Protein AF-A0AA36GG61-F1 (afdb_monomer_lite)

InterPro domains:
  IPR035979 RNA-binding domain superfamily [SSF54928] (19-83)

pLDDT: mean 70.21, std 18.42, range [22.27, 96.19]

Sequence (549 aa):
MLSGGSSTTKSLENLHKGVFIKSLNDRPFQVGSLQDAMHQFGLVDRVVSKSDPTFYALVEFSKEEYAQHAVLQRRMFIDDSEVAIGERNLSSAKSLGELPNLNAFGIIEDLNLFPGFAQQSARLHSVLAATQNSLQNIRDEIDTLRGHLEKYLSHVELEILWPQECISILGLDTNNATIFLHQDTLAMKNGRRYLDFGRDSDTLFSAPISDFLKKPIHPEELKRLSVPERIRLHYRLLLEIHREVPWLGNLRLNVEHGSITAFLGATCLCEIYLEQNPAQLFLQGLQNITPSKPICELCTVLRVWATLNGLIEASGSQVPLQSTIIVLMFALFFLLQEANLLMVPPKFYERLKKLARHASSIMEQYPDSFLELLRPVSSRIGTSYTSFRLDTVCEAFAPSWVEPIDLLAAFEILLEEVALLTPSFEETDEETLDGFMTLGVFIMTDRLWLGRRNIRRKMHSELTESLSSMTSSVILRAAGYMKIEFGHAILGFRALEGSRDELNRLTGFVQYLLDSCLTSLLGENRAPESQPTTITNIPEEDEPANGTE

Foldseek 3Di:
DDDDPPDDVVCVVQLLQKKKKAFPPPDFAAQVLVLVVLCVLHAWPDKDDPDGRGRIIMTGHPDNSSLVSQQVVQWDDRPNTIMGIHRRALDPDDFFDPQPRPPLVVLLVVLVVAWFPVRSLVVLLVVLADDPVLVVLVVVLVVVVQVLLCLAAPAWDKDKCALLLPLFDQDSRSQEIEIATERDPVVVPDDDDPPPQDDALCCLVPPDSVVSSVPHHYPSNLVNDDLLSSQVSVLVSVVVVCVVVVQFDDWDGDSVVSWIWTGRHRRYIYTYHHDDDVLSVVSSVVCVVPVDCVLSSVLSLQLLLCVLLVQRRPDDDDPRCGSSNSSCCVCCCVPPVDDDPPPDDPVSVVVVVVLVVVLVVQCVVVVTDSSSSSDPPVVPPPDDDPQDDFLDKAKDFAAPPDDPVLVLVLVLCCCCVVVVWDFDPDDDPDDARDQKDWSGKTWDQDLVVPCPVVVVVVCVVDPDDDDDDDDRDTAWIKTWIWHDDPRMIMITIDTPDHDSVSVVSSNVVCNVCVHVSCCVSVDDPDDDPDDDPDPDDDDDDDDDDDDDD

Radius of gyration: 30.86 Å; chains: 1; bounding box: 70×64×97 Å

Organism: NCBI:txid96644

Structure (mmCIF, N/CA/C/O backbone):
data_AF-A0AA36GG61-F1
#
_entry.id   AF-A0AA36GG61-F1
#
loop_
_atom_site.group_PDB
_atom_site.id
_atom_site.type_symbol
_atom_site.label_atom_id
_atom_site.label_alt_id
_atom_site.label_comp_id
_atom_site.label_asym_id
_atom_site.label_entity_id
_atom_site.label_seq_id
_atom_site.pdbx_PDB_ins_code
_atom_site.Cartn_x
_atom_site.Cartn_y
_atom_site.Cartn_z
_atom_site.occupancy
_atom_site.B_iso_or_equiv
_atom_site.auth_seq_id
_atom_site.auth_comp_id
_atom_site.auth_asym_id
_atom_site.auth_atom_id
_atom_site.pdbx_PDB_model_num
ATOM 1 N N . MET A 1 1 ? 17.518 -25.490 6.001 1.00 30.27 1 MET A N 1
ATOM 2 C CA . MET A 1 1 ? 17.887 -25.455 4.570 1.00 30.27 1 MET A CA 1
ATOM 3 C C . MET A 1 1 ? 16.635 -25.211 3.743 1.00 30.27 1 MET A C 1
ATOM 5 O O . MET A 1 1 ? 15.943 -26.170 3.463 1.00 30.27 1 MET A O 1
ATOM 9 N N . LEU A 1 2 ? 16.347 -23.963 3.378 1.00 22.27 2 LEU A N 1
ATOM 10 C CA . LEU A 1 2 ? 15.526 -23.596 2.218 1.00 22.27 2 LEU A CA 1
ATOM 11 C C . LEU A 1 2 ? 16.016 -22.211 1.779 1.00 22.27 2 LEU A C 1
ATOM 13 O O . LEU A 1 2 ? 15.843 -21.226 2.488 1.00 22.27 2 LEU A O 1
ATOM 17 N N . SER A 1 3 ? 16.731 -22.172 0.657 1.00 22.58 3 SER A N 1
ATOM 18 C CA . SER A 1 3 ? 17.133 -20.954 -0.039 1.00 22.58 3 SER A CA 1
ATOM 19 C C . SER A 1 3 ? 15.972 -20.504 -0.922 1.00 22.58 3 SER A C 1
ATOM 21 O O . SER A 1 3 ? 15.678 -21.156 -1.921 1.00 22.58 3 SER A O 1
ATOM 23 N N . GLY A 1 4 ? 15.315 -19.411 -0.547 1.00 28.59 4 GLY A N 1
ATOM 24 C CA . GLY A 1 4 ? 14.249 -18.774 -1.318 1.00 28.59 4 GLY A CA 1
ATOM 25 C C . GLY A 1 4 ? 14.536 -17.287 -1.481 1.00 28.59 4 GLY A C 1
ATOM 26 O O . GLY A 1 4 ? 13.846 -16.461 -0.902 1.00 28.59 4 GLY A O 1
ATOM 27 N N . GLY A 1 5 ? 15.590 -16.951 -2.221 1.00 28.58 5 GLY A N 1
ATOM 28 C CA . GLY A 1 5 ? 15.875 -15.590 -2.673 1.00 28.58 5 GLY A CA 1
ATOM 29 C C . GLY A 1 5 ? 15.997 -15.604 -4.193 1.00 28.58 5 GLY A C 1
ATOM 30 O O . GLY A 1 5 ? 16.634 -16.511 -4.720 1.00 28.58 5 GLY A O 1
ATOM 31 N N . SER A 1 6 ? 15.396 -14.620 -4.872 1.00 29.50 6 SER A N 1
ATOM 32 C CA . SER A 1 6 ? 15.298 -14.461 -6.343 1.00 29.50 6 SER A CA 1
ATOM 33 C C . SER A 1 6 ? 14.024 -15.009 -7.017 1.00 29.50 6 SER A C 1
ATOM 35 O O . SER A 1 6 ? 14.091 -15.837 -7.922 1.00 29.50 6 SER A O 1
ATOM 37 N N . SER A 1 7 ? 12.830 -14.532 -6.627 1.00 34.47 7 SER A N 1
ATOM 38 C CA . SER A 1 7 ? 11.612 -14.765 -7.441 1.00 34.47 7 SER A CA 1
ATOM 39 C C . SER A 1 7 ? 10.764 -13.527 -7.761 1.00 34.47 7 SER A C 1
ATOM 41 O O . SER A 1 7 ? 9.909 -13.602 -8.640 1.00 34.47 7 SER A O 1
ATOM 43 N N . THR A 1 8 ? 11.001 -12.375 -7.130 1.00 37.25 8 THR A N 1
ATOM 44 C CA . THR A 1 8 ? 10.102 -11.215 -7.252 1.00 37.25 8 THR A CA 1
ATOM 45 C C . THR A 1 8 ? 10.289 -10.414 -8.543 1.00 37.25 8 THR A C 1
ATOM 47 O O . THR A 1 8 ? 9.296 -10.007 -9.137 1.00 37.25 8 THR A O 1
ATOM 50 N N . THR A 1 9 ? 11.508 -10.268 -9.073 1.00 32.16 9 THR A N 1
ATOM 51 C CA . THR A 1 9 ? 11.738 -9.531 -10.337 1.00 32.16 9 THR A CA 1
ATOM 52 C C . THR A 1 9 ? 11.216 -10.271 -11.574 1.00 32.16 9 THR A C 1
ATOM 54 O O . THR A 1 9 ? 10.629 -9.647 -12.451 1.00 32.16 9 THR A O 1
ATOM 57 N N . LYS A 1 10 ? 11.297 -11.611 -11.608 1.00 37.56 10 LYS A N 1
ATOM 58 C CA . LYS A 1 10 ? 10.680 -12.443 -12.666 1.00 37.56 10 LYS A CA 1
ATOM 59 C C . LYS A 1 10 ? 9.146 -12.479 -12.614 1.00 37.56 10 LYS A C 1
ATOM 61 O O . LYS A 1 10 ? 8.514 -12.946 -13.561 1.00 37.56 10 LYS A O 1
ATOM 66 N N . SER A 1 11 ? 8.542 -12.036 -11.509 1.00 46.41 11 SER A N 1
ATOM 67 C CA . SER A 1 11 ? 7.097 -12.134 -11.288 1.00 46.41 11 SER A CA 1
ATOM 68 C C . SER A 1 11 ? 6.291 -11.030 -11.979 1.00 46.41 11 SER A C 1
ATOM 70 O O . SER A 1 11 ? 5.092 -11.221 -12.168 1.00 46.41 11 SER A O 1
ATOM 72 N N . LEU A 1 12 ? 6.909 -9.900 -12.340 1.00 42.41 12 LEU A N 1
ATOM 73 C CA . LEU A 1 12 ? 6.224 -8.789 -13.014 1.00 42.41 12 LEU A CA 1
ATOM 74 C C . LEU A 1 12 ? 6.194 -8.979 -14.538 1.00 42.41 12 LEU A C 1
ATOM 76 O O . LEU A 1 12 ? 5.155 -8.776 -15.155 1.00 42.41 12 LEU A O 1
ATOM 80 N N . GLU A 1 13 ? 7.285 -9.462 -15.140 1.00 46.88 13 GLU A N 1
ATOM 81 C CA . GLU A 1 13 ? 7.364 -9.708 -16.594 1.00 46.88 13 GLU A CA 1
ATOM 82 C C . GLU A 1 13 ? 6.421 -10.824 -17.079 1.00 46.88 13 GLU A C 1
ATOM 84 O O . GLU A 1 13 ? 6.049 -10.861 -18.248 1.00 46.88 13 GLU A O 1
ATOM 89 N N . ASN A 1 14 ? 5.998 -11.721 -16.182 1.00 55.47 14 ASN A N 1
ATOM 90 C CA . ASN A 1 14 ? 5.118 -12.849 -16.502 1.00 55.47 14 ASN A CA 1
ATOM 91 C C . ASN A 1 14 ? 3.680 -12.673 -15.981 1.00 55.47 14 ASN A C 1
ATOM 93 O O . ASN A 1 14 ? 2.927 -13.648 -15.937 1.00 55.47 14 ASN A O 1
ATOM 97 N N . LEU A 1 15 ? 3.275 -11.455 -15.592 1.00 61.38 15 LEU A N 1
ATOM 98 C CA . LEU A 1 15 ? 1.897 -11.164 -15.165 1.00 61.38 15 LEU A CA 1
ATOM 99 C C . LEU A 1 15 ? 0.874 -11.608 -16.219 1.00 61.38 15 LEU A C 1
ATOM 101 O O . LEU A 1 15 ? -0.053 -12.346 -15.899 1.00 61.38 15 LEU A O 1
ATOM 105 N N . HIS A 1 16 ? 1.122 -11.253 -17.480 1.00 72.75 16 HIS A N 1
ATOM 106 C CA . HIS A 1 16 ? 0.254 -11.554 -18.623 1.00 72.75 16 HIS A CA 1
ATOM 107 C C . HIS A 1 16 ? 0.181 -13.045 -18.984 1.00 72.75 16 HIS A C 1
ATOM 109 O O . HIS A 1 16 ? -0.701 -13.471 -19.718 1.00 72.75 16 HIS A O 1
ATOM 115 N N . LYS A 1 17 ? 1.097 -13.865 -18.460 1.00 84.56 17 LYS A N 1
ATOM 116 C CA . LYS A 1 17 ? 1.126 -15.312 -18.704 1.00 84.56 17 LYS A CA 1
ATOM 117 C C . LYS A 1 17 ? 0.477 -16.119 -17.582 1.00 84.56 17 LYS A C 1
ATOM 119 O O . LYS A 1 17 ? 0.468 -17.346 -17.641 1.00 84.56 17 LYS A O 1
ATOM 124 N N . GLY A 1 18 ? -0.008 -15.458 -16.532 1.00 82.50 18 GLY A N 1
ATOM 125 C CA . GLY A 1 18 ? -0.579 -16.110 -15.361 1.00 82.50 18 GLY A CA 1
ATOM 126 C C . GLY A 1 18 ? -2.098 -16.004 -15.297 1.00 82.50 18 GLY A C 1
ATOM 127 O O . GLY A 1 18 ? -2.672 -14.982 -15.658 1.00 82.50 18 GLY A O 1
ATOM 128 N N . VAL A 1 19 ? -2.742 -17.031 -14.747 1.00 86.31 19 VAL A N 1
ATOM 129 C CA . VAL A 1 19 ? -4.175 -17.042 -14.425 1.00 86.31 19 VAL A CA 1
ATOM 130 C C . VAL A 1 19 ? -4.401 -17.476 -12.981 1.00 86.31 19 VAL A C 1
ATOM 132 O O . VAL A 1 19 ? -3.632 -18.264 -12.423 1.00 86.31 19 VAL A O 1
ATOM 135 N N . PHE A 1 20 ? -5.452 -16.947 -12.361 1.00 88.31 20 PHE A N 1
ATOM 136 C CA . PHE A 1 20 ? -5.863 -17.281 -11.003 1.00 88.31 20 PHE A CA 1
ATOM 137 C C . PHE A 1 20 ? -7.021 -18.278 -11.018 1.00 88.31 20 PHE A C 1
ATOM 139 O O . PHE A 1 20 ? -8.010 -18.085 -11.721 1.00 88.31 20 PHE A O 1
ATOM 146 N N . ILE A 1 21 ? -6.908 -19.326 -10.209 1.00 87.75 21 ILE A N 1
ATOM 147 C CA . ILE A 1 21 ? -7.883 -20.409 -10.106 1.00 87.75 21 ILE A CA 1
ATOM 148 C C . ILE A 1 21 ? -8.473 -20.417 -8.704 1.00 87.75 21 ILE A C 1
ATOM 150 O O . ILE A 1 21 ? -7.730 -20.420 -7.720 1.00 87.75 21 ILE A O 1
ATOM 154 N N . LYS A 1 22 ? -9.804 -20.448 -8.611 1.00 86.94 22 LYS A N 1
ATOM 155 C CA . LYS A 1 22 ? -10.545 -20.487 -7.345 1.00 86.94 22 LYS A CA 1
ATOM 156 C C . LYS A 1 22 ? -11.646 -21.540 -7.388 1.00 86.94 22 LYS A C 1
ATOM 158 O O . LYS A 1 22 ? -12.467 -21.518 -8.295 1.00 86.94 22 LYS A O 1
ATOM 163 N N . SER A 1 23 ? -11.722 -22.387 -6.366 1.00 86.88 23 SER A N 1
ATOM 164 C CA . SER A 1 23 ? -12.865 -23.287 -6.170 1.00 86.88 23 SER A CA 1
ATOM 165 C C . SER A 1 23 ? -14.142 -22.500 -5.850 1.00 86.88 23 SER A C 1
ATOM 167 O O . SER A 1 23 ? -14.122 -21.581 -5.026 1.00 86.88 23 SER A O 1
ATOM 169 N N . LEU A 1 24 ? -15.247 -22.839 -6.517 1.00 77.88 24 LEU A N 1
ATOM 170 C CA . LEU A 1 24 ? -16.552 -22.191 -6.345 1.00 77.88 24 LEU A CA 1
ATOM 171 C C . LEU A 1 24 ? -17.473 -22.920 -5.367 1.00 77.88 24 LEU A C 1
ATOM 173 O O . LEU A 1 24 ? -18.420 -22.321 -4.867 1.00 77.88 24 LEU A O 1
ATOM 177 N N . ASN A 1 25 ? -17.218 -24.198 -5.103 1.00 83.62 25 ASN A N 1
ATOM 178 C CA . ASN A 1 25 ? -18.093 -25.064 -4.315 1.00 83.62 25 ASN A CA 1
ATOM 179 C C . ASN A 1 25 ? -17.476 -25.476 -2.968 1.00 83.62 25 ASN A C 1
ATOM 181 O O . ASN A 1 25 ? -17.887 -26.487 -2.399 1.00 83.62 25 ASN A O 1
ATOM 185 N N . ASP A 1 26 ? -16.479 -24.723 -2.488 1.00 80.56 26 ASP A N 1
ATOM 186 C CA . ASP A 1 26 ? -15.726 -24.990 -1.254 1.00 80.56 26 ASP A CA 1
ATOM 187 C C . ASP A 1 26 ? -15.201 -26.434 -1.162 1.00 80.56 26 ASP A C 1
ATOM 189 O O . ASP A 1 26 ? -15.047 -27.001 -0.078 1.00 80.56 26 ASP A O 1
ATOM 193 N N . ARG A 1 27 ? -14.877 -27.036 -2.313 1.00 83.00 27 ARG A N 1
ATOM 194 C CA . ARG A 1 27 ? -14.140 -28.299 -2.394 1.00 83.00 27 ARG A CA 1
ATOM 195 C C . ARG A 1 27 ? -12.717 -28.028 -2.873 1.00 83.00 27 ARG A C 1
ATOM 197 O O . ARG A 1 27 ? -12.540 -27.313 -3.863 1.00 83.00 27 ARG A O 1
ATOM 204 N N . PRO A 1 28 ? -11.690 -28.526 -2.171 1.00 87.88 28 PRO A N 1
ATOM 205 C CA . PRO A 1 28 ? -10.321 -28.332 -2.607 1.00 87.88 28 PRO A CA 1
ATOM 206 C C . PRO A 1 28 ? -10.009 -29.276 -3.781 1.00 87.88 28 PRO A C 1
ATOM 208 O O . PRO A 1 28 ? -10.580 -30.360 -3.885 1.00 87.88 28 PRO A O 1
ATOM 211 N N . PHE A 1 29 ? -9.099 -28.865 -4.657 1.00 90.44 29 PHE A N 1
ATOM 212 C CA . PHE A 1 29 ? -8.615 -29.644 -5.801 1.00 90.44 29 PHE A CA 1
ATOM 213 C C . PHE A 1 29 ? -7.117 -29.935 -5.653 1.00 90.44 29 PHE A C 1
ATOM 215 O O . PHE A 1 29 ? -6.403 -29.212 -4.945 1.00 90.44 29 PHE A O 1
ATOM 222 N N . GLN A 1 30 ? -6.646 -31.006 -6.296 1.00 93.88 30 GLN A N 1
ATOM 223 C CA . GLN A 1 30 ? -5.231 -31.385 -6.281 1.00 93.88 30 GLN A CA 1
ATOM 224 C C . GLN A 1 30 ? -4.434 -30.535 -7.277 1.00 93.88 30 GLN A C 1
ATOM 226 O O . GLN A 1 30 ? -4.893 -30.264 -8.390 1.00 93.88 30 GLN A O 1
ATOM 231 N N . VAL A 1 31 ? -3.218 -30.131 -6.903 1.00 90.06 31 VAL A N 1
ATOM 232 C CA . VAL A 1 31 ? -2.349 -29.316 -7.774 1.00 90.06 31 VAL A CA 1
ATOM 233 C C . VAL A 1 31 ? -1.954 -30.076 -9.041 1.00 90.06 31 VAL A C 1
ATOM 235 O O . VAL A 1 31 ? -1.928 -29.479 -10.116 1.00 90.06 31 VAL A O 1
ATOM 238 N N . GLY A 1 32 ? -1.703 -31.386 -8.934 1.00 90.94 32 GLY A N 1
ATOM 239 C CA . GLY A 1 32 ? -1.405 -32.244 -10.087 1.00 90.94 32 GLY A CA 1
ATOM 240 C C . GLY A 1 32 ? -2.554 -32.282 -11.098 1.00 90.94 32 GLY A C 1
ATOM 241 O O . GLY A 1 32 ? -2.353 -31.951 -12.263 1.00 90.94 32 GLY A O 1
ATOM 242 N N . SER A 1 33 ? -3.778 -32.562 -10.632 1.00 93.12 33 SER A N 1
ATOM 243 C CA . SER A 1 33 ? -4.981 -32.551 -11.474 1.00 93.12 33 SER A CA 1
ATOM 244 C C . SER A 1 33 ? -5.230 -31.187 -12.119 1.00 93.12 33 SER A C 1
ATOM 246 O O . SER A 1 33 ? -5.626 -31.110 -13.280 1.00 93.12 33 SER A O 1
ATOM 248 N N . LEU A 1 34 ? -4.979 -30.094 -11.386 1.00 94.44 34 LEU A N 1
ATOM 249 C CA . LEU A 1 34 ? -5.053 -28.742 -11.937 1.00 94.44 34 LEU A CA 1
ATOM 250 C C . LEU A 1 34 ? -4.034 -28.535 -13.060 1.00 94.44 34 LEU A C 1
ATOM 252 O O . LEU A 1 34 ? -4.391 -27.993 -14.102 1.00 94.44 34 LEU A O 1
ATOM 256 N N . GLN A 1 35 ? -2.779 -28.938 -12.867 1.00 94.88 35 GLN A N 1
ATOM 257 C CA . GLN A 1 35 ? -1.751 -28.795 -13.893 1.00 94.88 35 GLN A CA 1
ATOM 258 C C . GLN A 1 35 ? -2.136 -29.552 -15.172 1.00 94.88 35 GLN A C 1
ATOM 260 O O . GLN A 1 35 ? -2.108 -28.966 -16.257 1.00 94.88 35 GLN A O 1
ATOM 265 N N . ASP A 1 36 ? -2.565 -30.807 -15.034 1.00 94.75 36 ASP A N 1
ATOM 266 C CA . ASP A 1 36 ? -3.004 -31.650 -16.150 1.00 94.75 36 ASP A CA 1
ATOM 267 C C . ASP A 1 36 ? -4.200 -31.040 -16.886 1.00 94.75 36 ASP A C 1
ATOM 269 O O . ASP A 1 36 ? -4.219 -30.973 -18.116 1.00 94.75 36 ASP A O 1
ATOM 273 N N . ALA A 1 37 ? -5.180 -30.526 -16.143 1.00 95.25 37 ALA A N 1
ATOM 274 C CA . ALA A 1 37 ? -6.362 -29.914 -16.727 1.00 95.25 37 ALA A CA 1
ATOM 275 C C . ALA A 1 37 ? -6.034 -28.600 -17.458 1.00 95.25 37 ALA A C 1
ATOM 277 O O . ALA A 1 37 ? -6.619 -28.302 -18.498 1.00 95.25 37 ALA A O 1
ATOM 278 N N . MET A 1 38 ? -5.070 -27.821 -16.961 1.00 96.19 38 MET A N 1
ATOM 279 C CA . MET A 1 38 ? -4.674 -26.546 -17.569 1.00 96.19 38 MET A CA 1
ATOM 280 C C . MET A 1 38 ? -3.798 -26.721 -18.811 1.00 96.19 38 MET A C 1
ATOM 282 O O . MET A 1 38 ? -3.778 -25.830 -19.663 1.00 96.19 38 MET A O 1
ATOM 286 N N . HIS A 1 39 ? -3.155 -27.881 -18.980 1.00 95.62 39 HIS A N 1
ATOM 287 C CA . HIS A 1 39 ? -2.408 -28.204 -20.197 1.00 95.62 39 HIS A CA 1
ATOM 288 C C . HIS A 1 39 ? -3.267 -28.182 -21.474 1.00 95.62 39 HIS A C 1
ATOM 290 O O . HIS A 1 39 ? -2.720 -27.998 -22.562 1.00 95.62 39 HIS A O 1
ATOM 296 N N . GLN A 1 40 ? -4.600 -28.282 -21.366 1.00 96.06 40 GLN A N 1
ATOM 297 C CA . GLN A 1 40 ? -5.503 -28.155 -22.516 1.00 96.06 40 GLN A CA 1
ATOM 298 C C . GLN A 1 40 ? -5.466 -26.765 -23.179 1.00 96.06 40 GLN A C 1
ATOM 300 O O . GLN A 1 40 ? -5.782 -26.647 -24.361 1.00 96.06 40 GLN A O 1
ATOM 305 N N . PHE A 1 41 ? -5.083 -25.716 -22.439 1.00 95.81 41 PHE A N 1
ATOM 306 C CA . PHE A 1 41 ? -4.984 -24.348 -22.963 1.00 95.81 41 PHE A CA 1
ATOM 307 C C . PHE A 1 41 ? -3.590 -24.027 -23.518 1.00 95.81 41 PHE A C 1
ATOM 309 O O . PHE A 1 41 ? -3.444 -23.095 -24.308 1.00 95.81 41 PHE A O 1
ATOM 316 N N . GLY A 1 42 ? -2.571 -24.796 -23.124 1.00 95.31 42 GLY A N 1
ATOM 317 C CA . GLY A 1 42 ? -1.193 -24.634 -23.573 1.00 95.31 42 GLY A CA 1
ATOM 318 C C . GLY A 1 42 ? -0.166 -25.171 -22.577 1.00 95.31 42 GLY A C 1
ATOM 319 O O . GLY A 1 42 ? -0.496 -25.756 -21.548 1.00 95.31 42 GLY A O 1
ATOM 320 N N . LEU A 1 43 ? 1.120 -24.978 -22.880 1.00 95.75 43 LEU A N 1
ATOM 321 C CA . LEU A 1 43 ? 2.202 -25.442 -22.009 1.00 95.75 43 LEU A CA 1
ATOM 322 C C . LEU A 1 43 ? 2.257 -24.600 -20.723 1.00 95.75 43 LEU A C 1
ATOM 324 O O . LEU A 1 43 ? 2.524 -23.395 -20.788 1.00 95.75 43 LEU A O 1
ATOM 328 N N . VAL A 1 44 ? 2.021 -25.259 -19.586 1.00 95.06 44 VAL A N 1
ATOM 329 C CA . VAL A 1 44 ? 2.122 -24.717 -18.224 1.00 95.06 44 VAL A CA 1
ATOM 330 C C . VAL A 1 44 ? 3.578 -24.780 -17.759 1.00 95.06 44 VAL A C 1
ATOM 332 O O . VAL A 1 44 ? 4.155 -25.863 -17.690 1.00 95.06 44 VAL A O 1
ATOM 335 N N . ASP A 1 45 ? 4.160 -23.631 -17.422 1.00 87.69 45 ASP A N 1
ATOM 336 C CA . ASP A 1 45 ? 5.518 -23.536 -16.873 1.00 87.69 45 ASP A CA 1
ATOM 337 C C . ASP A 1 45 ? 5.531 -23.864 -15.379 1.00 87.69 45 ASP A C 1
ATOM 339 O O . ASP A 1 45 ? 6.469 -24.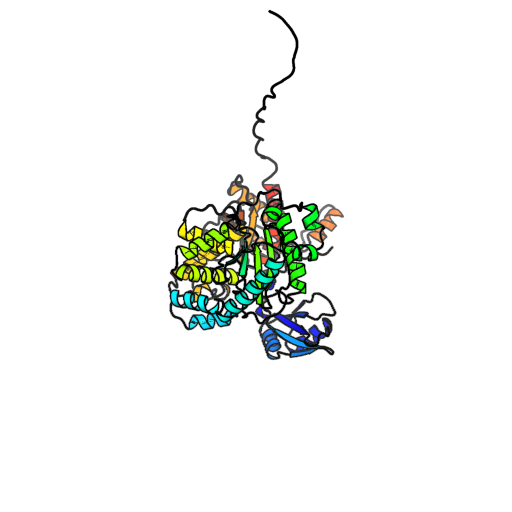482 -14.868 1.00 87.69 45 ASP A O 1
ATOM 343 N N . ARG A 1 46 ? 4.502 -23.407 -14.653 1.00 87.31 46 ARG A N 1
ATOM 344 C CA . ARG A 1 46 ? 4.441 -23.534 -13.197 1.00 87.31 46 ARG A CA 1
ATOM 345 C C . ARG A 1 46 ? 3.019 -23.420 -12.662 1.00 87.31 46 ARG A C 1
ATOM 347 O O . ARG A 1 46 ? 2.242 -22.588 -13.116 1.00 87.31 46 ARG A O 1
ATOM 354 N N . VAL A 1 47 ? 2.730 -24.172 -11.602 1.00 86.19 47 VAL A N 1
ATOM 355 C CA . VAL A 1 47 ? 1.565 -23.956 -10.735 1.00 86.19 47 VAL A CA 1
ATOM 356 C C . VAL A 1 47 ? 2.052 -23.565 -9.340 1.00 86.19 47 VAL A C 1
ATOM 358 O O . VAL A 1 47 ? 2.938 -24.207 -8.781 1.00 86.19 47 VAL A O 1
ATOM 361 N N . VAL A 1 48 ? 1.507 -22.484 -8.784 1.00 81.56 48 VAL A N 1
ATOM 362 C CA . VAL A 1 48 ? 1.831 -21.972 -7.448 1.00 81.56 48 VAL A CA 1
ATOM 363 C C . VAL A 1 48 ? 0.590 -22.063 -6.567 1.00 81.56 48 VAL A C 1
ATOM 365 O O . VAL A 1 48 ? -0.412 -21.391 -6.809 1.00 81.56 48 VAL A O 1
ATOM 368 N N . SER A 1 49 ? 0.669 -22.857 -5.505 1.00 79.88 49 SER A N 1
ATOM 369 C CA . SER A 1 49 ? -0.352 -22.953 -4.460 1.00 79.88 49 SER A CA 1
ATOM 370 C C . SER A 1 49 ? 0.287 -22.821 -3.071 1.00 79.88 49 SER A C 1
ATOM 372 O O . SER A 1 49 ? 1.504 -22.925 -2.915 1.00 79.88 49 SER A O 1
ATOM 374 N N . LYS A 1 50 ? -0.529 -22.547 -2.044 1.00 68.50 50 LYS A N 1
ATOM 375 C CA . LYS A 1 50 ? -0.068 -22.493 -0.639 1.00 68.50 50 LYS A CA 1
ATOM 376 C C . LYS A 1 50 ? -0.055 -23.860 0.046 1.00 68.50 50 LYS A C 1
ATOM 378 O O . LYS A 1 50 ? 0.692 -24.048 1.000 1.00 68.50 50 LYS A O 1
ATOM 383 N N . SER A 1 51 ? -0.905 -24.772 -0.406 1.00 79.75 51 SER A N 1
ATOM 384 C CA . SER A 1 51 ? -1.053 -26.133 0.103 1.00 79.75 51 SER A CA 1
ATOM 385 C C . SER A 1 51 ? -1.426 -27.059 -1.053 1.00 79.75 51 SER A C 1
ATOM 387 O O . SER A 1 51 ? -1.779 -26.583 -2.132 1.00 79.75 51 SER A O 1
ATOM 389 N N . ASP A 1 52 ? -1.349 -28.364 -0.834 1.00 85.31 52 ASP A N 1
ATOM 390 C CA . ASP A 1 52 ? -1.919 -29.373 -1.725 1.00 85.31 52 ASP A CA 1
ATOM 391 C C . ASP A 1 52 ? -2.599 -30.435 -0.844 1.00 85.31 52 ASP A C 1
ATOM 393 O O . ASP A 1 52 ? -1.918 -31.014 0.011 1.00 85.31 52 ASP A O 1
ATOM 397 N N . PRO A 1 53 ? -3.929 -30.628 -0.930 1.00 86.06 53 PRO A N 1
ATOM 398 C CA . PRO A 1 53 ? -4.881 -29.978 -1.841 1.00 86.06 53 PRO A CA 1
ATOM 399 C C . PRO A 1 53 ? -5.117 -28.482 -1.537 1.00 86.06 53 PRO A C 1
ATOM 401 O O . PRO A 1 53 ? -4.764 -27.974 -0.464 1.00 86.06 53 PRO A O 1
ATOM 404 N N . THR A 1 54 ? -5.700 -27.747 -2.493 1.00 85.31 54 THR A N 1
ATOM 405 C CA . THR A 1 54 ? -5.893 -26.286 -2.406 1.00 85.31 54 THR A CA 1
ATOM 406 C C . THR A 1 54 ? -7.258 -25.810 -2.897 1.00 85.31 54 THR A C 1
ATOM 408 O O . THR A 1 54 ? -7.898 -26.437 -3.729 1.00 85.31 54 THR A O 1
ATOM 411 N N . PHE A 1 55 ? -7.693 -24.652 -2.396 1.00 83.81 55 PHE A N 1
ATOM 412 C CA . PHE A 1 55 ? -8.869 -23.923 -2.892 1.00 83.81 55 PHE A CA 1
ATOM 413 C C . PHE A 1 55 ? -8.509 -22.838 -3.911 1.00 83.81 55 PHE A C 1
ATOM 415 O O . PHE A 1 55 ? -9.386 -22.317 -4.602 1.00 83.81 55 PHE A O 1
ATOM 422 N N . TYR A 1 56 ? -7.227 -22.471 -3.963 1.00 84.75 56 TYR A N 1
ATOM 423 C CA . TYR A 1 56 ? -6.711 -21.377 -4.771 1.00 84.75 56 TYR A CA 1
ATOM 424 C C . TYR A 1 56 ? -5.356 -21.754 -5.358 1.00 84.75 56 TYR A C 1
ATOM 426 O O . TYR A 1 56 ? -4.492 -22.286 -4.653 1.00 84.75 56 TYR A O 1
ATOM 434 N N . ALA A 1 57 ? -5.136 -21.429 -6.622 1.00 86.19 57 ALA A N 1
ATOM 435 C CA . ALA A 1 57 ? -3.848 -21.623 -7.267 1.00 86.19 57 ALA A CA 1
ATOM 436 C C . ALA A 1 57 ? -3.597 -20.544 -8.318 1.00 86.19 57 ALA A C 1
ATOM 438 O O . ALA A 1 57 ? -4.527 -19.959 -8.868 1.00 86.19 57 ALA A O 1
ATOM 439 N N . LEU A 1 58 ? -2.326 -20.292 -8.595 1.00 87.06 58 LEU A N 1
ATOM 440 C CA . LEU A 1 58 ? -1.882 -19.499 -9.728 1.00 87.06 58 LEU A CA 1
ATOM 441 C C . LEU A 1 58 ? -1.248 -20.441 -10.746 1.00 87.06 58 LEU A C 1
ATOM 443 O O . LEU A 1 58 ? -0.376 -21.227 -10.386 1.00 87.06 58 LEU A O 1
ATOM 447 N N . VAL A 1 59 ? -1.653 -20.342 -12.004 1.00 88.25 59 VAL A N 1
ATOM 448 C CA . VAL A 1 59 ? -1.094 -21.139 -13.098 1.00 88.25 59 VAL A CA 1
ATOM 449 C C . VAL A 1 59 ? -0.386 -20.193 -14.051 1.00 88.25 59 VAL A C 1
ATOM 451 O O . VAL A 1 59 ? -0.990 -19.241 -14.530 1.00 88.25 59 VAL A O 1
ATOM 454 N N . GLU A 1 60 ? 0.897 -20.425 -14.295 1.00 90.19 60 GLU A N 1
ATOM 455 C CA . GLU A 1 60 ? 1.719 -19.655 -15.225 1.00 90.19 60 GLU A CA 1
ATOM 456 C C . GLU A 1 60 ? 1.983 -20.486 -16.477 1.00 90.19 60 GLU A C 1
ATOM 458 O O . GLU A 1 60 ? 2.509 -21.599 -16.409 1.00 90.19 60 GLU A O 1
ATOM 463 N N . PHE A 1 61 ? 1.620 -19.929 -17.623 1.00 93.75 61 PHE A N 1
ATOM 464 C CA . PHE A 1 61 ? 1.865 -20.504 -18.932 1.00 93.75 61 PHE A CA 1
ATOM 465 C C . PHE A 1 61 ? 3.182 -20.001 -19.528 1.00 93.75 61 PHE A C 1
ATOM 467 O O . PHE A 1 61 ? 3.662 -18.911 -19.224 1.00 93.75 61 PHE A O 1
ATOM 474 N N . SER A 1 62 ? 3.722 -20.770 -20.466 1.00 90.69 62 SER A N 1
ATOM 475 C CA . SER A 1 62 ? 4.876 -20.370 -21.285 1.00 90.69 62 SER A CA 1
ATOM 476 C C . SER A 1 62 ? 4.611 -19.139 -22.167 1.00 90.69 62 SER A C 1
ATOM 478 O O . SER A 1 62 ? 5.532 -18.365 -22.460 1.00 90.69 62 SER A O 1
ATOM 480 N N . LYS A 1 63 ? 3.351 -18.924 -22.580 1.00 91.69 63 LYS A N 1
ATOM 481 C CA . LYS A 1 63 ? 2.903 -17.822 -23.447 1.00 91.69 63 LYS A CA 1
ATOM 482 C C . LYS A 1 63 ? 1.632 -17.154 -22.919 1.00 91.69 63 LYS A C 1
ATOM 484 O O . LYS A 1 63 ? 0.790 -17.808 -22.313 1.00 91.69 63 LYS A O 1
ATOM 489 N N . GLU A 1 64 ? 1.483 -15.867 -23.222 1.00 88.19 64 GLU A N 1
ATOM 490 C CA . GLU A 1 64 ? 0.315 -15.049 -22.857 1.00 88.19 64 GLU A CA 1
ATOM 491 C C . GLU A 1 64 ? -0.978 -15.522 -23.539 1.00 88.19 64 GLU A C 1
ATOM 493 O O . GLU A 1 64 ? -2.019 -15.599 -22.896 1.00 88.19 64 GLU A O 1
ATOM 498 N N . GLU A 1 65 ? -0.906 -15.933 -24.807 1.00 91.31 65 GLU A N 1
ATOM 499 C CA . GLU A 1 65 ? -2.059 -16.433 -25.578 1.00 91.31 65 GLU A CA 1
ATOM 500 C C . GLU A 1 65 ? -2.787 -17.588 -24.861 1.00 91.31 65 GLU A C 1
ATOM 502 O O . GLU A 1 65 ? -4.015 -17.665 -24.864 1.00 91.31 65 GLU A O 1
ATOM 507 N N . TYR A 1 66 ? -2.039 -18.461 -24.178 1.00 94.94 66 TYR A N 1
ATOM 508 C CA . TYR A 1 66 ? -2.597 -19.590 -23.427 1.00 94.94 66 TYR A CA 1
ATOM 509 C C . TYR A 1 66 ? -3.351 -19.133 -22.174 1.00 94.94 66 TYR A C 1
ATOM 511 O O . TYR A 1 66 ? -4.412 -19.671 -21.856 1.00 94.94 66 TYR A O 1
ATOM 519 N N . ALA A 1 67 ? -2.841 -18.102 -21.493 1.00 88.25 67 ALA A N 1
ATOM 520 C CA . ALA A 1 67 ? -3.516 -17.489 -20.356 1.00 88.25 67 ALA A CA 1
ATOM 521 C C . ALA A 1 67 ? -4.828 -16.818 -20.792 1.00 88.25 67 ALA A C 1
ATOM 523 O O . ALA A 1 67 ? -5.859 -17.020 -20.154 1.00 88.25 67 ALA A O 1
ATOM 524 N N . GLN A 1 68 ? -4.819 -16.103 -21.922 1.00 88.31 68 GLN A N 1
ATOM 525 C CA . GLN A 1 68 ? -6.019 -15.479 -22.487 1.00 88.31 68 GLN A CA 1
ATOM 526 C C . GLN A 1 68 ? -7.079 -16.527 -22.865 1.00 88.31 68 GLN A C 1
ATOM 528 O O . GLN A 1 68 ? -8.249 -16.380 -22.510 1.00 88.31 68 GLN A O 1
ATOM 533 N N . HIS A 1 69 ? -6.683 -17.630 -23.509 1.00 92.25 69 HIS A N 1
ATOM 534 C CA . HIS A 1 69 ? -7.596 -18.736 -23.820 1.00 92.25 69 HIS A CA 1
ATOM 535 C C . HIS A 1 69 ? -8.201 -19.375 -22.562 1.00 92.25 69 HIS A C 1
ATOM 537 O O . HIS A 1 69 ? -9.404 -19.639 -22.523 1.00 92.25 69 HIS A O 1
ATOM 543 N N . ALA A 1 70 ? -7.395 -19.583 -21.517 1.00 91.12 70 ALA A N 1
ATOM 544 C CA . ALA A 1 70 ? -7.876 -20.121 -20.247 1.00 91.12 70 ALA A CA 1
ATOM 545 C C . ALA A 1 70 ? -8.880 -19.173 -19.562 1.00 91.12 70 ALA A C 1
ATOM 547 O O . ALA A 1 70 ? -9.911 -19.615 -19.056 1.00 91.12 70 ALA A O 1
ATOM 548 N N . VAL A 1 71 ? -8.627 -17.862 -19.585 1.00 87.62 71 VAL A N 1
ATOM 549 C CA . VAL A 1 71 ? -9.524 -16.840 -19.013 1.00 87.62 71 VAL A CA 1
ATOM 550 C C . VAL A 1 71 ? -10.863 -16.791 -19.749 1.00 87.62 71 VAL A C 1
ATOM 552 O O . VAL A 1 71 ? -11.914 -16.700 -19.110 1.00 87.62 71 VAL A O 1
ATOM 555 N N . LEU A 1 72 ? -10.856 -16.905 -21.082 1.00 88.50 72 LEU A N 1
ATOM 556 C CA . LEU A 1 72 ? -12.080 -16.921 -21.891 1.00 88.50 72 LEU A CA 1
ATOM 557 C C . LEU A 1 72 ? -13.011 -18.085 -21.531 1.00 88.50 72 LEU A C 1
ATOM 559 O O . LEU A 1 72 ? -14.231 -17.935 -21.613 1.00 88.50 72 LEU A O 1
ATOM 563 N N . GLN A 1 73 ? -12.454 -19.209 -21.073 1.00 89.94 73 GLN A N 1
ATOM 564 C CA . GLN A 1 73 ? -13.234 -20.355 -20.615 1.00 89.94 73 GLN A CA 1
ATOM 565 C C . GLN A 1 73 ? -14.032 -20.048 -19.335 1.00 89.94 73 GLN A C 1
ATOM 567 O O . GLN A 1 73 ? -15.095 -20.634 -19.128 1.00 89.94 73 GLN A O 1
ATOM 572 N N . ARG A 1 74 ? -13.564 -19.104 -18.500 1.00 79.75 74 ARG A N 1
ATOM 573 C CA . ARG A 1 74 ? -14.139 -18.619 -17.223 1.00 79.75 74 ARG A CA 1
ATOM 574 C C . ARG A 1 74 ? -14.319 -19.659 -16.118 1.00 79.75 74 ARG A C 1
ATOM 576 O O . ARG A 1 74 ? -14.145 -19.320 -14.949 1.00 79.75 74 ARG A O 1
ATOM 583 N N . ARG A 1 75 ? -14.715 -20.891 -16.438 1.00 92.31 75 ARG A N 1
ATOM 584 C CA . ARG A 1 75 ? -14.970 -21.973 -15.485 1.00 92.31 75 ARG A CA 1
ATOM 585 C C . ARG A 1 75 ? -14.626 -23.332 -16.070 1.00 92.31 75 ARG A C 1
ATOM 587 O O . ARG A 1 75 ? -14.817 -23.573 -17.260 1.00 92.31 75 ARG A O 1
ATOM 594 N N . MET A 1 76 ? -14.185 -24.242 -15.214 1.00 94.38 76 MET A N 1
ATOM 595 C CA . MET A 1 76 ? -13.976 -25.639 -15.578 1.00 94.38 76 MET A CA 1
ATOM 596 C C . MET A 1 76 ? -14.137 -26.555 -14.367 1.00 94.38 76 MET A C 1
ATOM 598 O O . MET A 1 76 ? -14.203 -26.087 -13.233 1.00 94.38 76 MET A O 1
ATOM 602 N N . PHE A 1 77 ? -14.188 -27.860 -14.613 1.00 94.12 77 PHE A N 1
ATOM 603 C CA . PHE A 1 77 ? -14.137 -28.866 -13.559 1.00 94.12 77 PHE A CA 1
ATOM 604 C C . PHE A 1 77 ? -12.726 -29.428 -13.443 1.00 94.12 77 PHE A C 1
ATOM 606 O O . PHE A 1 77 ? -12.095 -29.743 -14.453 1.00 94.12 77 PHE A O 1
ATOM 613 N N . ILE A 1 78 ? -12.249 -29.534 -12.206 1.00 91.44 78 ILE A N 1
ATOM 614 C CA . ILE A 1 78 ? -10.993 -30.191 -11.849 1.00 91.44 78 ILE A CA 1
ATOM 615 C C . ILE A 1 78 ? -11.328 -31.169 -10.735 1.00 91.44 78 ILE A C 1
ATOM 617 O O . ILE A 1 78 ? -11.811 -30.759 -9.678 1.00 91.44 78 ILE A O 1
ATOM 621 N N . ASP A 1 79 ? -11.105 -32.455 -10.994 1.00 89.81 79 ASP A N 1
ATOM 622 C CA . ASP A 1 79 ? -11.658 -33.539 -10.183 1.00 89.81 79 ASP A CA 1
ATOM 623 C C . ASP A 1 79 ? -13.193 -33.367 -10.046 1.00 89.81 79 ASP A C 1
ATOM 625 O O . ASP A 1 79 ? -13.895 -33.241 -11.050 1.00 89.81 79 ASP A O 1
ATOM 629 N N . ASP A 1 80 ? -13.707 -33.280 -8.814 1.00 89.06 80 ASP A N 1
ATOM 630 C CA . ASP A 1 80 ? -15.120 -33.022 -8.488 1.00 89.06 80 ASP A CA 1
ATOM 631 C C . ASP A 1 80 ? -15.402 -31.550 -8.095 1.00 89.06 80 ASP A C 1
ATOM 633 O O . ASP A 1 80 ? -16.453 -31.229 -7.518 1.00 89.06 80 ASP A O 1
ATOM 637 N N . SER A 1 81 ? -14.453 -30.643 -8.349 1.00 87.19 81 SER A N 1
ATOM 638 C CA . SER A 1 81 ? -14.523 -29.229 -7.959 1.00 87.19 81 SER A CA 1
ATOM 639 C C . SER A 1 81 ? -14.780 -28.335 -9.174 1.00 87.19 81 SER A C 1
ATOM 641 O O . SER A 1 81 ? -14.014 -28.345 -10.137 1.00 87.19 81 SER A O 1
ATOM 643 N N . GLU A 1 82 ? -15.844 -27.525 -9.127 1.00 93.62 82 GLU A N 1
ATOM 644 C CA . GLU A 1 82 ? -16.045 -26.447 -10.105 1.00 93.62 82 GLU A CA 1
ATOM 645 C C . GLU A 1 82 ? -15.109 -25.293 -9.738 1.00 93.62 82 GLU A C 1
ATOM 647 O O . GLU A 1 82 ? -15.170 -24.762 -8.625 1.00 93.62 82 GLU A O 1
ATOM 652 N N . VAL A 1 83 ? -14.242 -24.897 -10.666 1.00 91.31 83 VAL A N 1
ATOM 653 C CA . VAL A 1 83 ? -13.294 -23.802 -10.469 1.00 91.31 83 VAL A CA 1
ATOM 654 C C . VAL A 1 83 ? -13.595 -22.640 -11.407 1.00 91.31 83 VAL A C 1
ATOM 656 O O . VAL A 1 83 ? -13.951 -22.830 -12.570 1.00 91.31 83 VAL A O 1
ATOM 659 N N . ALA A 1 84 ? -13.422 -21.421 -10.906 1.00 89.00 84 ALA A N 1
ATOM 660 C CA . ALA A 1 84 ? -13.371 -20.207 -11.702 1.00 89.00 84 ALA A CA 1
ATOM 661 C C . ALA A 1 84 ? -11.933 -19.921 -12.135 1.00 89.00 84 ALA A C 1
ATOM 663 O O . ALA A 1 84 ? -11.007 -20.012 -11.325 1.00 89.00 84 ALA A O 1
ATOM 664 N N . ILE A 1 85 ? -11.783 -19.533 -13.399 1.00 90.31 85 ILE A N 1
ATOM 665 C CA . ILE A 1 85 ? -10.538 -19.084 -14.012 1.00 90.31 85 ILE A CA 1
ATOM 666 C C . ILE A 1 85 ? -10.657 -17.577 -14.209 1.00 90.31 85 ILE A C 1
ATOM 668 O O . ILE A 1 85 ? -11.542 -17.104 -14.922 1.00 90.31 85 ILE A O 1
ATOM 672 N N . GLY A 1 86 ? -9.790 -16.827 -13.544 1.00 81.44 86 GLY A N 1
ATOM 673 C CA . GLY A 1 86 ? -9.718 -15.376 -13.640 1.00 81.44 86 GLY A CA 1
ATOM 674 C C . GLY A 1 86 ? -8.343 -14.912 -14.092 1.00 81.44 86 GLY A C 1
ATOM 675 O O . GLY A 1 86 ? -7.351 -15.637 -13.991 1.00 81.44 86 GLY A O 1
ATOM 676 N N . GLU A 1 87 ? -8.279 -13.677 -14.571 1.00 80.75 87 GLU A N 1
ATOM 677 C CA . GLU A 1 87 ? -7.007 -13.023 -14.859 1.00 80.75 87 GLU A CA 1
ATOM 678 C C . GLU A 1 87 ? -6.177 -12.879 -13.579 1.00 80.75 87 GLU A C 1
ATOM 680 O O . GLU A 1 87 ? -6.701 -12.719 -12.468 1.00 80.75 87 GLU A O 1
ATOM 685 N N . ARG A 1 88 ? -4.853 -12.956 -13.725 1.00 65.69 88 ARG A N 1
ATOM 686 C CA . ARG A 1 88 ? -3.931 -12.693 -12.625 1.00 65.69 88 ARG A CA 1
ATOM 687 C C . ARG A 1 88 ? -3.937 -11.196 -12.307 1.00 65.69 88 ARG A C 1
ATOM 689 O O . ARG A 1 88 ? -3.221 -10.417 -12.927 1.00 65.69 88 ARG A O 1
ATOM 696 N N . ASN A 1 89 ? -4.697 -10.821 -11.285 1.00 57.84 89 ASN A N 1
ATOM 697 C CA . ASN A 1 89 ? -4.754 -9.452 -10.780 1.00 57.84 89 ASN A CA 1
ATOM 698 C C . ASN A 1 89 ? -3.727 -9.218 -9.659 1.00 57.84 89 ASN A C 1
ATOM 700 O O . ASN A 1 89 ? -3.459 -10.099 -8.842 1.00 57.84 89 ASN A O 1
ATOM 704 N N . LEU A 1 90 ? -3.168 -8.005 -9.600 1.00 40.84 90 LEU A N 1
ATOM 705 C CA . LEU A 1 90 ? -2.202 -7.565 -8.578 1.00 40.84 90 LEU A CA 1
ATOM 706 C C . LEU A 1 90 ? -2.825 -7.333 -7.186 1.00 40.84 90 LEU A C 1
ATOM 708 O O . LEU A 1 90 ? -2.111 -7.035 -6.230 1.00 40.84 90 LEU A O 1
ATOM 712 N N . SER A 1 91 ? -4.137 -7.501 -7.033 1.00 37.50 91 SER A N 1
ATOM 713 C CA . SER A 1 91 ? -4.840 -7.357 -5.759 1.00 37.50 91 SER A CA 1
ATOM 714 C C . SER A 1 91 ? -4.897 -8.685 -4.998 1.00 37.50 91 SER A C 1
ATOM 716 O O . SER A 1 91 ? -5.919 -9.362 -4.935 1.00 37.50 91 SER A O 1
ATOM 718 N N . SER A 1 92 ? -3.799 -9.065 -4.341 1.00 30.67 92 SER A N 1
ATOM 719 C CA . SER A 1 92 ? -3.869 -10.058 -3.262 1.00 30.67 92 SER A CA 1
ATOM 720 C C . SER A 1 92 ? -4.036 -9.374 -1.903 1.00 30.67 92 SER A C 1
ATOM 722 O O . SER A 1 92 ? -3.178 -9.491 -1.028 1.00 30.67 92 SER A O 1
ATOM 724 N N . ALA A 1 93 ? -5.166 -8.693 -1.713 1.00 29.67 93 ALA A N 1
ATOM 725 C CA . ALA A 1 93 ? -5.737 -8.479 -0.391 1.00 29.67 93 ALA A CA 1
ATOM 726 C C . ALA A 1 93 ? -6.989 -9.354 -0.290 1.00 29.67 93 ALA A C 1
ATOM 728 O O . ALA A 1 93 ? -7.855 -9.360 -1.159 1.00 29.67 93 ALA A O 1
ATOM 729 N N . LYS A 1 94 ? -7.028 -10.193 0.742 1.00 32.03 94 LYS A N 1
ATOM 730 C CA . LYS A 1 94 ? -8.159 -11.069 1.033 1.00 32.03 94 LYS A CA 1
ATOM 731 C C . LYS A 1 94 ? -9.463 -10.257 1.144 1.00 32.03 94 LYS A C 1
ATOM 733 O O . LYS A 1 94 ? -9.494 -9.275 1.871 1.00 32.03 94 LYS A O 1
ATOM 738 N N . SER A 1 95 ? -10.510 -10.842 0.561 1.00 29.83 95 SER A N 1
ATOM 739 C CA . SER A 1 95 ? -11.921 -10.848 0.976 1.00 29.83 95 SER A CA 1
ATOM 740 C C . SER A 1 95 ? -12.823 -9.634 0.728 1.00 29.83 95 SER A C 1
ATOM 742 O O . SER A 1 95 ? -12.576 -8.566 1.264 1.00 29.83 95 SER A O 1
ATOM 744 N N . LEU A 1 96 ? -13.967 -9.985 0.114 1.00 30.98 96 LEU A N 1
ATOM 745 C CA . LEU A 1 96 ? -15.317 -9.409 0.205 1.00 30.98 96 LEU A CA 1
ATOM 746 C C . LEU A 1 96 ? -15.511 -8.027 -0.424 1.00 30.98 96 LEU A C 1
ATOM 748 O O . LEU A 1 96 ? -14.793 -7.096 -0.134 1.00 30.98 96 LEU A O 1
ATOM 752 N N . GLY A 1 97 ? -16.534 -7.910 -1.271 1.00 30.72 97 GLY A N 1
ATOM 753 C CA . GLY A 1 97 ? -16.894 -6.671 -1.956 1.00 30.72 97 GLY A CA 1
ATOM 754 C C . GLY A 1 97 ? -16.187 -6.530 -3.297 1.00 30.72 97 GLY A C 1
ATOM 755 O O . GLY A 1 97 ? -14.964 -6.574 -3.381 1.00 30.72 97 GLY A O 1
ATOM 756 N N . GLU A 1 98 ? -16.973 -6.380 -4.359 1.00 30.98 98 GLU A N 1
ATOM 757 C CA . GLU A 1 98 ? -16.506 -5.912 -5.661 1.00 30.98 98 GLU A CA 1
ATOM 758 C C . GLU A 1 98 ? -15.939 -4.495 -5.486 1.00 30.98 98 GLU A C 1
ATOM 760 O O . GLU A 1 98 ? -16.621 -3.493 -5.684 1.00 30.98 98 GLU A O 1
ATOM 765 N N . LEU A 1 99 ? -14.687 -4.401 -5.040 1.00 37.84 99 LEU A N 1
ATOM 766 C CA . LEU A 1 99 ? -13.896 -3.194 -5.212 1.00 37.84 99 LEU A CA 1
ATOM 767 C C . LEU A 1 99 ? -13.812 -2.935 -6.723 1.00 37.84 99 LEU A C 1
ATOM 769 O O . LEU A 1 99 ? -13.651 -3.896 -7.486 1.00 37.84 99 LEU A O 1
ATOM 773 N N . PRO A 1 100 ? -13.946 -1.681 -7.185 1.00 39.09 100 PRO A N 1
ATOM 774 C CA . PRO A 1 100 ? -13.756 -1.362 -8.588 1.00 39.09 100 PRO A CA 1
ATOM 775 C C . PRO A 1 100 ? -12.326 -1.755 -8.958 1.00 39.09 100 PRO A C 1
ATOM 777 O O . PRO A 1 100 ? -11.368 -1.071 -8.610 1.00 39.09 100 PRO A O 1
ATOM 780 N N . ASN A 1 101 ? -12.186 -2.906 -9.619 1.00 46.25 101 ASN A N 1
ATOM 781 C CA . ASN A 1 101 ? -10.921 -3.359 -10.171 1.00 46.25 101 ASN A CA 1
ATOM 782 C C . ASN A 1 101 ? -10.418 -2.241 -11.082 1.00 46.25 101 ASN A C 1
ATOM 784 O O . ASN A 1 101 ? -10.997 -1.986 -12.140 1.00 46.25 101 ASN A O 1
ATOM 788 N N . LEU A 1 102 ? -9.353 -1.568 -10.654 1.00 52.78 102 LEU A N 1
ATOM 789 C CA . LEU A 1 102 ? -8.607 -0.607 -11.451 1.00 52.78 102 LEU A CA 1
ATOM 790 C C . LEU A 1 102 ? -7.977 -1.350 -12.636 1.00 52.78 102 LEU A C 1
ATOM 792 O O . LEU A 1 102 ? -6.822 -1.769 -12.599 1.00 52.78 102 LEU A O 1
ATOM 796 N N . ASN A 1 103 ? -8.760 -1.559 -13.692 1.00 63.25 103 ASN A N 1
ATOM 797 C CA . ASN A 1 103 ? -8.259 -2.077 -14.950 1.00 63.25 103 ASN A CA 1
ATOM 798 C C . ASN A 1 103 ? -7.421 -0.970 -15.598 1.00 63.25 103 ASN A C 1
ATOM 800 O O . ASN A 1 103 ? -7.968 -0.030 -16.175 1.00 63.25 103 ASN A O 1
ATOM 804 N N . ALA A 1 104 ? -6.096 -1.075 -15.488 1.00 62.69 104 ALA A N 1
ATOM 805 C CA . ALA A 1 104 ? -5.168 -0.111 -16.072 1.00 62.69 104 ALA A CA 1
ATOM 806 C C . ALA A 1 104 ? -5.429 0.096 -17.574 1.00 62.69 104 ALA A C 1
ATOM 808 O O . ALA A 1 104 ? -5.355 1.227 -18.048 1.00 62.69 104 ALA A O 1
ATOM 809 N N . PHE A 1 105 ? -5.815 -0.959 -18.303 1.00 62.00 105 PHE A N 1
ATOM 810 C CA . PHE A 1 105 ? -6.198 -0.852 -19.712 1.00 62.00 105 PHE A CA 1
ATOM 811 C C . PHE A 1 105 ? -7.491 -0.058 -19.889 1.00 62.00 105 PHE A C 1
ATOM 813 O O . PHE A 1 105 ? -7.521 0.864 -20.696 1.00 62.00 105 PHE A O 1
ATOM 820 N N . GLY A 1 106 ? -8.513 -0.332 -19.075 1.00 68.88 106 GLY A N 1
ATOM 821 C CA . GLY A 1 106 ? -9.776 0.412 -19.107 1.00 68.88 106 GLY A CA 1
ATOM 822 C C . GLY A 1 106 ? -9.605 1.900 -18.785 1.00 68.88 106 GLY A C 1
ATOM 823 O O . GLY A 1 106 ? -10.236 2.742 -19.413 1.00 68.88 106 GLY A O 1
ATOM 824 N N . ILE A 1 107 ? -8.707 2.245 -17.857 1.00 73.31 107 ILE A N 1
ATOM 825 C CA . ILE A 1 107 ? -8.386 3.644 -17.538 1.00 73.31 107 ILE A CA 1
ATOM 826 C C . ILE A 1 107 ? -7.636 4.304 -18.693 1.00 73.31 107 ILE A C 1
ATOM 828 O O . ILE A 1 107 ? -7.948 5.433 -19.047 1.00 73.31 107 ILE A O 1
ATOM 832 N N . ILE A 1 108 ? -6.668 3.622 -19.308 1.00 74.88 108 ILE A N 1
ATOM 833 C CA . ILE A 1 108 ? -5.949 4.159 -20.472 1.00 74.88 108 ILE A CA 1
ATOM 834 C C . ILE A 1 108 ? -6.914 4.376 -21.649 1.00 74.88 108 ILE A C 1
ATOM 836 O O . ILE A 1 108 ? -6.866 5.423 -22.292 1.00 74.88 108 ILE A O 1
ATOM 840 N N . GLU A 1 109 ? -7.809 3.426 -21.922 1.00 77.19 109 GLU A N 1
ATOM 841 C CA . GLU A 1 109 ? -8.842 3.552 -22.956 1.00 77.19 109 GLU A CA 1
ATOM 842 C C . GLU A 1 109 ? -9.803 4.713 -22.680 1.00 77.19 109 GLU A C 1
ATOM 844 O O . GLU A 1 109 ? -10.081 5.497 -23.584 1.00 77.19 109 GLU A O 1
ATOM 849 N N . ASP A 1 110 ? -10.258 4.871 -21.437 1.00 79.62 110 ASP A N 1
ATOM 850 C CA . ASP A 1 110 ? -11.135 5.972 -21.036 1.00 79.62 110 ASP A CA 1
ATOM 851 C C . ASP A 1 110 ? -10.425 7.333 -21.136 1.00 79.62 110 ASP A C 1
ATOM 853 O O . ASP A 1 110 ? -10.987 8.288 -21.668 1.00 79.62 110 ASP A O 1
ATOM 857 N N . LEU A 1 111 ? -9.158 7.423 -20.719 1.00 82.81 111 LEU A N 1
ATOM 858 C CA . LEU A 1 111 ? -8.361 8.651 -20.814 1.00 82.81 111 LEU A CA 1
ATOM 859 C C . LEU A 1 111 ? -8.036 9.054 -22.258 1.00 82.81 111 LEU A C 1
ATOM 861 O O . LEU A 1 111 ? -7.923 10.250 -22.530 1.00 82.81 111 LEU A O 1
ATOM 865 N N . ASN A 1 112 ? -7.940 8.102 -23.196 1.00 83.12 112 ASN A N 1
ATOM 866 C CA . ASN A 1 112 ? -7.771 8.399 -24.627 1.00 83.12 112 ASN A CA 1
ATOM 867 C C . ASN A 1 112 ? -8.937 9.220 -25.208 1.00 83.12 112 ASN A C 1
ATOM 869 O O . ASN A 1 112 ? -8.764 9.872 -26.237 1.00 83.12 112 ASN A O 1
ATOM 873 N N . LEU A 1 113 ? -10.112 9.207 -24.569 1.00 86.12 113 LEU A N 1
ATOM 874 C CA . LEU A 1 113 ? -11.281 9.972 -25.013 1.00 86.12 113 LEU A CA 1
ATOM 875 C C . LEU A 1 113 ? -11.181 11.470 -24.681 1.00 86.12 113 LEU A C 1
ATOM 877 O O . LEU A 1 113 ? -11.964 12.261 -25.208 1.00 86.12 113 LEU A O 1
ATOM 881 N N . PHE A 1 114 ? -10.237 11.868 -23.822 1.00 85.00 114 PHE A N 1
ATOM 882 C CA . PHE A 1 114 ? -10.104 13.238 -23.333 1.00 85.00 114 PHE A CA 1
ATOM 883 C C . PHE A 1 114 ? -8.831 13.901 -23.885 1.00 85.00 114 PHE A C 1
ATOM 885 O O . PHE A 1 114 ? -7.727 13.393 -23.659 1.00 85.00 114 PHE A O 1
ATOM 892 N N . PRO A 1 115 ? -8.946 15.040 -24.594 1.00 82.69 115 PRO A N 1
ATOM 893 C CA . PRO A 1 115 ? -7.791 15.781 -25.082 1.00 82.69 115 PRO A CA 1
ATOM 894 C C . PRO A 1 115 ? -7.163 16.633 -23.975 1.00 82.69 115 PRO A C 1
ATOM 896 O O . PRO A 1 115 ? -7.840 17.413 -23.304 1.00 82.69 115 PRO A O 1
ATOM 899 N N . GLY A 1 116 ? -5.841 16.558 -23.845 1.00 81.81 116 GLY A N 1
ATOM 900 C CA . GLY A 1 116 ? -5.088 17.447 -22.966 1.00 81.81 116 GLY A CA 1
ATOM 901 C C . GLY A 1 116 ? -4.906 16.916 -21.544 1.00 81.81 116 GLY A C 1
ATOM 902 O O . GLY A 1 116 ? -5.782 16.262 -20.972 1.00 81.81 116 GLY A O 1
ATOM 903 N N . PHE A 1 117 ? -3.774 17.279 -20.942 1.00 80.25 117 PHE A N 1
ATOM 904 C CA . PHE A 1 117 ? -3.377 16.861 -19.597 1.00 80.25 117 PHE A CA 1
ATOM 905 C C . PHE A 1 117 ? -4.451 17.174 -18.545 1.00 80.25 117 PHE A C 1
ATOM 907 O O . PHE A 1 117 ? -4.817 16.301 -17.766 1.00 80.25 117 PHE A O 1
ATOM 914 N N . ALA A 1 118 ? -5.008 18.389 -18.567 1.00 81.00 118 ALA A N 1
ATOM 915 C CA . ALA A 1 118 ? -5.997 18.835 -17.584 1.00 81.00 118 ALA A CA 1
ATOM 916 C C . ALA A 1 118 ? -7.330 18.064 -17.660 1.00 81.00 118 ALA A C 1
ATOM 918 O O . ALA A 1 118 ? -7.973 17.811 -16.645 1.00 81.00 118 ALA A O 1
ATOM 919 N N . GLN A 1 119 ? -7.771 17.676 -18.862 1.00 82.94 119 GLN A N 1
ATOM 920 C CA . GLN A 1 119 ? -9.014 16.911 -19.006 1.00 82.94 119 GLN A CA 1
ATOM 921 C C . GLN A 1 119 ? -8.800 15.449 -18.612 1.00 82.94 119 GLN A C 1
ATOM 923 O O . GLN A 1 119 ? -9.660 14.853 -17.966 1.00 82.94 119 GLN A O 1
ATOM 928 N N . GLN A 1 120 ? -7.628 14.894 -18.936 1.00 84.62 120 GLN A N 1
ATOM 929 C CA . GLN A 1 120 ? -7.221 13.556 -18.512 1.00 84.62 120 GLN A CA 1
ATOM 930 C C . GLN A 1 120 ? -7.045 13.472 -16.988 1.00 84.62 120 GLN A C 1
ATOM 932 O O . GLN A 1 120 ? -7.515 12.513 -16.377 1.00 84.62 120 GLN A O 1
ATOM 937 N N . SER A 1 121 ? -6.442 14.480 -16.346 1.00 79.44 121 SER A N 1
ATOM 938 C CA . SER A 1 121 ? -6.286 14.534 -14.886 1.00 79.44 121 SER A CA 1
ATOM 939 C C . SER A 1 121 ? -7.633 14.628 -14.174 1.00 79.44 121 SER A C 1
ATOM 941 O O . SER A 1 121 ? -7.899 13.850 -13.256 1.00 79.44 121 SER A O 1
ATOM 943 N N . ALA A 1 122 ? -8.517 15.514 -14.642 1.00 79.06 122 ALA A N 1
ATOM 944 C CA . ALA A 1 122 ? -9.864 15.659 -14.104 1.00 79.06 122 ALA A CA 1
ATOM 945 C C . ALA A 1 122 ? -10.689 14.377 -14.286 1.00 79.06 122 ALA A C 1
ATOM 947 O O . ALA A 1 122 ? -11.389 13.951 -13.362 1.00 79.06 122 ALA A O 1
ATOM 948 N N . ARG A 1 123 ? -10.581 13.719 -15.452 1.00 83.06 123 ARG A N 1
ATOM 949 C CA . ARG A 1 123 ? -11.255 12.443 -15.705 1.00 83.06 123 ARG A CA 1
ATOM 950 C C . ARG A 1 123 ? -10.741 11.354 -14.776 1.00 83.06 123 ARG A C 1
ATOM 952 O O . ARG A 1 123 ? -11.557 10.724 -14.106 1.00 83.06 123 ARG A O 1
ATOM 959 N N . LEU A 1 124 ? -9.424 11.172 -14.692 1.00 78.12 124 LEU A N 1
ATOM 960 C CA . LEU A 1 124 ? -8.812 10.176 -13.816 1.00 78.12 124 LEU A CA 1
ATOM 961 C C . LEU A 1 124 ? -9.252 10.383 -12.364 1.00 78.12 124 LEU A C 1
ATOM 963 O O . LEU A 1 124 ? -9.661 9.432 -11.700 1.00 78.12 124 LEU A O 1
ATOM 967 N N . HIS A 1 125 ? -9.226 11.631 -11.893 1.00 76.25 125 HIS A N 1
ATOM 968 C CA . HIS A 1 125 ? -9.698 11.976 -10.560 1.00 76.25 125 HIS A CA 1
ATOM 969 C C . HIS A 1 125 ? -11.180 11.636 -10.372 1.00 76.25 125 HIS A C 1
ATOM 971 O O . HIS A 1 125 ? -11.534 11.054 -9.356 1.00 76.25 125 HIS A O 1
ATOM 977 N N . SER A 1 126 ? -12.041 11.908 -11.358 1.00 74.12 126 SER A N 1
ATOM 978 C CA . SER A 1 126 ? -13.473 11.579 -11.274 1.00 74.12 126 SER A CA 1
ATOM 979 C C . SER A 1 126 ? -13.776 10.076 -11.263 1.00 74.12 126 SER A C 1
ATOM 981 O O . SER A 1 126 ? -14.721 9.660 -10.601 1.00 74.12 126 SER A O 1
ATOM 983 N N . VAL A 1 127 ? -12.991 9.270 -11.988 1.00 73.25 127 VAL A N 1
ATOM 984 C CA . VAL A 1 127 ? -13.147 7.805 -12.060 1.00 73.25 127 VAL A CA 1
ATOM 985 C C . VAL A 1 127 ? -12.691 7.155 -10.761 1.00 73.25 127 VAL A C 1
ATOM 987 O O . VAL A 1 127 ? -13.280 6.176 -10.313 1.00 73.25 127 VAL A O 1
ATOM 990 N N . LEU A 1 128 ? -11.642 7.712 -10.160 1.00 71.19 128 LEU A N 1
ATOM 991 C CA . LEU A 1 128 ? -11.100 7.223 -8.907 1.00 71.19 128 LEU A CA 1
ATOM 992 C C . LEU A 1 128 ? -11.874 7.739 -7.699 1.00 71.19 128 LEU A C 1
ATOM 994 O O . LEU A 1 128 ? -12.020 7.003 -6.734 1.00 71.19 128 LEU A O 1
ATOM 998 N N . ALA A 1 129 ? -12.390 8.965 -7.714 1.00 67.19 129 ALA A N 1
ATOM 999 C CA . ALA A 1 129 ? -13.085 9.539 -6.568 1.00 67.19 129 ALA A CA 1
ATOM 1000 C C . ALA A 1 129 ? -14.231 8.638 -6.077 1.00 67.19 129 ALA A C 1
ATOM 1002 O O . ALA A 1 129 ? -15.045 8.149 -6.861 1.00 67.19 129 ALA A O 1
ATOM 1003 N N . ALA A 1 130 ? -14.319 8.455 -4.754 1.00 65.38 130 ALA A N 1
ATOM 1004 C CA . ALA A 1 130 ? -15.417 7.719 -4.136 1.00 65.38 130 ALA A CA 1
ATOM 1005 C C . ALA A 1 130 ? -16.770 8.302 -4.578 1.00 65.38 130 ALA A C 1
ATOM 1007 O O . ALA A 1 130 ? -16.949 9.521 -4.606 1.00 65.38 130 ALA A O 1
ATOM 1008 N N . THR A 1 131 ? -17.740 7.453 -4.910 1.00 68.38 131 THR A N 1
ATOM 1009 C CA . THR A 1 131 ? -19.075 7.946 -5.277 1.00 68.38 131 THR A CA 1
ATOM 1010 C C . THR A 1 131 ? -19.782 8.546 -4.058 1.00 68.38 131 THR A C 1
ATOM 1012 O O . THR A 1 131 ? -19.516 8.149 -2.925 1.00 68.38 131 THR A O 1
ATOM 1015 N N . GLN A 1 132 ? -20.731 9.466 -4.269 1.00 70.12 132 GLN A N 1
ATOM 1016 C CA . GLN A 1 132 ? -21.545 10.014 -3.170 1.00 70.12 132 GLN A CA 1
ATOM 1017 C C . GLN A 1 132 ? -22.278 8.914 -2.386 1.00 70.12 132 GLN A C 1
ATOM 1019 O O . GLN A 1 132 ? -22.369 8.993 -1.166 1.00 70.12 132 GLN A O 1
ATOM 1024 N N . ASN A 1 133 ? -22.727 7.854 -3.065 1.00 72.38 133 ASN A N 1
ATOM 1025 C CA . ASN A 1 133 ? -23.357 6.706 -2.412 1.00 72.38 133 ASN A CA 1
ATOM 1026 C C . ASN A 1 133 ? -22.356 5.929 -1.546 1.00 72.38 133 ASN A C 1
ATOM 1028 O O . ASN A 1 133 ? -22.677 5.577 -0.417 1.00 72.38 133 ASN A O 1
ATOM 1032 N N . SER A 1 134 ? -21.134 5.701 -2.040 1.00 70.81 134 SER A N 1
ATOM 1033 C CA . SER A 1 134 ? -20.066 5.061 -1.260 1.00 70.81 134 SER A CA 1
ATOM 1034 C C . SER A 1 134 ? -19.718 5.880 -0.019 1.00 70.81 134 SER A C 1
ATOM 1036 O O . SER A 1 134 ? -19.608 5.326 1.069 1.00 70.81 134 SER A O 1
ATOM 1038 N N . LEU A 1 135 ? -19.604 7.204 -0.164 1.00 73.06 135 LEU A N 1
ATOM 1039 C CA . LEU A 1 135 ? -19.365 8.105 0.961 1.00 73.06 135 LEU A CA 1
ATOM 1040 C C . LEU A 1 135 ? -20.512 8.074 1.970 1.00 73.06 135 LEU A C 1
ATOM 1042 O O . LEU A 1 135 ? -20.254 8.055 3.168 1.00 73.06 135 LEU A O 1
ATOM 1046 N N . GLN A 1 136 ? -21.763 8.056 1.506 1.00 79.69 136 GLN A N 1
ATOM 1047 C CA . GLN A 1 136 ? -22.915 7.999 2.399 1.00 79.69 136 GLN A CA 1
ATOM 1048 C C . GLN A 1 136 ? -22.977 6.674 3.165 1.00 79.69 136 GLN A C 1
ATOM 1050 O O . GLN A 1 136 ? -23.174 6.698 4.372 1.00 79.69 136 GLN A O 1
ATOM 1055 N N . ASN A 1 137 ? -22.710 5.542 2.512 1.00 79.56 137 ASN A N 1
ATOM 1056 C CA . ASN A 1 137 ? -22.649 4.248 3.197 1.00 79.56 137 ASN A CA 1
ATOM 1057 C C . ASN A 1 137 ? -21.571 4.241 4.292 1.00 79.56 137 ASN A C 1
ATOM 1059 O O . ASN A 1 137 ? -21.831 3.804 5.409 1.00 79.56 137 ASN A O 1
ATOM 1063 N N . ILE A 1 138 ? -20.382 4.779 3.995 1.00 77.50 138 ILE A N 1
ATOM 1064 C CA . ILE A 1 138 ? -19.304 4.900 4.985 1.00 77.50 138 ILE A CA 1
ATOM 1065 C C . ILE A 1 138 ? -19.721 5.847 6.126 1.00 77.50 138 ILE A C 1
ATOM 1067 O O . ILE A 1 138 ? -19.417 5.565 7.282 1.00 77.50 138 ILE A O 1
ATOM 1071 N N . ARG A 1 139 ? -20.445 6.945 5.848 1.00 81.88 139 ARG A N 1
ATOM 1072 C CA . ARG A 1 139 ? -21.011 7.818 6.900 1.00 81.88 139 ARG A CA 1
ATOM 1073 C C . ARG A 1 139 ? -21.948 7.053 7.816 1.00 81.88 139 ARG A C 1
ATOM 1075 O O . ARG A 1 139 ? -21.770 7.118 9.025 1.00 81.88 139 ARG A O 1
ATOM 1082 N N . ASP A 1 140 ? -22.890 6.311 7.247 1.00 85.06 140 ASP A N 1
ATOM 1083 C CA . ASP A 1 140 ? -23.890 5.570 8.013 1.00 85.06 140 ASP A CA 1
ATOM 1084 C C . ASP A 1 140 ? -23.227 4.494 8.899 1.00 85.06 140 ASP A C 1
ATOM 1086 O O . ASP A 1 140 ? -23.590 4.317 10.068 1.00 85.06 140 ASP A O 1
ATOM 1090 N N . GLU A 1 141 ? -22.200 3.812 8.379 1.00 85.75 141 GLU A N 1
ATOM 1091 C CA . GLU A 1 141 ? -21.377 2.863 9.137 1.00 85.75 141 GLU A CA 1
ATOM 1092 C C . GLU A 1 141 ? -20.592 3.561 10.260 1.00 85.75 141 GLU A C 1
ATOM 1094 O O . GLU A 1 141 ? -20.609 3.101 11.403 1.00 85.75 141 GLU A O 1
ATOM 1099 N N . ILE A 1 142 ? -19.949 4.702 9.992 1.00 84.69 142 ILE A N 1
ATOM 1100 C CA . ILE A 1 142 ? -19.184 5.434 11.012 1.00 84.69 142 ILE A CA 1
ATOM 1101 C C . ILE A 1 142 ? -20.095 6.046 12.080 1.00 84.69 142 ILE A C 1
ATOM 1103 O O . ILE A 1 142 ? -19.749 6.001 13.259 1.00 84.69 142 ILE A O 1
ATOM 1107 N N . ASP A 1 143 ? -21.263 6.574 11.722 1.00 86.12 143 ASP A N 1
ATOM 1108 C CA . ASP A 1 143 ? -22.233 7.088 12.693 1.00 86.12 143 ASP A CA 1
ATOM 1109 C C . ASP A 1 143 ? -22.778 5.954 13.572 1.00 86.12 143 ASP A C 1
ATOM 1111 O O . ASP A 1 143 ? -22.926 6.115 14.787 1.00 86.12 143 ASP A O 1
ATOM 1115 N N . THR A 1 144 ? -22.976 4.764 12.997 1.00 89.69 144 THR A N 1
ATOM 1116 C CA . THR A 1 144 ? -23.293 3.558 13.772 1.00 89.69 144 THR A CA 1
ATOM 1117 C C . THR A 1 144 ? -22.145 3.206 14.722 1.00 89.69 144 THR A C 1
ATOM 1119 O O . THR A 1 144 ? -22.373 2.999 15.916 1.00 89.69 144 THR A O 1
ATOM 1122 N N . LEU A 1 145 ? -20.898 3.197 14.238 1.00 89.44 145 LEU A N 1
ATOM 1123 C CA . LEU A 1 145 ? -19.712 2.950 15.062 1.00 89.44 145 LEU A CA 1
ATOM 1124 C C . LEU A 1 145 ? -19.591 3.970 16.205 1.00 89.44 145 LEU A C 1
ATOM 1126 O O . LEU A 1 145 ? -19.327 3.574 17.342 1.00 89.44 145 LEU A O 1
ATOM 1130 N N . ARG A 1 146 ? -19.837 5.258 15.931 1.00 89.38 146 ARG A N 1
ATOM 1131 C CA . ARG A 1 146 ? -19.879 6.333 16.933 1.00 89.38 146 ARG A CA 1
ATOM 1132 C C . ARG A 1 146 ? -20.906 6.014 18.012 1.00 89.38 146 ARG A C 1
ATOM 1134 O O . ARG A 1 146 ? -20.547 5.976 19.185 1.00 89.38 146 ARG A O 1
ATOM 1141 N N . GLY A 1 147 ? -22.139 5.692 17.621 1.00 90.06 147 GLY A N 1
ATOM 1142 C CA . GLY A 1 147 ? -23.206 5.347 18.561 1.00 90.06 147 GLY A CA 1
ATOM 1143 C C . GLY A 1 147 ? -22.885 4.123 19.426 1.00 90.06 147 GLY A C 1
ATOM 1144 O O . GLY A 1 147 ? -23.281 4.070 20.588 1.00 90.06 147 GLY A O 1
ATOM 1145 N N . HIS A 1 148 ? -22.132 3.145 18.908 1.00 91.81 148 HIS A N 1
ATOM 1146 C CA . HIS A 1 148 ? -21.638 2.027 19.719 1.00 91.81 148 HIS A CA 1
ATOM 1147 C C . HIS A 1 148 ? -20.502 2.437 20.663 1.00 91.81 148 HIS A C 1
ATOM 1149 O O . HIS A 1 148 ? -20.513 2.032 21.824 1.00 91.81 148 HIS A O 1
ATOM 1155 N N . LEU A 1 149 ? -19.547 3.251 20.210 1.00 90.88 149 LEU A N 1
ATOM 1156 C CA . LEU A 1 149 ? -18.445 3.746 21.040 1.00 90.88 149 LEU A CA 1
ATOM 1157 C C . LEU A 1 149 ? -18.941 4.623 22.197 1.00 90.88 149 LEU A C 1
ATOM 1159 O O . LEU A 1 149 ? -18.459 4.470 23.318 1.00 90.88 149 LEU A O 1
ATOM 1163 N N . GLU A 1 150 ? -19.947 5.466 21.962 1.00 90.38 150 GLU A N 1
ATOM 1164 C CA . GLU A 1 150 ? -20.580 6.323 22.977 1.00 90.38 150 GLU A CA 1
ATOM 1165 C C . GLU A 1 150 ? -21.239 5.537 24.124 1.00 90.38 150 GLU A C 1
ATOM 1167 O O . GLU A 1 150 ? -21.422 6.070 25.219 1.00 90.38 150 GLU A O 1
ATOM 1172 N N . LYS A 1 151 ? -21.549 4.246 23.929 1.00 91.81 151 LYS A N 1
ATOM 1173 C CA . LYS A 1 151 ? -22.018 3.373 25.021 1.00 91.81 151 LYS A CA 1
ATOM 1174 C C . LYS A 1 151 ? -20.920 3.088 26.047 1.00 91.81 151 LYS A C 1
ATOM 1176 O O . LYS A 1 151 ? -21.223 2.846 27.213 1.00 91.81 151 LYS A O 1
ATOM 1181 N N . TYR A 1 152 ? -19.662 3.068 25.609 1.00 91.25 152 TYR A N 1
ATOM 1182 C CA . TYR A 1 152 ? -18.508 2.690 26.430 1.00 91.25 152 TYR A CA 1
ATOM 1183 C C . TYR A 1 152 ? -17.640 3.878 26.821 1.00 91.25 152 TYR A C 1
ATOM 1185 O O . TYR A 1 152 ? -16.915 3.793 27.806 1.00 91.25 152 TYR A O 1
ATOM 1193 N N . LEU A 1 153 ? -17.683 4.963 26.057 1.00 89.31 153 LEU A N 1
ATOM 1194 C CA . LEU A 1 153 ? -16.835 6.138 26.198 1.00 89.31 153 LEU A CA 1
ATOM 1195 C C . LEU A 1 153 ? -17.729 7.366 26.370 1.00 89.31 153 LEU A C 1
ATOM 1197 O O . LEU A 1 153 ? -18.663 7.568 25.599 1.00 89.31 153 LEU A O 1
ATOM 1201 N N . S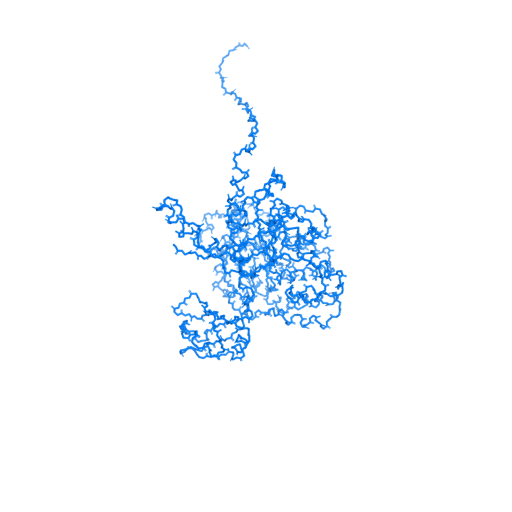ER A 1 154 ? -17.446 8.215 27.355 1.00 83.62 154 SER A N 1
ATOM 1202 C CA . SER A 1 154 ? -18.124 9.511 27.437 1.00 83.62 154 SER A CA 1
ATOM 1203 C C . SER A 1 154 ? -17.455 10.513 26.497 1.00 83.62 154 SER A C 1
ATOM 1205 O O . SER A 1 154 ? -16.236 10.652 26.558 1.00 83.62 154 SER A O 1
ATOM 1207 N N . HIS A 1 155 ? -18.251 11.251 25.717 1.00 77.94 155 HIS A N 1
ATOM 1208 C CA . HIS A 1 155 ? -17.791 12.301 24.795 1.00 77.94 155 HIS A CA 1
ATOM 1209 C C . HIS A 1 155 ? -16.828 11.781 23.717 1.00 77.94 155 HIS A C 1
ATOM 1211 O O . HIS A 1 155 ? -15.624 12.028 23.758 1.00 77.94 155 HIS A O 1
ATOM 1217 N N . VAL A 1 156 ? -17.380 11.048 22.748 1.00 79.81 156 VAL A N 1
ATOM 1218 C CA . VAL A 1 156 ? -16.645 10.580 21.569 1.00 79.81 156 VAL A CA 1
ATOM 1219 C C . VAL A 1 156 ? -16.899 11.535 20.417 1.00 79.81 156 VAL A C 1
ATOM 1221 O O . VAL A 1 156 ? -18.040 11.721 20.005 1.00 79.81 156 VAL A O 1
ATOM 1224 N N . GLU A 1 157 ? -15.832 12.077 19.850 1.00 80.12 157 GLU A N 1
ATOM 1225 C CA . GLU A 1 157 ? -15.886 12.760 18.568 1.00 80.12 157 GLU A CA 1
ATOM 1226 C C . GLU A 1 157 ? -15.086 11.948 17.556 1.00 80.12 157 GLU A C 1
ATOM 1228 O O . GLU A 1 157 ? -13.923 11.617 17.768 1.00 80.12 157 GLU A O 1
ATOM 1233 N N . LEU A 1 158 ? -15.729 11.576 16.452 1.00 78.00 158 LEU A N 1
ATOM 1234 C CA . LEU A 1 158 ? -15.036 10.941 15.336 1.00 78.00 158 LEU A CA 1
ATOM 1235 C C . LEU A 1 158 ? -14.857 11.991 14.250 1.00 78.00 158 LEU A C 1
ATOM 1237 O O . LEU A 1 158 ? -15.843 12.371 13.612 1.00 78.00 158 LEU A O 1
ATOM 1241 N N . GLU A 1 159 ? -13.620 12.442 14.059 1.00 77.12 159 GLU A N 1
ATOM 1242 C CA . GLU A 1 159 ? -13.220 13.191 12.873 1.00 77.12 159 GLU A CA 1
ATOM 1243 C C . GLU A 1 159 ? -12.840 12.181 11.793 1.00 77.12 159 GLU A C 1
ATOM 1245 O O . GLU A 1 159 ? -12.077 11.245 12.024 1.00 77.12 159 GLU A O 1
ATOM 1250 N N . ILE A 1 160 ? -13.404 12.347 10.604 1.00 72.19 160 ILE A N 1
ATOM 1251 C CA . ILE A 1 160 ? -13.164 11.455 9.475 1.00 72.19 160 ILE A CA 1
ATOM 1252 C C . ILE A 1 160 ? -12.421 12.276 8.440 1.00 72.19 160 ILE A C 1
ATOM 1254 O O . ILE A 1 160 ? -12.951 13.282 7.971 1.00 72.19 160 ILE A O 1
ATOM 1258 N N . LEU A 1 161 ? -11.229 11.830 8.059 1.00 67.38 161 LEU A N 1
ATOM 1259 C CA . LEU A 1 161 ? -10.638 12.269 6.807 1.00 67.38 161 LEU A CA 1
ATOM 1260 C C . LEU A 1 161 ? -11.144 11.336 5.716 1.00 67.38 161 LEU A C 1
ATOM 1262 O O . LEU A 1 161 ? -10.830 10.139 5.685 1.00 67.38 161 LEU A O 1
ATOM 1266 N N . TRP A 1 162 ? -11.958 11.888 4.823 1.00 62.78 162 TRP A N 1
ATOM 1267 C CA . TRP A 1 162 ? -12.582 11.113 3.760 1.00 62.78 162 TRP A CA 1
ATOM 1268 C C . TRP A 1 162 ? -11.544 10.598 2.766 1.00 62.78 162 TRP A C 1
ATOM 1270 O O . TRP A 1 162 ? -10.514 11.238 2.587 1.00 62.78 162 TRP A O 1
ATOM 1280 N N . PRO A 1 163 ? -11.807 9.500 2.038 1.00 53.22 163 PRO A N 1
ATOM 1281 C CA . PRO A 1 163 ? -10.901 9.007 1.000 1.00 53.22 163 PRO A CA 1
ATOM 1282 C C . PRO A 1 163 ? -10.528 10.068 -0.053 1.00 53.22 163 PRO A C 1
ATOM 1284 O O . PRO A 1 163 ? -9.413 10.081 -0.565 1.00 53.22 163 PRO A O 1
ATOM 1287 N N . GLN A 1 164 ? -11.454 10.990 -0.346 1.00 51.47 164 GLN A N 1
ATOM 1288 C CA . GLN A 1 164 ? -11.252 12.119 -1.267 1.00 51.47 164 GLN A CA 1
ATOM 1289 C C . GLN A 1 164 ? -10.347 13.221 -0.687 1.00 51.47 164 GLN A C 1
ATOM 1291 O O . GLN A 1 164 ? -9.718 13.966 -1.433 1.00 51.47 164 GLN A O 1
ATOM 1296 N N . GLU A 1 165 ? -10.268 13.294 0.639 1.00 48.94 165 GLU A N 1
ATOM 1297 C CA . GLU A 1 165 ? -9.444 14.220 1.425 1.00 48.94 165 GLU A CA 1
ATOM 1298 C C . GLU A 1 165 ? -8.150 13.522 1.904 1.00 48.94 165 GLU A C 1
ATOM 1300 O O . GLU A 1 165 ? -7.148 14.142 2.255 1.00 48.94 165 GLU A O 1
ATOM 1305 N N . CYS A 1 166 ? -8.101 12.194 1.836 1.00 51.06 166 CYS A N 1
ATOM 1306 C CA . CYS A 1 166 ? -6.962 11.381 2.209 1.00 51.06 166 CYS A CA 1
ATOM 1307 C C . CYS A 1 166 ? -5.999 11.223 1.039 1.00 51.06 166 CYS A C 1
ATOM 1309 O O . CYS A 1 166 ? -5.934 10.198 0.363 1.00 51.06 166 CYS A O 1
ATOM 1311 N N . ILE A 1 167 ? -5.101 12.192 0.914 1.00 48.16 167 ILE A N 1
ATOM 1312 C CA . ILE A 1 167 ? -3.824 11.989 0.219 1.00 48.16 167 ILE A CA 1
ATOM 1313 C C . ILE A 1 167 ? -2.994 10.849 0.881 1.00 48.16 167 ILE A C 1
ATOM 1315 O O . ILE A 1 167 ? -2.076 10.297 0.271 1.00 48.16 167 ILE A O 1
ATOM 1319 N N . SER A 1 168 ? -3.325 10.475 2.128 1.00 41.09 168 SER A N 1
ATOM 1320 C CA . SER A 1 168 ? -2.464 9.696 3.027 1.00 41.09 168 SER A CA 1
ATOM 1321 C C . SER A 1 168 ? -2.637 8.166 3.041 1.00 41.09 168 SER A C 1
ATOM 1323 O O . SER A 1 168 ? -1.719 7.476 3.476 1.00 41.09 168 SER A O 1
ATOM 1325 N N . ILE A 1 169 ? -3.738 7.571 2.565 1.00 42.31 169 ILE A N 1
ATOM 1326 C CA . ILE A 1 169 ? -3.946 6.129 2.826 1.00 42.31 169 ILE A CA 1
ATOM 1327 C C . ILE A 1 169 ? -3.502 5.257 1.659 1.00 42.31 169 ILE A C 1
ATOM 1329 O O . ILE A 1 169 ? -4.179 5.201 0.642 1.00 42.31 169 ILE A O 1
ATOM 1333 N N . LEU A 1 170 ? -2.372 4.578 1.865 1.00 40.47 170 LEU A N 1
ATOM 1334 C CA . LEU A 1 170 ? -1.726 3.385 1.272 1.00 40.47 170 LEU A CA 1
ATOM 1335 C C . LEU A 1 170 ? -2.316 2.544 0.103 1.00 40.47 170 LEU A C 1
ATOM 1337 O O . LEU A 1 170 ? -1.676 1.566 -0.268 1.00 40.47 170 LEU A O 1
ATOM 1341 N N . GLY A 1 171 ? -3.412 2.889 -0.573 1.00 40.72 171 GLY A N 1
ATOM 1342 C CA . GLY A 1 171 ? -3.884 2.145 -1.753 1.00 40.72 171 GLY A CA 1
ATOM 1343 C C . GLY A 1 171 ? -4.547 3.022 -2.810 1.00 40.72 171 GLY A C 1
ATOM 1344 O O . GLY A 1 171 ? -5.232 3.978 -2.473 1.00 40.72 171 GLY A O 1
ATOM 1345 N N . LEU A 1 172 ? -4.373 2.695 -4.098 1.00 45.31 172 LEU A N 1
ATOM 1346 C CA . LEU A 1 172 ? -5.207 3.269 -5.172 1.00 45.31 172 LEU A CA 1
ATOM 1347 C C . LEU A 1 172 ? -6.713 3.023 -4.948 1.00 45.31 172 LEU A C 1
ATOM 1349 O O . LEU A 1 172 ? -7.534 3.639 -5.620 1.00 45.31 172 LEU A O 1
ATOM 1353 N N . ASP A 1 173 ? -7.051 2.144 -4.003 1.00 48.91 173 ASP A N 1
ATOM 1354 C CA . ASP A 1 173 ? -8.396 1.872 -3.523 1.00 48.91 173 ASP A CA 1
ATOM 1355 C C . ASP A 1 173 ? -8.958 3.097 -2.793 1.00 48.91 173 ASP A C 1
ATOM 1357 O O . ASP A 1 173 ? -8.643 3.403 -1.641 1.00 48.91 173 ASP A O 1
ATOM 1361 N N . THR A 1 174 ? -9.825 3.816 -3.491 1.00 51.22 174 THR A N 1
ATOM 1362 C CA . THR A 1 174 ? -10.432 5.083 -3.067 1.00 51.22 174 THR A CA 1
ATOM 1363 C C . THR A 1 174 ? -11.551 4.941 -2.047 1.00 51.22 174 THR A C 1
ATOM 1365 O O . THR A 1 174 ? -12.275 5.897 -1.782 1.00 51.22 174 THR A O 1
ATOM 1368 N N . ASN A 1 175 ? -11.670 3.767 -1.434 1.00 55.28 175 ASN A N 1
ATOM 1369 C CA . ASN A 1 175 ? -12.608 3.520 -0.351 1.00 55.28 175 ASN A CA 1
ATOM 1370 C C . ASN A 1 175 ? -11.934 3.523 1.018 1.00 55.28 175 ASN A C 1
ATOM 1372 O O . ASN A 1 175 ? -12.617 3.270 2.000 1.00 55.28 175 ASN A O 1
ATOM 1376 N N . ASN A 1 176 ? -10.631 3.789 1.124 1.00 65.06 176 ASN A N 1
ATOM 1377 C CA . ASN A 1 176 ? -9.973 3.782 2.426 1.00 65.06 176 ASN A CA 1
ATOM 1378 C C . ASN A 1 176 ? -10.214 5.104 3.166 1.00 65.06 176 ASN A C 1
ATOM 1380 O O . ASN A 1 176 ? -10.030 6.169 2.577 1.00 65.06 176 ASN A O 1
ATOM 1384 N N . ALA A 1 177 ? -10.587 5.052 4.446 1.00 67.44 177 ALA A N 1
ATOM 1385 C CA . ALA A 1 177 ? -10.848 6.247 5.255 1.00 67.44 177 ALA A CA 1
ATOM 1386 C C . ALA A 1 177 ? -9.981 6.281 6.519 1.00 67.44 177 ALA A C 1
ATOM 1388 O O . ALA A 1 177 ? -9.742 5.254 7.151 1.00 67.44 177 ALA A O 1
ATOM 1389 N N . THR A 1 178 ? -9.525 7.469 6.908 1.00 73.56 178 THR A N 1
ATOM 1390 C CA . THR A 1 178 ? -8.811 7.654 8.174 1.00 73.56 178 THR A CA 1
ATOM 1391 C C . THR A 1 178 ? -9.797 8.214 9.177 1.00 73.56 178 THR A C 1
ATOM 1393 O O . THR A 1 178 ? -10.472 9.204 8.898 1.00 73.56 178 THR A O 1
ATOM 1396 N N . ILE A 1 179 ? -9.874 7.598 10.349 1.00 79.50 179 ILE A N 1
ATOM 1397 C CA . ILE A 1 179 ? -10.736 8.053 11.436 1.00 79.50 179 ILE A CA 1
ATOM 1398 C C . ILE A 1 179 ? -9.837 8.505 12.577 1.00 79.50 179 ILE A C 1
ATOM 1400 O O . ILE A 1 179 ? -9.055 7.715 13.100 1.00 79.50 179 ILE A O 1
ATOM 1404 N N . PHE A 1 180 ? -9.967 9.755 12.995 1.00 80.00 180 PHE A N 1
ATOM 1405 C CA . PHE A 1 180 ? -9.429 10.211 14.263 1.00 80.00 180 PHE A CA 1
ATOM 1406 C C . PHE A 1 180 ? -10.512 10.122 15.319 1.00 80.00 180 PHE A C 1
ATOM 1408 O O . PHE A 1 180 ? -11.572 10.742 15.222 1.00 80.00 180 PHE A O 1
ATOM 1415 N N . LEU A 1 181 ? -10.228 9.329 16.338 1.00 81.31 181 LEU A N 1
ATOM 1416 C CA . LEU A 1 181 ? -11.050 9.251 17.521 1.00 81.31 181 LEU A CA 1
ATOM 1417 C C . LEU A 1 181 ? -10.560 10.309 18.504 1.00 81.31 181 LEU A C 1
ATOM 1419 O O . LEU A 1 181 ? -9.594 10.104 19.238 1.00 81.31 181 LEU A O 1
ATOM 1423 N N . HIS A 1 182 ? -11.245 11.444 18.494 1.00 76.94 182 HIS A N 1
ATOM 1424 C CA . HIS A 1 182 ? -11.058 12.507 19.460 1.00 76.94 182 HIS A CA 1
ATOM 1425 C C . HIS A 1 182 ? -11.900 12.241 20.693 1.00 76.94 182 HIS A C 1
ATOM 1427 O O . HIS A 1 182 ? -13.051 11.803 20.639 1.00 76.94 182 HIS A O 1
ATOM 1433 N N . GLN A 1 183 ? -11.312 12.538 21.838 1.00 68.38 183 GLN A N 1
ATOM 1434 C CA . GLN A 1 183 ? -12.027 12.575 23.101 1.00 68.38 183 GLN A CA 1
ATOM 1435 C C . GLN A 1 183 ? -11.893 13.985 23.620 1.00 68.38 183 GLN A C 1
ATOM 1437 O O . GLN A 1 183 ? -10.909 14.341 24.275 1.00 68.38 183 GLN A O 1
ATOM 1442 N N . ASP A 1 184 ? -12.850 14.809 23.200 1.00 56.56 184 ASP A N 1
ATOM 1443 C CA . ASP A 1 184 ? -12.781 16.235 23.426 1.00 56.56 184 ASP A CA 1
ATOM 1444 C C . ASP A 1 184 ? -12.884 16.551 24.923 1.00 56.56 184 ASP A C 1
ATOM 1446 O O . ASP A 1 184 ? -13.653 15.978 25.700 1.00 56.56 184 ASP A O 1
ATOM 1450 N N . THR A 1 185 ? -12.055 17.501 25.324 1.00 46.53 185 THR A N 1
ATOM 1451 C CA . THR A 1 185 ? -11.941 17.999 26.692 1.00 46.53 185 THR A CA 1
ATOM 1452 C C . THR A 1 185 ? -12.748 19.279 26.886 1.00 46.53 185 THR A C 1
ATOM 1454 O O . THR A 1 185 ? -13.004 19.678 28.025 1.00 46.53 185 THR A O 1
ATOM 1457 N N . LEU A 1 186 ? -13.218 19.903 25.797 1.00 44.53 186 LEU A N 1
ATOM 1458 C CA . LEU A 1 186 ? -13.980 21.153 25.827 1.00 44.53 186 LEU A CA 1
ATOM 1459 C C . LEU A 1 186 ? -15.389 21.006 26.426 1.00 44.53 186 LEU A C 1
ATOM 1461 O O . LEU A 1 186 ? -15.967 22.002 26.871 1.00 44.53 186 LEU A O 1
ATOM 1465 N N . ALA A 1 187 ? -15.918 19.782 26.548 1.00 44.94 187 ALA A N 1
ATOM 1466 C CA . ALA A 1 187 ? -17.164 19.514 27.275 1.00 44.94 187 ALA A CA 1
ATOM 1467 C C . ALA A 1 187 ? -17.054 19.775 28.796 1.00 44.94 187 ALA A C 1
ATOM 1469 O O . ALA A 1 187 ? -18.068 19.871 29.492 1.00 44.94 187 ALA A O 1
ATOM 1470 N N . MET A 1 188 ? -15.847 19.995 29.333 1.00 45.75 188 MET A N 1
ATOM 1471 C CA . MET A 1 188 ? -15.615 20.342 30.741 1.00 45.75 188 MET A CA 1
ATOM 1472 C C . MET A 1 188 ? -15.832 21.839 31.040 1.00 45.75 188 MET A C 1
ATOM 1474 O O . MET A 1 188 ? -15.122 22.434 31.849 1.00 45.75 188 MET A O 1
ATOM 1478 N N . LYS A 1 189 ? -16.863 22.469 30.458 1.00 44.12 189 LYS A N 1
ATOM 1479 C CA . LYS A 1 189 ? -17.345 23.785 30.932 1.00 44.12 189 LYS A CA 1
ATOM 1480 C C . LYS A 1 189 ? -18.051 23.713 32.292 1.00 44.12 189 LYS A C 1
ATOM 1482 O O . LYS A 1 189 ? -18.275 24.746 32.916 1.00 44.12 189 LYS A O 1
ATOM 1487 N N . ASN A 1 190 ? -18.338 22.512 32.797 1.00 43.56 190 ASN A N 1
ATOM 1488 C CA . ASN A 1 190 ? -19.100 22.312 34.028 1.00 43.56 190 ASN A CA 1
ATOM 1489 C C . ASN A 1 190 ? -18.266 21.671 35.150 1.00 43.56 190 ASN A C 1
ATOM 1491 O O . ASN A 1 190 ? -18.568 20.564 35.579 1.00 43.56 190 ASN A O 1
ATOM 1495 N N . GLY A 1 191 ? -17.230 22.372 35.626 1.00 45.59 191 GLY A N 1
ATOM 1496 C CA . GLY A 1 191 ? -16.799 22.459 37.037 1.00 45.59 191 GLY A CA 1
ATOM 1497 C C . GLY A 1 191 ? -16.649 21.211 37.931 1.00 45.59 191 GLY A C 1
ATOM 1498 O O . GLY A 1 191 ? -16.460 21.384 39.137 1.00 45.59 191 GLY A O 1
ATOM 1499 N N . ARG A 1 192 ? -16.729 19.971 37.433 1.00 51.34 192 ARG A N 1
ATOM 1500 C CA . ARG A 1 192 ? -16.520 18.766 38.250 1.00 51.34 192 ARG A CA 1
ATOM 1501 C C . ARG A 1 192 ? -15.025 18.513 38.410 1.00 51.34 192 ARG A C 1
ATOM 1503 O O . ARG A 1 192 ? -14.280 18.437 37.439 1.00 51.34 192 ARG A O 1
ATOM 1510 N N . ARG A 1 193 ? -14.583 18.450 39.668 1.00 48.69 193 ARG A N 1
ATOM 1511 C CA . ARG A 1 193 ? -13.176 18.279 40.042 1.00 48.69 193 ARG A CA 1
ATOM 1512 C C . ARG A 1 193 ? -12.655 16.915 39.572 1.00 48.69 193 ARG A C 1
ATOM 1514 O O . ARG A 1 193 ? -13.345 15.909 39.675 1.00 48.69 193 ARG A O 1
ATOM 1521 N N . TYR A 1 194 ? -11.390 16.905 39.159 1.00 49.66 194 TYR A N 1
ATOM 1522 C CA . TYR A 1 194 ? -10.570 15.778 38.679 1.00 49.66 194 TYR A CA 1
ATOM 1523 C C . TYR A 1 194 ? -10.563 14.487 39.535 1.00 49.66 194 TYR A C 1
ATOM 1525 O O . TYR A 1 194 ? -10.027 13.471 39.097 1.00 49.66 194 TYR A O 1
ATOM 1533 N N . LEU A 1 195 ? -11.103 14.516 40.755 1.00 50.94 195 LEU A N 1
ATOM 1534 C CA . LEU A 1 195 ? -10.935 13.469 41.769 1.00 50.94 195 LEU A CA 1
ATOM 1535 C C . LEU A 1 195 ? -11.992 12.350 41.712 1.00 50.94 195 LEU A C 1
ATOM 1537 O O . LEU A 1 195 ? -11.776 11.307 42.319 1.00 50.94 195 LEU A O 1
ATOM 1541 N N . ASP A 1 196 ? -13.081 12.515 40.952 1.00 57.50 196 ASP A N 1
ATOM 1542 C CA . ASP A 1 196 ? -14.200 11.551 40.944 1.00 57.50 196 ASP A CA 1
ATOM 1543 C C . ASP A 1 196 ? -14.106 10.474 39.835 1.00 57.50 196 ASP A C 1
ATOM 1545 O O . ASP A 1 196 ? -14.899 9.525 39.794 1.00 57.50 196 ASP A O 1
ATOM 1549 N N . PHE A 1 197 ? -13.124 10.579 38.931 1.00 63.31 197 PHE A N 1
ATOM 1550 C CA . PHE A 1 197 ? -12.878 9.593 37.870 1.00 63.31 197 PHE A CA 1
ATOM 1551 C C . PHE A 1 197 ? -11.880 8.534 38.364 1.00 63.31 197 PHE A C 1
ATOM 1553 O O . PHE A 1 197 ? -10.664 8.747 38.421 1.00 63.31 197 PHE A O 1
ATOM 1560 N N . GLY A 1 198 ? -12.454 7.427 38.841 1.00 65.94 198 GLY A N 1
ATOM 1561 C CA . GLY A 1 198 ? -11.849 6.535 39.832 1.00 65.94 198 GLY A CA 1
ATOM 1562 C C . GLY A 1 198 ? -11.293 5.199 39.339 1.00 65.94 198 GLY A C 1
ATOM 1563 O O . GLY A 1 198 ? -11.047 4.349 40.187 1.00 65.94 198 GLY A O 1
ATOM 1564 N N . ARG A 1 199 ? -11.122 4.960 38.031 1.00 87.12 199 ARG A N 1
ATOM 1565 C CA . ARG A 1 199 ? -10.418 3.751 37.559 1.00 87.12 199 ARG A CA 1
ATOM 1566 C C . ARG A 1 199 ? -8.953 4.062 37.264 1.00 87.12 199 ARG A C 1
ATOM 1568 O O . ARG A 1 199 ? -8.643 5.064 36.617 1.00 87.12 199 ARG A O 1
ATOM 1575 N N . ASP A 1 200 ? -8.065 3.218 37.771 1.00 86.56 200 ASP A N 1
ATOM 1576 C CA . ASP A 1 200 ? -6.652 3.191 37.392 1.00 86.56 200 ASP A CA 1
ATOM 1577 C C . ASP A 1 200 ? -6.440 2.330 36.132 1.00 86.56 200 ASP A C 1
ATOM 1579 O O . ASP A 1 200 ? -7.383 1.729 35.606 1.00 86.56 200 ASP A O 1
ATOM 1583 N N . SER A 1 201 ? -5.204 2.306 35.621 1.00 87.56 201 SER A N 1
ATOM 1584 C CA . SER A 1 201 ? -4.848 1.535 34.419 1.00 87.56 201 SER A CA 1
ATOM 1585 C C . SER A 1 201 ? -5.206 0.055 34.580 1.00 87.56 201 SER A C 1
ATOM 1587 O O . SER A 1 201 ? -5.900 -0.518 33.736 1.00 87.56 201 SER A O 1
ATOM 1589 N N . ASP A 1 202 ? -4.837 -0.537 35.717 1.00 87.62 202 ASP A N 1
ATOM 1590 C CA . ASP A 1 202 ? -5.088 -1.947 36.006 1.00 87.62 202 ASP A CA 1
ATOM 1591 C C . ASP A 1 202 ? -6.584 -2.268 36.003 1.00 87.62 202 ASP A C 1
ATOM 1593 O O . ASP A 1 202 ? -7.005 -3.268 35.417 1.00 87.62 202 ASP A O 1
ATOM 1597 N N . THR A 1 203 ? -7.419 -1.396 36.571 1.00 90.06 203 THR A N 1
ATOM 1598 C CA . THR A 1 203 ? -8.876 -1.550 36.553 1.00 90.06 203 THR A CA 1
ATOM 1599 C C . THR A 1 203 ? -9.433 -1.443 35.132 1.00 90.06 203 THR A C 1
ATOM 1601 O O . THR A 1 203 ? -10.307 -2.224 34.765 1.00 90.06 203 THR A O 1
ATOM 1604 N N . LEU A 1 204 ? -8.934 -0.528 34.295 1.00 90.12 204 LEU A N 1
ATOM 1605 C CA . LEU A 1 204 ? -9.393 -0.391 32.903 1.00 90.12 204 LEU A CA 1
ATOM 1606 C C . LEU A 1 204 ? -9.070 -1.632 32.052 1.00 90.12 204 LEU A C 1
ATOM 1608 O O . LEU A 1 204 ? -9.872 -2.031 31.202 1.00 90.12 204 LEU A O 1
ATOM 1612 N N . PHE A 1 205 ? -7.928 -2.283 32.280 1.00 90.12 205 PHE A N 1
ATOM 1613 C CA . PHE A 1 205 ? -7.552 -3.485 31.529 1.00 90.12 205 PHE A CA 1
ATOM 1614 C C . PHE A 1 205 ? -8.118 -4.784 32.109 1.00 90.12 205 PHE A C 1
ATOM 1616 O O . PHE A 1 205 ? -8.393 -5.711 31.344 1.00 90.12 205 PHE A O 1
ATOM 1623 N N . SER A 1 206 ? -8.340 -4.860 33.422 1.00 90.31 206 SER A N 1
ATOM 1624 C CA . SER A 1 206 ? -8.864 -6.064 34.082 1.00 90.31 206 SER A CA 1
ATOM 1625 C C . SER A 1 206 ? -10.393 -6.125 34.141 1.00 90.31 206 SER A C 1
ATOM 1627 O O . SER A 1 206 ? -10.953 -7.222 34.093 1.00 90.31 206 SER A O 1
ATOM 1629 N N . ALA A 1 207 ? -11.091 -4.982 34.187 1.00 89.62 207 ALA A N 1
ATOM 1630 C CA . ALA A 1 207 ? -12.550 -4.958 34.270 1.00 89.62 207 ALA A CA 1
ATOM 1631 C C . ALA A 1 207 ? -13.200 -5.570 33.017 1.00 89.62 207 ALA A C 1
ATOM 1633 O O . ALA A 1 207 ? -12.700 -5.360 31.904 1.00 89.62 207 ALA A O 1
ATOM 1634 N N . PRO A 1 208 ? -14.311 -6.318 33.146 1.00 91.06 208 PRO A N 1
ATOM 1635 C CA . PRO A 1 208 ? -15.073 -6.797 32.000 1.00 91.06 208 PRO A CA 1
ATOM 1636 C C . PRO A 1 208 ? -15.706 -5.622 31.240 1.00 91.06 208 PRO A C 1
ATOM 1638 O O . PRO A 1 208 ? -16.173 -4.654 31.835 1.00 91.06 208 PRO A O 1
ATOM 1641 N N . ILE A 1 209 ? -15.765 -5.717 29.908 1.00 90.88 209 ILE A N 1
ATOM 1642 C CA . ILE A 1 209 ? -16.234 -4.617 29.040 1.00 90.88 209 ILE A CA 1
ATOM 1643 C C . ILE A 1 209 ? -17.695 -4.232 29.340 1.00 90.88 209 ILE A C 1
ATOM 1645 O O . ILE A 1 209 ? -18.071 -3.068 29.227 1.00 90.88 209 ILE A O 1
ATOM 1649 N N . SER A 1 210 ? -18.507 -5.181 29.814 1.00 90.38 210 SER A N 1
ATOM 1650 C CA . SER A 1 210 ? -19.884 -4.939 30.261 1.00 90.38 210 SER A CA 1
ATOM 1651 C C . SER A 1 210 ? -20.000 -3.906 31.386 1.00 90.38 210 SER A C 1
ATOM 1653 O O . SER A 1 210 ? -21.040 -3.263 31.518 1.00 90.38 210 SER A O 1
ATOM 1655 N N . ASP A 1 211 ? -18.958 -3.724 32.200 1.00 90.81 211 ASP A N 1
ATOM 1656 C CA . ASP A 1 211 ? -18.974 -2.732 33.278 1.00 90.81 211 ASP A CA 1
ATOM 1657 C C . ASP A 1 211 ? -18.886 -1.305 32.732 1.00 90.81 211 ASP A C 1
ATOM 1659 O O . ASP A 1 211 ? -19.441 -0.373 33.321 1.00 90.81 211 ASP A O 1
ATOM 1663 N N . PHE A 1 212 ? -18.270 -1.134 31.561 1.00 91.81 212 PHE A N 1
ATOM 1664 C CA . PHE A 1 212 ? -18.180 0.156 30.885 1.00 91.81 212 PHE A CA 1
ATOM 1665 C C . PHE A 1 212 ? -19.530 0.623 30.332 1.00 91.81 212 PHE A C 1
ATOM 1667 O O . PHE A 1 212 ? -19.752 1.824 30.257 1.00 91.81 212 PHE A O 1
ATOM 1674 N N . LEU A 1 213 ? -20.476 -0.288 30.070 1.00 88.25 213 LEU A N 1
ATOM 1675 C CA . LEU A 1 213 ? -21.855 0.080 29.711 1.00 88.25 213 LEU A CA 1
ATOM 1676 C C . LEU A 1 213 ? -22.600 0.761 30.867 1.00 88.25 213 LEU A C 1
ATOM 1678 O O . LEU A 1 213 ? -23.452 1.6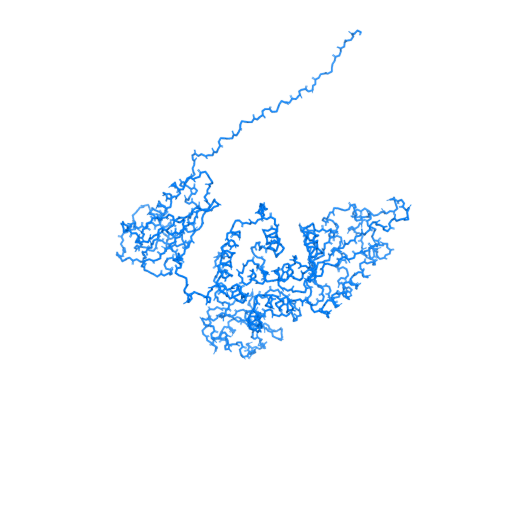18 30.652 1.00 88.25 213 LEU A O 1
ATOM 1682 N N . LYS A 1 214 ? -22.303 0.368 32.113 1.00 88.25 214 LYS A N 1
ATOM 1683 C CA . LYS A 1 214 ? -22.908 0.970 33.314 1.00 88.25 214 LYS A CA 1
ATOM 1684 C C . LYS A 1 214 ? -22.210 2.270 33.697 1.00 88.25 214 LYS A C 1
ATOM 1686 O O . LYS A 1 214 ? -22.845 3.183 34.220 1.00 88.25 214 LYS A O 1
ATOM 1691 N N . LYS A 1 215 ? -20.895 2.324 33.479 1.00 88.69 215 LYS A N 1
ATOM 1692 C CA . LYS A 1 215 ? -20.051 3.481 33.766 1.00 88.69 215 LYS A CA 1
ATOM 1693 C C . LYS A 1 215 ? -19.091 3.714 32.593 1.00 88.69 215 LYS A C 1
ATOM 1695 O O . LYS A 1 215 ? -17.987 3.154 32.619 1.00 88.69 215 LYS A O 1
ATOM 1700 N N . PRO A 1 216 ? -19.478 4.543 31.607 1.00 89.81 216 PRO A N 1
ATOM 1701 C CA . PRO A 1 216 ? -18.624 4.875 30.470 1.00 89.81 216 PRO A CA 1
ATOM 1702 C C . PRO A 1 216 ? -17.256 5.394 30.914 1.00 89.81 216 PRO A C 1
ATOM 1704 O O . PRO A 1 216 ? -17.118 5.979 31.993 1.00 89.81 216 PRO A O 1
ATOM 1707 N N . ILE A 1 217 ? -16.227 5.119 30.120 1.00 89.38 217 ILE A N 1
ATOM 1708 C CA . ILE A 1 217 ? -14.850 5.546 30.360 1.00 89.38 217 ILE A CA 1
ATOM 1709 C C . ILE A 1 217 ? -14.745 7.039 30.092 1.00 89.38 217 ILE A C 1
ATOM 1711 O O . ILE A 1 217 ? -15.168 7.526 29.043 1.00 89.38 217 ILE A O 1
ATOM 1715 N N . HIS A 1 218 ? -14.185 7.758 31.059 1.00 86.06 218 HIS A N 1
ATOM 1716 C CA . HIS A 1 218 ? -14.030 9.199 30.966 1.00 86.06 218 HIS A CA 1
ATOM 1717 C C . HIS A 1 218 ? -12.745 9.575 30.208 1.00 86.06 218 HIS A C 1
ATOM 1719 O O . HIS A 1 218 ? -11.725 8.913 30.417 1.00 86.06 218 HIS A O 1
ATOM 1725 N N . PRO A 1 219 ? -12.722 10.667 29.413 1.00 82.94 219 PRO A N 1
ATOM 1726 C CA . PRO A 1 219 ? -11.511 11.138 28.735 1.00 82.94 219 PRO A CA 1
ATOM 1727 C C . PRO A 1 219 ? -10.310 11.299 29.679 1.00 82.94 219 PRO A C 1
ATOM 1729 O O . PRO A 1 219 ? -9.179 10.976 29.332 1.00 82.94 219 PRO A O 1
ATOM 1732 N N . GLU A 1 220 ? -10.553 11.731 30.919 1.00 81.06 220 GLU A N 1
ATOM 1733 C CA . GLU A 1 220 ? -9.504 11.868 31.942 1.00 81.06 220 GLU A CA 1
ATOM 1734 C C . GLU A 1 220 ? -8.931 10.528 32.432 1.00 81.06 220 GLU A C 1
ATOM 1736 O O . GLU A 1 220 ? -7.763 10.467 32.806 1.00 81.06 220 GLU A O 1
ATOM 1741 N N . GLU A 1 221 ? -9.714 9.443 32.421 1.00 86.31 221 GLU A N 1
ATOM 1742 C CA . GLU A 1 221 ? -9.193 8.099 32.719 1.00 86.31 221 GLU A CA 1
ATOM 1743 C C . GLU A 1 221 ? -8.256 7.636 31.596 1.00 86.31 221 GLU A C 1
ATOM 1745 O O . GLU A 1 221 ? -7.234 7.007 31.854 1.00 86.31 221 GLU A O 1
ATOM 1750 N N . LEU A 1 222 ? -8.564 8.019 30.355 1.00 86.50 222 LEU A N 1
ATOM 1751 C CA . LEU A 1 222 ? -7.788 7.667 29.169 1.00 86.50 222 LEU A CA 1
ATOM 1752 C C . LEU A 1 222 ? -6.498 8.476 29.057 1.00 86.50 222 LEU A C 1
ATOM 1754 O O . LEU A 1 222 ? -5.471 7.913 28.699 1.00 86.50 222 LEU A O 1
ATOM 1758 N N . LYS A 1 223 ? -6.499 9.757 29.439 1.00 83.19 223 LYS A N 1
ATOM 1759 C CA . LYS A 1 223 ? -5.282 10.589 29.485 1.00 83.19 223 LYS A CA 1
ATOM 1760 C C . LYS A 1 223 ? -4.200 10.068 30.432 1.00 83.19 223 LYS A C 1
ATOM 1762 O O . LYS A 1 223 ? -3.033 10.395 30.247 1.00 83.19 223 LYS A O 1
ATOM 1767 N N . ARG A 1 224 ? -4.572 9.287 31.453 1.00 83.19 224 ARG A N 1
ATOM 1768 C CA . ARG A 1 224 ? -3.610 8.655 32.375 1.00 83.19 224 ARG A CA 1
ATOM 1769 C C . ARG A 1 224 ? -2.848 7.503 31.724 1.00 83.19 224 ARG A C 1
ATOM 1771 O O . ARG A 1 224 ? -1.816 7.098 32.246 1.00 83.19 224 ARG A O 1
ATOM 1778 N N . LEU A 1 225 ? -3.364 6.974 30.618 1.00 86.56 225 LEU A N 1
ATOM 1779 C CA . LEU A 1 225 ? -2.758 5.885 29.873 1.00 86.56 225 LEU A CA 1
ATOM 1780 C C . LEU A 1 225 ? -1.761 6.424 28.844 1.00 86.56 225 LEU A C 1
ATOM 1782 O O . LEU A 1 225 ? -2.004 7.422 28.158 1.00 86.56 225 LEU A O 1
ATOM 1786 N N . SER A 1 226 ? -0.659 5.703 28.666 1.00 86.31 226 SER A N 1
ATOM 1787 C CA . SER A 1 226 ? 0.259 5.928 27.550 1.00 86.31 226 SER A CA 1
ATOM 1788 C C . SER A 1 226 ? -0.449 5.735 26.199 1.00 86.31 226 SER A C 1
ATOM 1790 O O . SER A 1 226 ? -1.499 5.094 26.108 1.00 86.31 226 SER A O 1
ATOM 1792 N N . VAL A 1 227 ? 0.120 6.276 25.114 1.00 83.31 227 VAL A N 1
ATOM 1793 C CA . VAL A 1 227 ? -0.424 6.087 23.752 1.00 83.31 227 VAL A CA 1
ATOM 1794 C C . VAL A 1 227 ? -0.646 4.593 23.431 1.00 83.31 227 VAL A C 1
ATOM 1796 O O . VAL A 1 227 ? -1.770 4.236 23.074 1.00 83.31 227 VAL A O 1
ATOM 1799 N N . PRO A 1 228 ? 0.329 3.679 23.642 1.00 86.44 228 PRO A N 1
ATOM 1800 C CA . PRO A 1 228 ? 0.126 2.245 23.413 1.00 86.44 228 PRO A CA 1
ATOM 1801 C C . PRO A 1 228 ? -1.024 1.637 24.220 1.00 86.44 228 PRO A C 1
ATOM 1803 O O . PRO A 1 228 ? -1.771 0.801 23.708 1.00 86.44 228 PRO A O 1
ATOM 1806 N N . GLU A 1 229 ? -1.173 2.039 25.481 1.00 88.12 229 GLU A N 1
ATOM 1807 C CA . GLU A 1 229 ? -2.242 1.557 26.356 1.00 88.12 229 GLU A CA 1
ATOM 1808 C C . GLU A 1 229 ? -3.607 2.049 25.880 1.00 88.12 229 GLU A C 1
ATOM 1810 O O . GLU A 1 229 ? -4.531 1.244 25.746 1.00 88.12 229 GLU A O 1
ATOM 1815 N N . ARG A 1 230 ? -3.731 3.332 25.522 1.00 88.44 230 ARG A N 1
ATOM 1816 C CA . ARG A 1 230 ? -4.969 3.862 24.939 1.00 88.44 230 ARG A CA 1
ATOM 1817 C C . ARG A 1 230 ? -5.372 3.069 23.699 1.00 88.44 230 ARG A C 1
ATOM 1819 O O . ARG A 1 230 ? -6.527 2.665 23.601 1.00 88.44 230 ARG A O 1
ATOM 1826 N N . ILE A 1 231 ? -4.441 2.779 22.791 1.00 86.69 231 ILE A N 1
ATOM 1827 C CA . ILE A 1 231 ? -4.731 2.019 21.562 1.00 86.69 231 ILE A CA 1
ATOM 1828 C C . ILE A 1 231 ? -5.181 0.597 21.898 1.00 86.69 231 ILE A C 1
ATOM 1830 O O . ILE A 1 231 ? -6.175 0.123 21.352 1.00 86.69 231 ILE A O 1
ATOM 1834 N N . ARG A 1 232 ? -4.513 -0.080 22.838 1.00 89.69 232 ARG A N 1
ATOM 1835 C CA . ARG A 1 232 ? -4.917 -1.425 23.286 1.00 89.69 232 ARG A CA 1
ATOM 1836 C C . ARG A 1 232 ? -6.315 -1.437 23.895 1.00 89.69 232 ARG A C 1
ATOM 1838 O O . ARG A 1 232 ? -7.084 -2.358 23.625 1.00 89.69 232 ARG A O 1
ATOM 1845 N N . LEU A 1 233 ? -6.651 -0.427 24.694 1.00 91.56 233 LEU A N 1
ATOM 1846 C CA . LEU A 1 233 ? -7.971 -0.307 25.303 1.00 91.56 233 LEU A CA 1
ATOM 1847 C C . LEU A 1 233 ? -9.053 -0.063 24.242 1.00 91.56 233 LEU A C 1
ATOM 1849 O O . LEU A 1 233 ? -10.063 -0.761 24.243 1.00 91.56 233 LEU A O 1
ATOM 1853 N N . HIS A 1 234 ? -8.821 0.836 23.283 1.00 91.06 234 HIS A N 1
ATOM 1854 C CA . HIS A 1 234 ? -9.752 1.062 22.170 1.00 91.06 234 HIS A CA 1
ATOM 1855 C C . HIS A 1 234 ? -9.895 -0.173 21.279 1.00 91.06 234 HIS A C 1
ATOM 1857 O O . HIS A 1 234 ? -11.007 -0.531 20.911 1.00 91.06 234 HIS A O 1
ATOM 1863 N N . TYR A 1 235 ? -8.804 -0.885 20.998 1.00 92.12 235 TYR A N 1
ATOM 1864 C CA . TYR A 1 235 ? -8.846 -2.150 20.266 1.00 92.12 235 TYR A CA 1
ATOM 1865 C C . TYR A 1 235 ? -9.700 -3.195 20.989 1.00 92.12 235 TYR A C 1
ATOM 1867 O O . TYR A 1 235 ? -10.520 -3.870 20.371 1.00 92.12 235 TYR A O 1
ATOM 1875 N N . ARG A 1 236 ? -9.568 -3.286 22.317 1.00 92.44 236 ARG A N 1
ATOM 1876 C CA . ARG A 1 236 ? -10.402 -4.156 23.151 1.00 92.44 236 ARG A CA 1
ATOM 1877 C C . ARG A 1 236 ? -11.886 -3.778 23.075 1.00 92.44 236 ARG A C 1
ATOM 1879 O O . ARG A 1 236 ? -12.713 -4.678 22.970 1.00 92.44 236 ARG A O 1
ATOM 1886 N N . LEU A 1 237 ? -12.223 -2.487 23.094 1.00 92.25 237 LEU A N 1
ATOM 1887 C CA . LEU A 1 237 ? -13.605 -2.018 22.917 1.00 92.25 237 LEU A CA 1
ATOM 1888 C C . LEU A 1 237 ? -14.141 -2.353 21.519 1.00 92.25 237 LEU A C 1
ATOM 1890 O O . LEU A 1 237 ? -15.242 -2.881 21.398 1.00 92.25 237 LEU A O 1
ATOM 1894 N N . LEU A 1 238 ? -13.347 -2.116 20.472 1.00 91.81 238 LEU A N 1
ATOM 1895 C CA . LEU A 1 238 ? -13.721 -2.426 19.090 1.00 91.81 238 LEU A CA 1
ATOM 1896 C C . LEU A 1 238 ? -13.944 -3.926 18.870 1.00 91.81 238 LEU A C 1
ATOM 1898 O O . LEU A 1 238 ? -14.838 -4.292 18.117 1.00 91.81 238 LEU A O 1
ATOM 1902 N N . LEU A 1 239 ? -13.195 -4.801 19.552 1.00 90.75 239 LEU A N 1
ATOM 1903 C CA . LEU A 1 239 ? -13.442 -6.247 19.521 1.00 90.75 239 LEU A CA 1
ATOM 1904 C C . LEU A 1 239 ? -14.797 -6.632 20.126 1.00 90.75 239 LEU A C 1
ATOM 1906 O O . LEU A 1 239 ? -15.412 -7.590 19.660 1.00 90.75 239 LEU A O 1
ATOM 1910 N N . GLU A 1 240 ? -15.262 -5.918 21.152 1.00 91.75 240 GLU A N 1
ATOM 1911 C CA . GLU A 1 240 ? -16.604 -6.138 21.699 1.00 91.75 240 GLU A CA 1
ATOM 1912 C C . GLU A 1 240 ? -17.670 -5.604 20.741 1.00 91.75 240 GLU A C 1
ATOM 1914 O O . GLU A 1 240 ? -18.613 -6.320 20.418 1.00 91.75 240 GLU A O 1
ATOM 1919 N N . ILE A 1 241 ? -17.468 -4.398 20.202 1.00 90.69 241 ILE A N 1
ATOM 1920 C CA . ILE A 1 241 ? -18.365 -3.793 19.209 1.00 90.69 241 ILE A CA 1
ATOM 1921 C C . ILE A 1 241 ? -18.480 -4.681 17.968 1.00 90.69 241 ILE A C 1
ATOM 1923 O O . ILE A 1 241 ? -19.581 -4.879 17.471 1.00 90.69 241 ILE A O 1
ATOM 1927 N N . HIS A 1 242 ? -17.386 -5.289 17.506 1.00 89.06 242 HIS A N 1
ATOM 1928 C CA . HIS A 1 242 ? -17.384 -6.227 16.381 1.00 89.06 242 HIS A CA 1
ATOM 1929 C C . HIS A 1 242 ? -18.368 -7.395 16.569 1.00 89.06 242 HIS A C 1
ATOM 1931 O O . HIS A 1 242 ? -18.963 -7.864 15.601 1.00 89.06 242 HIS A O 1
ATOM 1937 N N . ARG A 1 243 ? -18.594 -7.851 17.810 1.00 87.50 243 ARG A N 1
ATOM 1938 C CA . ARG A 1 243 ? -19.582 -8.909 18.088 1.00 87.50 243 ARG A CA 1
ATOM 1939 C C . ARG A 1 243 ? -21.017 -8.440 17.867 1.00 87.50 243 ARG A C 1
ATOM 1941 O O . ARG A 1 243 ? -21.861 -9.247 17.491 1.00 87.50 243 ARG A O 1
ATOM 1948 N N . GLU A 1 244 ? -21.290 -7.162 18.112 1.00 86.44 244 GLU A N 1
ATOM 1949 C CA . GLU A 1 244 ? -22.596 -6.532 17.878 1.00 86.44 244 GLU A CA 1
ATOM 1950 C C . GLU A 1 244 ? -22.751 -6.042 16.431 1.00 86.44 244 GLU A C 1
ATOM 1952 O O . GLU A 1 244 ? -23.867 -5.932 15.925 1.00 86.44 244 GLU A O 1
ATOM 1957 N N . VAL A 1 245 ? -21.627 -5.756 15.774 1.00 87.00 245 VAL A N 1
ATOM 1958 C CA . VAL A 1 245 ? -21.527 -5.083 14.481 1.00 87.00 245 VAL A CA 1
ATOM 1959 C C . VAL A 1 245 ? -20.677 -5.943 13.531 1.00 87.00 245 VAL A C 1
ATOM 1961 O O . VAL A 1 245 ? -19.481 -5.693 13.358 1.00 87.00 245 VAL A O 1
ATOM 1964 N N . PRO A 1 246 ? -21.269 -6.969 12.885 1.00 75.62 246 PRO A N 1
ATOM 1965 C CA . PRO A 1 246 ? -20.514 -7.960 12.110 1.00 75.62 246 PRO A CA 1
ATOM 1966 C C . PRO A 1 246 ? -19.788 -7.388 10.889 1.00 75.62 246 PRO A C 1
ATOM 1968 O O . PRO A 1 246 ? -18.837 -7.995 10.401 1.00 75.62 246 PRO A O 1
ATOM 1971 N N . TRP A 1 247 ? -20.234 -6.231 10.388 1.00 80.88 247 TRP A N 1
ATOM 1972 C CA . TRP A 1 247 ? -19.599 -5.544 9.267 1.00 80.88 247 TRP A CA 1
ATOM 1973 C C . TRP A 1 247 ? -18.282 -4.849 9.649 1.00 80.88 247 TRP A C 1
ATOM 1975 O O . TRP A 1 247 ? -17.520 -4.496 8.757 1.00 80.88 247 TRP A O 1
ATOM 1985 N N . LEU A 1 248 ? -17.973 -4.682 10.943 1.00 83.06 248 LEU A N 1
ATOM 1986 C CA . LEU A 1 248 ? -16.685 -4.161 11.417 1.00 83.06 248 LEU A CA 1
ATOM 1987 C C . LEU A 1 248 ? -15.625 -5.273 11.366 1.00 83.06 248 LEU A C 1
ATOM 1989 O O . LEU A 1 248 ? -15.317 -5.889 12.377 1.00 83.06 248 LEU A O 1
ATOM 1993 N N . GLY A 1 249 ? -15.110 -5.611 10.191 1.00 79.75 249 GLY A N 1
ATOM 1994 C CA . GLY A 1 249 ? -14.247 -6.777 9.997 1.00 79.75 249 GLY A CA 1
ATOM 1995 C C . GLY A 1 249 ? -12.760 -6.541 10.282 1.00 79.75 249 GLY A C 1
ATOM 1996 O O . GLY A 1 249 ? -12.272 -5.415 10.300 1.00 79.75 249 GLY A O 1
ATOM 1997 N N . ASN A 1 250 ? -11.999 -7.638 10.406 1.00 78.94 250 ASN A N 1
ATOM 1998 C CA . ASN A 1 250 ? -10.535 -7.654 10.238 1.00 78.94 250 ASN A CA 1
ATOM 1999 C C . ASN A 1 250 ? -9.754 -6.631 11.093 1.00 78.94 250 ASN A C 1
ATOM 2001 O O . ASN A 1 250 ? -8.766 -6.059 10.629 1.00 78.94 250 ASN A O 1
ATOM 2005 N N . LEU A 1 251 ? -10.169 -6.439 12.348 1.00 83.44 251 LEU A N 1
ATOM 2006 C CA . LEU A 1 251 ? -9.478 -5.567 13.296 1.00 83.44 251 LEU A CA 1
ATOM 2007 C C . LEU A 1 251 ? -8.019 -6.014 13.497 1.00 83.44 251 LEU A C 1
ATOM 2009 O O . LEU A 1 251 ? -7.746 -7.176 13.805 1.00 83.44 251 LEU A O 1
ATOM 2013 N N . ARG A 1 252 ? -7.073 -5.084 13.339 1.00 81.12 252 ARG A N 1
ATOM 2014 C CA . ARG A 1 252 ? -5.639 -5.287 13.583 1.00 81.12 252 ARG A CA 1
ATOM 2015 C C . ARG A 1 252 ? -5.066 -4.129 14.377 1.00 81.12 252 ARG A C 1
ATOM 2017 O O . ARG A 1 252 ? -5.296 -2.965 14.071 1.00 81.12 252 ARG A O 1
ATOM 2024 N N . LEU A 1 253 ? -4.286 -4.473 15.387 1.00 80.62 253 LEU A N 1
ATOM 2025 C CA . LEU A 1 253 ? -3.624 -3.519 16.259 1.00 80.62 253 LEU A CA 1
ATOM 2026 C C . LEU A 1 253 ? -2.218 -3.198 15.728 1.00 80.62 253 LEU A C 1
ATOM 2028 O O . LEU A 1 253 ? -1.387 -4.102 15.657 1.00 80.62 253 LEU A O 1
ATOM 2032 N N . ASN A 1 254 ? -1.929 -1.922 15.448 1.00 78.50 254 ASN A N 1
ATOM 2033 C CA . ASN A 1 254 ? -0.604 -1.442 15.040 1.00 78.50 254 ASN A CA 1
ATOM 2034 C C . ASN A 1 254 ? -0.035 -0.495 16.105 1.00 78.50 254 ASN A C 1
ATOM 2036 O O . ASN A 1 254 ? -0.055 0.727 15.962 1.00 78.50 254 ASN A O 1
ATOM 2040 N N . VAL A 1 255 ? 0.486 -1.067 17.194 1.00 73.31 255 VAL A N 1
ATOM 2041 C CA . VAL A 1 255 ? 0.970 -0.286 18.348 1.00 73.31 255 VAL A CA 1
ATOM 2042 C C . VAL A 1 255 ? 2.080 0.696 17.959 1.00 73.31 255 VAL A C 1
ATOM 2044 O O . VAL A 1 255 ? 2.058 1.838 18.403 1.00 73.31 255 VAL A O 1
ATOM 2047 N N . GLU A 1 256 ? 3.016 0.273 17.106 1.00 68.88 256 GLU A N 1
ATOM 2048 C CA . GLU A 1 256 ? 4.152 1.097 16.657 1.00 68.88 256 GLU A CA 1
ATOM 2049 C C . GLU A 1 256 ? 3.718 2.347 15.884 1.00 68.88 256 GLU A C 1
ATOM 2051 O O . GLU A 1 256 ? 4.375 3.379 15.955 1.00 68.88 256 GLU A O 1
ATOM 2056 N N . HIS A 1 257 ? 2.597 2.257 15.167 1.00 66.62 257 HIS A N 1
ATOM 2057 C CA . HIS A 1 257 ? 2.087 3.316 14.294 1.00 66.62 257 HIS A CA 1
ATOM 2058 C C . HIS A 1 257 ? 0.980 4.140 14.952 1.00 66.62 257 HIS A C 1
ATOM 2060 O O . HIS A 1 257 ? 0.402 5.021 14.319 1.00 66.62 257 HIS A O 1
ATOM 2066 N N . GLY A 1 258 ? 0.658 3.851 16.213 1.00 76.00 258 GLY A N 1
ATOM 2067 C CA . GLY A 1 258 ? -0.354 4.603 16.931 1.00 76.00 258 GLY A CA 1
ATOM 2068 C C . GLY A 1 258 ? -1.799 4.309 16.494 1.00 76.00 258 GLY A C 1
ATOM 2069 O O . GLY A 1 258 ? -2.677 5.124 16.773 1.00 76.00 258 GLY A O 1
ATOM 2070 N N . SER A 1 259 ? -2.055 3.200 15.783 1.00 80.94 259 SER A N 1
ATOM 2071 C CA . SER A 1 259 ? -3.302 3.012 15.027 1.00 80.94 259 SER A CA 1
ATOM 2072 C C . SER A 1 259 ? -3.938 1.627 15.155 1.00 80.94 259 SER A C 1
ATOM 2074 O O . SER A 1 259 ? -3.323 0.641 15.578 1.00 80.94 259 SER A O 1
ATOM 2076 N N . ILE A 1 260 ? -5.213 1.559 14.773 1.00 83.56 260 ILE A N 1
ATOM 2077 C CA . ILE A 1 260 ? -5.998 0.332 14.648 1.00 83.56 260 ILE A CA 1
ATOM 2078 C C . ILE A 1 260 ? -6.514 0.258 13.217 1.00 83.56 260 ILE A C 1
ATOM 2080 O O . ILE A 1 260 ? -7.264 1.125 12.781 1.00 83.56 260 ILE A O 1
ATOM 2084 N N . THR A 1 261 ? -6.141 -0.785 12.488 1.00 80.81 261 THR A N 1
ATOM 2085 C CA . THR A 1 261 ? -6.717 -1.053 11.171 1.00 80.81 261 THR A CA 1
ATOM 2086 C C . THR A 1 261 ? -8.022 -1.824 11.342 1.00 80.81 261 THR A C 1
ATOM 2088 O O . THR A 1 261 ? -8.066 -2.811 12.074 1.00 80.81 261 THR A O 1
ATOM 2091 N N . ALA A 1 262 ? -9.074 -1.403 10.656 1.00 79.94 262 ALA A N 1
ATOM 2092 C CA . ALA A 1 262 ? -10.387 -2.032 10.646 1.00 79.94 262 ALA A CA 1
ATOM 2093 C C . ALA A 1 262 ? -10.914 -2.091 9.212 1.00 79.94 262 ALA A C 1
ATOM 2095 O O . ALA A 1 262 ? -10.537 -1.270 8.389 1.00 79.94 262 ALA A O 1
ATOM 2096 N N . PHE A 1 263 ? -11.801 -3.027 8.905 1.00 77.38 263 PHE A N 1
ATOM 2097 C CA . PHE A 1 263 ? -12.639 -2.939 7.714 1.00 77.38 263 PHE A CA 1
ATOM 2098 C C . PHE A 1 263 ? -14.030 -2.470 8.129 1.00 77.38 263 PHE A C 1
ATOM 2100 O O . PHE A 1 263 ? -14.613 -3.036 9.053 1.00 77.38 263 PHE A O 1
ATOM 2107 N N . LEU A 1 264 ? -14.552 -1.447 7.459 1.00 73.50 264 LEU A N 1
ATOM 2108 C CA . LEU A 1 264 ? -15.956 -1.066 7.536 1.00 73.50 264 LEU A CA 1
ATOM 2109 C C . LEU A 1 264 ? -16.682 -1.681 6.335 1.00 73.50 264 LEU A C 1
ATOM 2111 O O . LEU A 1 264 ? -16.292 -1.493 5.174 1.00 73.50 264 LEU A O 1
ATOM 2115 N N . GLY A 1 265 ? -17.683 -2.509 6.623 1.00 72.06 265 GLY A N 1
ATOM 2116 C CA . GLY A 1 265 ? -18.408 -3.228 5.589 1.00 72.06 265 GLY A CA 1
ATOM 2117 C C . GLY A 1 265 ? -17.533 -4.253 4.874 1.00 72.06 265 GLY A C 1
ATOM 2118 O O . GLY A 1 265 ? -16.587 -4.827 5.418 1.00 72.06 265 GLY A O 1
ATOM 2119 N N . ALA A 1 266 ? -17.873 -4.496 3.612 1.00 63.69 266 ALA A N 1
ATOM 2120 C CA . ALA A 1 266 ? -17.049 -5.309 2.728 1.00 63.69 266 ALA A CA 1
ATOM 2121 C C . ALA A 1 266 ? -15.941 -4.483 2.049 1.00 63.69 266 ALA A C 1
ATOM 2123 O O . ALA A 1 266 ? -14.950 -5.042 1.611 1.00 63.69 266 ALA A O 1
ATOM 2124 N N . THR A 1 267 ? -16.086 -3.162 1.941 1.00 64.56 267 THR A N 1
ATOM 2125 C CA . THR A 1 267 ? -15.394 -2.397 0.888 1.00 64.56 267 THR A CA 1
ATOM 2126 C C . THR A 1 267 ? -14.456 -1.298 1.372 1.00 64.56 267 THR A C 1
ATOM 2128 O O . THR A 1 267 ? -13.752 -0.732 0.539 1.00 64.56 267 THR A O 1
ATOM 2131 N N . CYS A 1 268 ? -14.451 -0.955 2.662 1.00 73.75 268 CYS A N 1
ATOM 2132 C CA . CYS A 1 268 ? -13.699 0.184 3.189 1.00 73.75 268 CYS A CA 1
ATOM 2133 C C . CYS A 1 268 ? -12.643 -0.289 4.195 1.00 73.75 268 CYS A C 1
ATOM 2135 O O . CYS A 1 268 ? -12.981 -0.867 5.224 1.00 73.75 268 CYS A O 1
ATOM 2137 N N . LEU A 1 269 ? -11.359 -0.054 3.911 1.00 74.50 269 LEU A N 1
ATOM 2138 C CA . LEU A 1 269 ? -10.294 -0.216 4.901 1.00 74.50 269 LEU A CA 1
ATOM 2139 C C . LEU A 1 269 ? -10.128 1.098 5.664 1.00 74.50 269 LEU A C 1
ATOM 2141 O O . LEU A 1 269 ? -9.839 2.137 5.071 1.00 74.50 269 LEU A O 1
ATOM 2145 N N . CYS A 1 270 ? -10.251 1.043 6.980 1.00 77.12 270 CYS A N 1
ATOM 2146 C CA . CYS A 1 270 ? -10.063 2.180 7.857 1.00 77.12 270 CYS A CA 1
ATOM 2147 C C . CYS A 1 270 ? -8.830 2.057 8.733 1.00 77.12 270 CYS A C 1
ATOM 2149 O O . CYS A 1 270 ? -8.555 1.005 9.309 1.00 77.12 270 CYS A O 1
ATOM 2151 N N . GLU A 1 271 ? -8.133 3.175 8.898 1.00 79.19 271 GLU A N 1
ATOM 2152 C CA . GLU A 1 271 ? -7.126 3.342 9.939 1.00 79.19 271 GLU A CA 1
ATOM 2153 C C . GLU A 1 271 ? -7.673 4.301 10.995 1.00 79.19 271 GLU A C 1
ATOM 2155 O O . GLU A 1 271 ? -7.964 5.464 10.715 1.00 79.19 271 GLU A O 1
ATOM 2160 N N . ILE A 1 272 ? -7.858 3.785 12.207 1.00 84.38 272 ILE A N 1
ATOM 2161 C CA . ILE A 1 272 ? -8.361 4.527 13.358 1.00 84.38 272 ILE A CA 1
ATOM 2162 C C . ILE A 1 272 ? -7.162 4.973 14.193 1.00 84.38 272 ILE A C 1
ATOM 2164 O O . ILE A 1 272 ? -6.428 4.142 14.733 1.00 84.38 272 ILE A O 1
ATOM 2168 N N . TYR A 1 273 ? -6.982 6.280 14.315 1.00 83.94 273 TYR A N 1
ATOM 2169 C CA . TYR A 1 273 ? -5.948 6.921 15.118 1.00 83.94 273 TYR A CA 1
ATOM 2170 C C . TYR A 1 273 ? -6.572 7.565 16.352 1.00 83.94 273 TYR A C 1
ATOM 2172 O O . TYR A 1 273 ? -7.676 8.099 16.296 1.00 83.94 273 TYR A O 1
ATOM 2180 N N . LEU A 1 274 ? -5.855 7.529 17.475 1.00 80.25 274 LEU A N 1
ATOM 2181 C CA . LEU A 1 274 ? -6.285 8.198 18.711 1.00 80.25 274 LEU A CA 1
ATOM 2182 C C . LEU A 1 274 ? -5.722 9.614 18.857 1.00 80.25 274 LEU A C 1
ATOM 2184 O O . LEU A 1 274 ? -6.146 10.362 19.731 1.00 80.25 274 LEU A O 1
ATOM 2188 N N . GLU A 1 275 ? -4.733 9.962 18.038 1.00 73.56 275 GLU A N 1
ATOM 2189 C CA . GLU A 1 275 ? -4.091 11.271 18.021 1.00 73.56 275 GLU A CA 1
ATOM 2190 C C . GLU A 1 275 ? -3.926 11.722 16.572 1.00 73.56 275 GLU A C 1
ATOM 2192 O O . GLU A 1 275 ? -3.684 10.906 15.678 1.00 73.56 275 GLU A O 1
ATOM 2197 N N . GLN A 1 276 ? -4.067 13.025 16.333 1.00 67.50 276 GLN A N 1
ATOM 2198 C CA . GLN A 1 276 ? -3.840 13.588 15.008 1.00 67.50 276 GLN A CA 1
ATOM 2199 C C . GLN A 1 276 ? -2.376 13.422 14.605 1.00 67.50 276 GLN A C 1
ATOM 2201 O O . GLN A 1 276 ? -1.458 13.821 15.322 1.00 67.50 276 GLN A O 1
ATOM 2206 N N . ASN A 1 277 ? -2.162 12.871 13.413 1.00 68.25 277 ASN A N 1
ATOM 2207 C CA . ASN A 1 277 ? -0.842 12.810 12.810 1.00 68.25 277 ASN A CA 1
ATOM 2208 C C . ASN A 1 277 ? -0.519 14.178 12.169 1.00 68.25 277 ASN A C 1
ATOM 2210 O O . ASN A 1 277 ? -1.255 14.605 11.273 1.00 68.25 277 ASN A O 1
ATOM 2214 N N . PRO A 1 278 ? 0.584 14.856 12.548 1.00 65.38 278 PRO A N 1
ATOM 2215 C CA . PRO A 1 278 ? 0.970 16.144 11.967 1.00 65.38 278 PRO A CA 1
ATOM 2216 C C . PRO A 1 278 ? 1.083 16.123 10.438 1.00 65.38 278 PRO A C 1
ATOM 2218 O O . PRO A 1 278 ? 0.753 17.108 9.782 1.00 65.38 278 PRO A O 1
ATOM 2221 N N . ALA A 1 279 ? 1.498 14.995 9.852 1.00 64.69 279 ALA A N 1
ATOM 2222 C CA . ALA A 1 279 ? 1.566 14.837 8.402 1.00 64.69 279 ALA A CA 1
ATOM 2223 C C . ALA A 1 279 ? 0.171 14.854 7.757 1.00 64.69 279 ALA A C 1
ATOM 2225 O O . ALA A 1 279 ? -0.004 15.420 6.681 1.00 64.69 279 ALA A O 1
ATOM 2226 N N . GLN A 1 280 ? -0.833 14.270 8.416 1.00 64.94 280 GLN A N 1
ATOM 2227 C CA . GLN A 1 280 ? -2.215 14.286 7.934 1.00 64.94 280 GLN A CA 1
ATOM 2228 C C . GLN A 1 280 ? -2.844 15.674 8.088 1.00 64.94 280 GLN A C 1
ATOM 2230 O O . GLN A 1 280 ? -3.465 16.148 7.141 1.00 64.94 280 GLN A O 1
ATOM 2235 N N . LEU A 1 281 ? -2.591 16.369 9.203 1.00 66.38 281 LEU A N 1
ATOM 2236 C CA . LEU A 1 281 ? -2.994 17.770 9.384 1.00 66.38 281 LEU A CA 1
ATOM 2237 C C . LEU A 1 281 ? -2.380 18.696 8.329 1.00 66.38 281 LEU A C 1
ATOM 2239 O O . LEU A 1 281 ? -3.056 19.576 7.803 1.00 66.38 281 LEU A O 1
ATOM 2243 N N . PHE A 1 282 ? -1.108 18.489 7.987 1.00 67.81 282 PHE A N 1
ATOM 2244 C CA . PHE A 1 282 ? -0.450 19.248 6.927 1.00 67.81 282 PHE A CA 1
ATOM 2245 C C . PHE A 1 282 ? -1.106 19.007 5.560 1.00 67.81 282 PHE A C 1
ATOM 2247 O O . PHE A 1 282 ? -1.382 19.960 4.834 1.00 67.81 282 PHE A O 1
ATOM 2254 N N . LEU A 1 283 ? -1.409 17.750 5.220 1.00 63.88 283 LEU A N 1
ATOM 2255 C CA . LEU A 1 283 ? -2.092 17.403 3.970 1.00 63.88 283 LEU A CA 1
ATOM 2256 C C . LEU A 1 283 ? -3.519 17.972 3.902 1.00 63.88 283 LEU A C 1
ATOM 2258 O O . LEU A 1 283 ? -3.915 18.492 2.861 1.00 63.88 283 LEU A O 1
ATOM 2262 N N . GLN A 1 284 ? -4.256 17.941 5.013 1.00 64.75 284 GLN A N 1
ATOM 2263 C CA . GLN A 1 284 ? -5.567 18.583 5.144 1.00 64.75 284 GLN A CA 1
ATOM 2264 C C . GLN A 1 284 ? -5.449 20.109 4.988 1.00 64.75 284 GLN A C 1
ATOM 2266 O O . GLN A 1 284 ? -6.232 20.740 4.281 1.00 64.75 284 GLN A O 1
ATOM 2271 N N . GLY A 1 285 ? -4.415 20.711 5.583 1.00 64.38 285 GLY A N 1
ATOM 2272 C CA . GLY A 1 285 ? -4.079 22.122 5.408 1.00 64.38 285 GLY A CA 1
ATOM 2273 C C . GLY A 1 285 ? -3.821 22.488 3.946 1.00 64.38 285 GLY A C 1
ATOM 2274 O O . GLY A 1 285 ? -4.382 23.465 3.458 1.00 64.38 285 GLY A O 1
ATOM 2275 N N . LEU A 1 286 ? -3.044 21.681 3.217 1.00 61.69 286 LEU A N 1
ATOM 2276 C CA . LEU A 1 286 ? -2.780 21.893 1.789 1.00 61.69 286 LEU A CA 1
ATOM 2277 C C . LEU A 1 286 ? -4.061 21.864 0.943 1.00 61.69 286 LEU A C 1
ATOM 2279 O O . LEU A 1 286 ? -4.219 22.686 0.038 1.00 61.69 286 LEU A O 1
ATOM 2283 N N . GLN A 1 287 ? -4.996 20.965 1.250 1.00 61.00 287 GLN A N 1
ATOM 2284 C CA . GLN A 1 287 ? -6.296 20.921 0.573 1.00 61.00 287 GLN A CA 1
ATOM 2285 C C . GLN A 1 287 ? -7.139 22.163 0.865 1.00 61.00 287 GLN A C 1
ATOM 2287 O O . GLN A 1 287 ? -7.726 22.743 -0.045 1.00 61.00 287 GLN A O 1
ATOM 2292 N N . ASN A 1 288 ? -7.149 22.616 2.118 1.00 62.25 288 ASN A N 1
ATOM 2293 C CA . ASN A 1 288 ? -7.927 23.780 2.535 1.00 62.25 288 ASN A CA 1
ATOM 2294 C C . ASN A 1 288 ? -7.365 25.105 1.992 1.00 62.25 288 ASN A C 1
ATOM 2296 O O . ASN A 1 288 ? -8.129 26.024 1.700 1.00 62.25 288 ASN A O 1
ATOM 2300 N N . ILE A 1 289 ? -6.040 25.214 1.843 1.00 58.34 289 ILE A N 1
ATOM 2301 C CA . ILE A 1 289 ? -5.363 26.402 1.289 1.00 58.34 289 ILE A CA 1
ATOM 2302 C C . ILE A 1 289 ? -5.573 26.504 -0.226 1.00 58.34 289 ILE A C 1
ATOM 2304 O O . ILE A 1 289 ? -5.605 27.602 -0.785 1.00 58.34 289 ILE A O 1
ATOM 2308 N N . THR A 1 290 ? -5.764 25.366 -0.888 1.00 53.62 290 THR A N 1
ATOM 2309 C CA . THR A 1 290 ? -5.924 25.282 -2.337 1.00 53.62 290 THR A CA 1
ATOM 2310 C C . THR A 1 290 ? -7.239 24.578 -2.660 1.00 53.62 290 THR A C 1
ATOM 2312 O O . THR A 1 290 ? -7.237 23.432 -3.098 1.00 53.62 290 THR A O 1
ATOM 2315 N N . PRO A 1 291 ? -8.392 25.267 -2.518 1.00 47.38 291 PRO A N 1
ATOM 2316 C CA . PRO A 1 291 ? -9.692 24.737 -2.945 1.00 47.38 291 PRO A CA 1
ATOM 2317 C C . PRO A 1 291 ? -9.770 24.497 -4.465 1.00 47.38 291 PRO A C 1
ATOM 2319 O O . PRO A 1 291 ? -10.793 24.059 -4.993 1.00 47.38 291 PRO A O 1
ATOM 2322 N N . SER A 1 292 ? -8.699 24.805 -5.200 1.00 50.31 292 SER A N 1
ATOM 2323 C CA . SER A 1 292 ? -8.556 24.453 -6.594 1.00 50.31 292 SER A CA 1
ATOM 2324 C C . SER A 1 292 ? -8.305 22.939 -6.717 1.00 50.31 292 SER A C 1
ATOM 2326 O O . SER A 1 292 ? -7.331 22.380 -6.213 1.00 50.31 292 SER A O 1
ATOM 2328 N N . LYS A 1 293 ? -9.170 22.276 -7.492 1.00 61.50 293 LYS A N 1
ATOM 2329 C CA . LYS A 1 293 ? -9.029 20.879 -7.935 1.00 61.50 293 LYS A CA 1
ATOM 2330 C C . LYS A 1 293 ? -7.626 20.454 -8.441 1.00 61.50 293 LYS A C 1
ATOM 2332 O O . LYS A 1 293 ? -7.311 19.278 -8.264 1.00 61.50 293 LYS A O 1
ATOM 2337 N N . PRO A 1 294 ? -6.755 21.325 -9.007 1.00 67.00 294 PRO A N 1
ATOM 2338 C CA . PRO A 1 294 ? -5.486 20.905 -9.596 1.00 67.00 294 PRO A CA 1
ATOM 2339 C C . PRO A 1 294 ? -4.519 20.188 -8.657 1.00 67.00 294 PRO A C 1
ATOM 2341 O O . PRO A 1 294 ? -3.833 19.288 -9.124 1.00 67.00 294 PRO A O 1
ATOM 2344 N N . ILE A 1 295 ? -4.441 20.531 -7.362 1.00 67.19 295 ILE A N 1
ATOM 2345 C CA . ILE A 1 295 ? -3.520 19.817 -6.456 1.00 67.19 295 ILE A CA 1
ATOM 2346 C C . ILE A 1 295 ? -4.013 18.390 -6.227 1.00 67.19 295 ILE A C 1
ATOM 2348 O O . ILE A 1 295 ? -3.244 17.448 -6.391 1.00 67.19 295 ILE A O 1
ATOM 2352 N N . CYS A 1 296 ? -5.299 18.205 -5.929 1.00 68.06 296 CYS A N 1
ATOM 2353 C CA . CYS A 1 296 ? -5.877 16.873 -5.757 1.00 68.06 296 CYS A CA 1
ATOM 2354 C C . CYS A 1 296 ? -5.800 16.041 -7.047 1.00 68.06 296 CYS A C 1
ATOM 2356 O O . CYS A 1 296 ? -5.466 14.854 -6.997 1.00 68.06 296 CYS A O 1
ATOM 2358 N N . GLU A 1 297 ? -6.047 16.658 -8.205 1.00 73.69 297 GLU A N 1
ATOM 2359 C CA . GLU A 1 297 ? -5.888 16.028 -9.519 1.00 73.69 297 GLU A CA 1
ATOM 2360 C C . GLU A 1 297 ? -4.431 15.619 -9.776 1.00 73.69 297 GLU A C 1
ATOM 2362 O O . GLU A 1 297 ? -4.175 14.470 -10.133 1.00 73.69 297 GLU A O 1
ATOM 2367 N N . LEU A 1 298 ? -3.468 16.510 -9.518 1.00 72.38 298 LEU A N 1
ATOM 2368 C CA . LEU A 1 298 ? -2.038 16.243 -9.672 1.00 72.38 298 LEU A CA 1
ATOM 2369 C C . LEU A 1 298 ? -1.567 15.126 -8.735 1.00 72.38 298 LEU A C 1
ATOM 2371 O O . LEU A 1 298 ? -0.870 14.210 -9.167 1.00 72.38 298 LEU A O 1
ATOM 2375 N N . CYS A 1 299 ? -1.975 15.152 -7.466 1.00 71.50 299 CYS A N 1
ATOM 2376 C CA . CYS A 1 299 ? -1.664 14.093 -6.511 1.00 71.50 299 CYS A CA 1
ATOM 2377 C C . CYS A 1 299 ? -2.246 12.747 -6.962 1.00 71.50 299 CYS A C 1
ATOM 2379 O O . CYS A 1 299 ? -1.567 11.727 -6.861 1.00 71.50 299 CYS A O 1
ATOM 2381 N N . THR A 1 300 ? -3.468 12.739 -7.505 1.00 73.25 300 THR A N 1
ATOM 2382 C CA . THR A 1 300 ? -4.111 11.527 -8.039 1.00 73.25 300 THR A CA 1
ATOM 2383 C C . THR A 1 300 ? -3.331 10.970 -9.234 1.00 73.25 300 THR A C 1
ATOM 2385 O O . THR A 1 300 ? -3.005 9.785 -9.271 1.00 73.25 300 THR A O 1
ATOM 2388 N N . VAL A 1 301 ? -2.976 11.839 -10.179 1.00 75.62 301 VAL A N 1
ATOM 2389 C CA . VAL A 1 301 ? -2.163 11.541 -11.368 1.00 75.62 301 VAL A CA 1
ATOM 2390 C C . VAL A 1 301 ? -0.817 10.929 -10.977 1.00 75.62 301 VAL A C 1
ATOM 2392 O O . VAL A 1 301 ? -0.474 9.834 -11.429 1.00 75.62 301 VAL A O 1
ATOM 2395 N N . LEU A 1 302 ? -0.070 11.600 -10.099 1.00 74.19 302 LEU A N 1
ATOM 2396 C CA . LEU A 1 302 ? 1.246 11.148 -9.645 1.00 74.19 302 LEU A CA 1
ATOM 2397 C C . LEU A 1 302 ? 1.168 9.822 -8.896 1.00 74.19 302 LEU A C 1
ATOM 2399 O O . LEU A 1 302 ? 2.055 8.983 -9.031 1.00 74.19 302 LEU A O 1
ATOM 2403 N N . ARG A 1 303 ? 0.096 9.609 -8.134 1.00 72.38 303 ARG A N 1
ATOM 2404 C CA . ARG A 1 303 ? -0.138 8.364 -7.412 1.00 72.38 303 ARG A CA 1
ATOM 2405 C C . ARG A 1 303 ? -0.381 7.194 -8.361 1.00 72.38 303 ARG A C 1
ATOM 2407 O O . ARG A 1 303 ? 0.273 6.167 -8.214 1.00 72.38 303 ARG A O 1
ATOM 2414 N N . VAL A 1 304 ? -1.270 7.354 -9.343 1.00 73.81 304 VAL A N 1
ATOM 2415 C CA . VAL A 1 304 ? -1.524 6.328 -10.372 1.00 73.81 304 VAL A CA 1
ATOM 2416 C C . VAL A 1 304 ? -0.238 6.008 -11.120 1.00 73.81 304 VAL A C 1
ATOM 2418 O O . VAL A 1 304 ? 0.130 4.842 -11.242 1.00 73.81 304 VAL A O 1
ATOM 2421 N N . TRP A 1 305 ? 0.497 7.037 -11.539 1.00 75.06 305 TRP A N 1
ATOM 2422 C CA . TRP A 1 305 ? 1.796 6.864 -12.176 1.00 75.06 305 TRP A CA 1
ATOM 2423 C C . TRP A 1 305 ? 2.789 6.102 -11.287 1.00 75.06 305 TRP A C 1
ATOM 2425 O O . TRP A 1 305 ? 3.410 5.140 -11.742 1.00 75.06 305 TRP A O 1
ATOM 2435 N N . ALA A 1 306 ? 2.918 6.481 -10.015 1.00 70.06 306 ALA A N 1
ATOM 2436 C CA . ALA A 1 306 ? 3.826 5.840 -9.070 1.00 70.06 306 ALA A CA 1
ATOM 2437 C C . ALA A 1 306 ? 3.464 4.365 -8.844 1.00 70.06 306 ALA A C 1
ATOM 2439 O O . ALA A 1 306 ? 4.351 3.510 -8.822 1.00 70.06 306 ALA A O 1
ATOM 2440 N N . THR A 1 307 ? 2.175 4.041 -8.731 1.00 69.56 307 THR A N 1
ATOM 2441 C CA . THR A 1 307 ? 1.719 2.655 -8.593 1.00 69.56 307 THR A CA 1
ATOM 2442 C C . THR A 1 307 ? 1.981 1.835 -9.854 1.00 69.56 307 THR A C 1
ATOM 2444 O O . THR A 1 307 ? 2.546 0.748 -9.748 1.00 69.56 307 THR A O 1
ATOM 2447 N N . LEU A 1 308 ? 1.663 2.351 -11.048 1.00 67.94 308 LEU A N 1
ATOM 2448 C CA . LEU A 1 308 ? 1.938 1.645 -12.309 1.00 67.94 308 LEU A CA 1
ATOM 2449 C C . LEU A 1 308 ? 3.438 1.410 -12.540 1.00 67.94 308 LEU A C 1
ATOM 2451 O O . LEU A 1 308 ? 3.822 0.423 -13.161 1.00 67.94 308 LEU A O 1
ATOM 2455 N N . ASN A 1 309 ? 4.294 2.285 -12.006 1.00 63.94 309 ASN A N 1
ATOM 2456 C CA . ASN A 1 309 ? 5.749 2.147 -12.074 1.00 63.94 309 ASN A CA 1
ATOM 2457 C C . ASN A 1 309 ? 6.353 1.367 -10.890 1.00 63.94 309 ASN A C 1
ATOM 2459 O O . ASN A 1 309 ? 7.581 1.290 -10.771 1.00 63.94 309 ASN A O 1
ATOM 2463 N N . GLY A 1 310 ? 5.526 0.783 -10.015 1.00 59.50 310 GLY A N 1
ATOM 2464 C CA . GLY A 1 310 ? 5.965 -0.041 -8.885 1.00 59.50 310 GLY A CA 1
ATOM 2465 C C . GLY A 1 310 ? 6.761 0.725 -7.825 1.00 59.50 310 GLY A C 1
ATOM 2466 O O . GLY A 1 310 ? 7.658 0.154 -7.207 1.00 59.50 310 GLY A O 1
ATOM 2467 N N . LEU A 1 311 ? 6.490 2.024 -7.659 1.00 58.44 311 LEU A N 1
ATOM 2468 C CA . LEU A 1 311 ? 7.006 2.839 -6.550 1.00 58.44 311 LEU A CA 1
ATOM 2469 C C . LEU A 1 311 ? 6.167 2.673 -5.274 1.00 58.44 311 LEU A C 1
ATOM 2471 O O . LEU A 1 311 ? 6.686 2.851 -4.175 1.00 58.44 311 LEU A O 1
ATOM 2475 N N . ILE A 1 312 ? 4.891 2.310 -5.430 1.00 59.84 312 ILE A N 1
ATOM 2476 C CA . ILE A 1 312 ? 3.960 1.965 -4.351 1.00 59.84 312 ILE A CA 1
ATOM 2477 C C . ILE A 1 312 ? 3.605 0.484 -4.534 1.00 59.84 312 ILE A C 1
ATOM 2479 O O . ILE A 1 312 ? 2.936 0.140 -5.507 1.00 59.84 312 ILE A O 1
ATOM 2483 N N . GLU A 1 313 ? 4.056 -0.401 -3.641 1.00 53.31 313 GLU A N 1
ATOM 2484 C CA . GLU A 1 313 ? 3.659 -1.818 -3.650 1.00 53.31 313 GLU A CA 1
ATOM 2485 C C . GLU A 1 313 ? 2.459 -2.067 -2.727 1.00 53.31 313 GLU A C 1
ATOM 2487 O O . GLU A 1 313 ? 2.440 -1.624 -1.581 1.00 53.31 313 GLU A O 1
ATOM 2492 N N . ALA A 1 314 ? 1.488 -2.848 -3.211 1.00 46.59 314 ALA A N 1
ATOM 2493 C CA . ALA A 1 314 ? 0.279 -3.225 -2.473 1.00 46.59 314 ALA A CA 1
ATOM 2494 C C . ALA A 1 314 ? 0.493 -4.359 -1.441 1.00 46.59 314 ALA A C 1
ATOM 2496 O O . ALA A 1 314 ? -0.433 -4.708 -0.710 1.00 46.59 314 ALA A O 1
ATOM 2497 N N . SER A 1 315 ? 1.684 -4.973 -1.367 1.00 40.03 315 SER A N 1
ATOM 2498 C CA . SER A 1 315 ? 1.892 -6.217 -0.607 1.00 40.03 315 SER A CA 1
ATOM 2499 C C . SER A 1 315 ? 3.270 -6.340 0.069 1.00 40.03 315 SER A C 1
ATOM 2501 O O . SER A 1 315 ? 4.122 -7.122 -0.344 1.00 40.03 315 SER A O 1
ATOM 2503 N N . GLY A 1 316 ? 3.464 -5.610 1.167 1.00 37.94 316 GLY A N 1
ATOM 2504 C CA . GLY A 1 316 ? 3.951 -6.154 2.446 1.00 37.94 316 GLY A CA 1
ATOM 2505 C C . GLY A 1 316 ? 5.307 -6.873 2.579 1.00 37.94 316 GLY A C 1
ATOM 2506 O O . GLY A 1 316 ? 5.461 -7.548 3.593 1.00 37.94 316 GLY A O 1
ATOM 2507 N N . SER A 1 317 ? 6.279 -6.786 1.660 1.00 36.50 317 SER A N 1
ATOM 2508 C CA . SER A 1 317 ? 7.576 -7.487 1.860 1.00 36.50 317 SER A CA 1
ATOM 2509 C C . SER A 1 317 ? 8.850 -6.637 1.779 1.00 36.50 317 SER A C 1
ATOM 2511 O O . SER A 1 317 ? 9.878 -7.042 2.319 1.00 36.50 317 SER A O 1
ATOM 2513 N N . GLN A 1 318 ? 8.792 -5.432 1.216 1.00 38.03 318 GLN A N 1
ATOM 2514 C CA . GLN A 1 318 ? 9.803 -4.387 1.404 1.00 38.03 318 GLN A CA 1
ATOM 2515 C C . GLN A 1 318 ? 9.075 -3.098 1.757 1.00 38.03 318 GLN A C 1
ATOM 2517 O O . GLN A 1 318 ? 7.977 -2.916 1.251 1.00 38.03 318 GLN A O 1
ATOM 2522 N N . VAL A 1 319 ? 9.634 -2.253 2.635 1.00 40.88 319 VAL A N 1
ATOM 2523 C CA . VAL A 1 319 ? 9.004 -0.990 3.071 1.00 40.88 319 VAL A CA 1
ATOM 2524 C C . VAL A 1 319 ? 8.716 -0.143 1.823 1.00 40.88 319 VAL A C 1
ATOM 2526 O O . VAL A 1 319 ? 9.651 0.455 1.287 1.00 40.88 319 VAL A O 1
ATOM 2529 N N . PRO A 1 320 ? 7.475 -0.120 1.302 1.00 48.72 320 PRO A N 1
ATOM 2530 C CA . PRO A 1 320 ? 7.166 0.665 0.123 1.00 48.72 320 PRO A CA 1
ATOM 2531 C C . PRO A 1 320 ? 7.196 2.133 0.539 1.00 48.72 320 PRO A C 1
ATOM 2533 O O . PRO A 1 320 ? 6.894 2.464 1.691 1.00 48.72 320 PRO A O 1
ATOM 2536 N N . LEU A 1 321 ? 7.510 3.034 -0.392 1.00 50.75 321 LEU A N 1
ATOM 2537 C CA . LEU A 1 321 ? 7.226 4.446 -0.168 1.00 50.75 321 LEU A CA 1
ATOM 2538 C C . LEU A 1 321 ? 5.722 4.578 0.089 1.00 50.75 321 LEU A C 1
ATOM 2540 O O . LEU A 1 321 ? 4.902 4.257 -0.774 1.00 50.75 321 LEU A O 1
ATOM 2544 N N . GLN A 1 322 ? 5.352 5.015 1.294 1.00 57.94 322 GLN A N 1
ATOM 2545 C CA . GLN A 1 322 ? 3.953 5.277 1.604 1.00 57.94 322 GLN A CA 1
ATOM 2546 C C . GLN A 1 322 ? 3.436 6.334 0.617 1.00 57.94 322 GLN A C 1
ATOM 2548 O O . GLN A 1 322 ? 4.154 7.281 0.294 1.00 57.94 322 GLN A O 1
ATOM 2553 N N . SER A 1 323 ? 2.195 6.195 0.142 1.00 57.69 323 SER A N 1
ATOM 2554 C CA . SER A 1 323 ? 1.565 7.174 -0.764 1.00 57.69 323 SER A CA 1
ATOM 2555 C C . SER A 1 323 ? 1.688 8.604 -0.221 1.00 57.69 323 SER A C 1
ATOM 2557 O O . SER A 1 323 ? 1.999 9.529 -0.967 1.00 57.69 323 SER A O 1
ATOM 2559 N N . THR A 1 324 ? 1.557 8.757 1.099 1.00 57.16 324 THR A N 1
ATOM 2560 C CA . THR A 1 324 ? 1.808 9.994 1.848 1.00 57.16 324 THR A CA 1
ATOM 2561 C C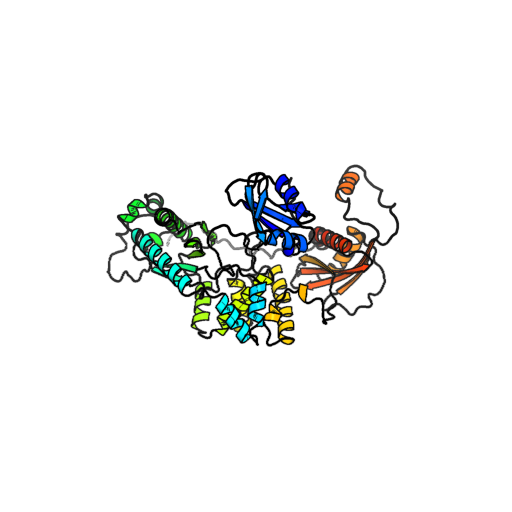 . THR A 1 324 ? 3.195 10.558 1.588 1.00 57.16 324 THR A C 1
ATOM 2563 O O . THR A 1 324 ? 3.319 11.748 1.349 1.00 57.16 324 THR A O 1
ATOM 2566 N N . ILE A 1 325 ? 4.236 9.723 1.600 1.00 60.81 325 ILE A N 1
ATOM 2567 C CA . ILE A 1 325 ? 5.618 10.149 1.373 1.00 60.81 325 ILE A CA 1
ATOM 2568 C C . ILE A 1 325 ? 5.786 10.590 -0.073 1.00 60.81 325 ILE A C 1
ATOM 2570 O O . ILE A 1 325 ? 6.347 11.647 -0.290 1.00 60.81 325 ILE A O 1
ATOM 2574 N N . ILE A 1 326 ? 5.258 9.866 -1.063 1.00 62.31 326 ILE A N 1
ATOM 2575 C CA . ILE A 1 326 ? 5.371 10.288 -2.470 1.00 62.31 326 ILE A CA 1
ATOM 2576 C C . ILE A 1 326 ? 4.661 11.623 -2.689 1.00 62.31 326 ILE A C 1
ATOM 2578 O O . ILE A 1 326 ? 5.232 12.533 -3.285 1.00 62.31 326 ILE A O 1
ATOM 2582 N N . VAL A 1 327 ? 3.444 11.781 -2.169 1.00 62.41 327 VAL A N 1
ATOM 2583 C CA . VAL A 1 327 ? 2.705 13.030 -2.351 1.00 62.41 327 VAL A CA 1
ATOM 2584 C C . VAL A 1 327 ? 3.318 14.174 -1.549 1.00 62.41 327 VAL A C 1
ATOM 2586 O O . VAL A 1 327 ? 3.421 15.270 -2.084 1.00 62.41 327 VAL A O 1
ATOM 2589 N N . LEU A 1 328 ? 3.797 13.938 -0.325 1.00 60.16 328 LEU A N 1
ATOM 2590 C CA . LEU A 1 328 ? 4.568 14.929 0.428 1.00 60.16 328 LEU A CA 1
ATOM 2591 C C . LEU A 1 328 ? 5.865 15.274 -0.297 1.00 60.16 328 LEU A C 1
ATOM 2593 O O . LEU A 1 328 ? 6.186 16.442 -0.411 1.00 60.16 328 LEU A O 1
ATOM 2597 N N . MET A 1 329 ? 6.590 14.302 -0.843 1.00 63.03 329 MET A N 1
ATOM 2598 C CA . MET A 1 329 ? 7.802 14.547 -1.619 1.00 63.03 329 MET A CA 1
ATOM 2599 C C . MET A 1 329 ? 7.502 15.431 -2.815 1.00 63.03 329 MET A C 1
ATOM 2601 O O . MET A 1 329 ? 8.196 16.412 -3.000 1.00 63.03 329 MET A O 1
ATOM 2605 N N . PHE A 1 330 ? 6.462 15.142 -3.595 1.00 65.88 330 PHE A N 1
ATOM 2606 C CA . PHE A 1 330 ? 6.114 15.969 -4.747 1.00 65.88 330 PHE A CA 1
ATOM 2607 C C . PHE A 1 330 ? 5.554 17.336 -4.342 1.00 65.88 330 PHE A C 1
ATOM 2609 O O . PHE A 1 330 ? 5.988 18.341 -4.894 1.00 65.88 330 PHE A O 1
ATOM 2616 N N . ALA A 1 331 ? 4.656 17.402 -3.357 1.00 58.38 331 ALA A N 1
ATOM 2617 C CA . ALA A 1 331 ? 4.102 18.659 -2.862 1.00 58.38 331 ALA A CA 1
ATOM 2618 C C . ALA A 1 331 ? 5.198 19.549 -2.259 1.00 58.38 331 ALA A C 1
ATOM 2620 O O . ALA A 1 331 ? 5.288 20.716 -2.609 1.00 58.38 331 ALA A O 1
ATOM 2621 N N . LEU A 1 332 ? 6.081 19.004 -1.418 1.00 55.69 332 LEU A N 1
ATOM 2622 C CA . LEU A 1 332 ? 7.194 19.736 -0.809 1.00 55.69 332 LEU A CA 1
ATOM 2623 C C . LEU A 1 332 ? 8.295 20.052 -1.836 1.00 55.69 332 LEU A C 1
ATOM 2625 O O . LEU A 1 332 ? 8.853 21.139 -1.800 1.00 55.69 332 LEU A O 1
ATOM 2629 N N . PHE A 1 333 ? 8.599 19.163 -2.785 1.00 57.94 333 PHE A N 1
ATOM 2630 C CA . PHE A 1 333 ? 9.615 19.415 -3.817 1.00 57.94 333 PHE A CA 1
ATOM 2631 C C . PHE A 1 333 ? 9.178 20.512 -4.795 1.00 57.94 333 PHE A C 1
ATOM 2633 O O . PHE A 1 333 ? 9.971 21.395 -5.112 1.00 57.94 333 PHE A O 1
ATOM 2640 N N . PHE A 1 334 ? 7.911 20.506 -5.226 1.00 55.41 334 PHE A N 1
ATOM 2641 C CA . PHE A 1 334 ? 7.375 21.548 -6.105 1.00 55.41 334 PHE A CA 1
ATOM 2642 C C . PHE A 1 334 ? 7.057 22.860 -5.370 1.00 55.41 334 PHE A C 1
ATOM 2644 O O . PHE A 1 334 ? 7.200 23.918 -5.978 1.00 55.41 334 PHE A O 1
ATOM 2651 N N . LEU A 1 335 ? 6.641 22.823 -4.095 1.00 50.38 335 LEU A N 1
ATOM 2652 C CA . LEU A 1 335 ? 6.248 24.033 -3.351 1.00 50.38 335 LEU A CA 1
ATOM 2653 C C . LEU A 1 335 ? 7.371 24.658 -2.512 1.00 50.38 335 LEU A C 1
ATOM 2655 O O . LEU A 1 335 ? 7.302 25.855 -2.250 1.00 50.38 335 LEU A O 1
ATOM 2659 N N . LEU A 1 336 ? 8.376 23.895 -2.064 1.00 47.81 336 LEU A N 1
ATOM 2660 C CA . LEU A 1 336 ? 9.380 24.379 -1.101 1.00 47.81 336 LEU A CA 1
ATOM 2661 C C . LEU A 1 336 ? 10.829 24.358 -1.601 1.00 47.81 336 LEU A C 1
ATOM 2663 O O . LEU A 1 336 ? 11.672 24.873 -0.879 1.00 47.81 336 LEU A O 1
ATOM 2667 N N . GLN A 1 337 ? 11.130 23.800 -2.783 1.00 50.72 337 GLN A N 1
ATOM 2668 C CA . GLN A 1 337 ? 12.448 23.770 -3.465 1.00 50.72 337 GLN A CA 1
ATOM 2669 C C . GLN A 1 337 ? 13.707 23.333 -2.657 1.00 50.72 337 GLN A C 1
ATOM 2671 O O . GLN A 1 337 ? 14.740 23.100 -3.276 1.00 50.72 337 GLN A O 1
ATOM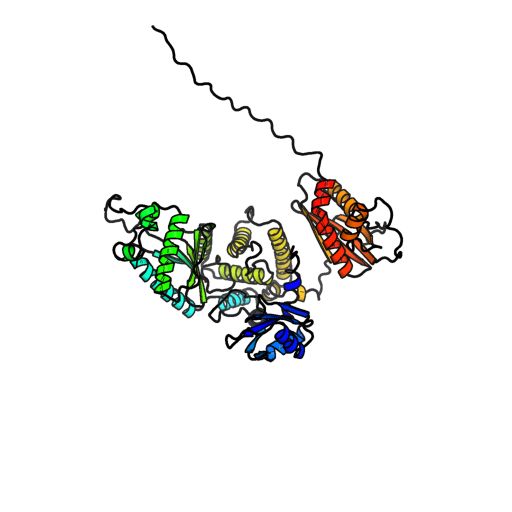 2676 N N . GLU A 1 338 ? 13.660 23.133 -1.333 1.00 45.78 338 GLU A N 1
ATOM 2677 C CA . GLU A 1 338 ? 14.860 23.010 -0.479 1.00 45.78 338 GLU A CA 1
ATOM 2678 C C . GLU A 1 338 ? 14.746 21.995 0.684 1.00 45.78 338 GLU A C 1
ATOM 2680 O O . GLU A 1 338 ? 15.548 22.012 1.619 1.00 45.78 338 GLU A O 1
ATOM 2685 N N . ALA A 1 339 ? 13.778 21.075 0.685 1.00 43.94 339 ALA A N 1
ATOM 2686 C CA . ALA A 1 339 ? 13.656 20.132 1.802 1.00 43.94 339 ALA A CA 1
ATOM 2687 C C . ALA A 1 339 ? 14.610 18.927 1.665 1.00 43.94 339 ALA A C 1
ATOM 2689 O O . ALA A 1 339 ? 14.460 18.092 0.773 1.00 43.94 339 ALA A O 1
ATOM 2690 N N . ASN A 1 340 ? 15.556 18.802 2.604 1.00 46.81 340 ASN A N 1
ATOM 2691 C CA . ASN A 1 340 ? 16.393 17.615 2.805 1.00 46.81 340 ASN A CA 1
ATOM 2692 C C . ASN A 1 340 ? 15.520 16.364 3.022 1.00 46.81 340 ASN A C 1
ATOM 2694 O O . ASN A 1 340 ? 14.984 16.136 4.107 1.00 46.81 340 ASN A O 1
ATOM 2698 N N . LEU A 1 341 ? 15.397 15.531 1.987 1.00 52.00 341 LEU A N 1
ATOM 2699 C CA . LEU A 1 341 ? 14.664 14.262 1.983 1.00 52.00 341 LEU A CA 1
ATOM 2700 C C . LEU A 1 341 ? 15.425 13.165 2.753 1.00 52.00 341 LEU A C 1
ATOM 2702 O O . LEU A 1 341 ? 15.832 12.154 2.192 1.00 52.00 341 LEU A O 1
ATOM 2706 N N . LEU A 1 342 ? 15.624 13.365 4.057 1.00 47.22 342 LEU A N 1
ATOM 2707 C CA . LEU A 1 342 ? 16.413 12.491 4.941 1.00 47.22 342 LEU A CA 1
ATOM 2708 C C . LEU A 1 342 ? 15.734 11.150 5.296 1.00 47.22 342 LEU A C 1
ATOM 2710 O O . LEU A 1 342 ? 16.332 10.331 5.986 1.00 47.22 342 LEU A O 1
ATOM 2714 N N . MET A 1 343 ? 14.498 10.907 4.847 1.00 47.97 343 MET A N 1
ATOM 2715 C CA . MET A 1 343 ? 13.672 9.770 5.293 1.00 47.97 343 MET A CA 1
ATOM 2716 C C . MET A 1 343 ? 13.412 8.687 4.233 1.00 47.97 343 MET A C 1
ATOM 2718 O O . MET A 1 343 ? 12.713 7.716 4.517 1.00 47.97 343 MET A O 1
ATOM 2722 N N . VAL A 1 344 ? 13.962 8.815 3.022 1.00 49.97 344 VAL A N 1
ATOM 2723 C CA . VAL A 1 344 ? 13.754 7.838 1.938 1.00 49.97 344 VAL A CA 1
ATOM 2724 C C . VAL A 1 344 ? 15.001 6.972 1.774 1.00 49.97 344 VAL A C 1
ATOM 2726 O O . VAL A 1 344 ? 16.091 7.529 1.640 1.00 49.97 344 VAL A O 1
ATOM 2729 N N . PRO A 1 345 ? 14.889 5.628 1.737 1.00 49.72 345 PRO A N 1
ATOM 2730 C CA . PRO A 1 345 ? 16.058 4.795 1.497 1.00 49.72 345 PRO A CA 1
ATOM 2731 C C . PRO A 1 345 ? 16.711 5.161 0.147 1.00 49.72 345 PRO A C 1
ATOM 2733 O O . PRO A 1 345 ? 15.984 5.317 -0.841 1.00 49.72 345 PRO A O 1
ATOM 2736 N N . PRO A 1 346 ? 18.054 5.249 0.054 1.00 51.19 346 PRO A N 1
ATOM 2737 C CA . PRO A 1 346 ? 18.757 5.770 -1.128 1.00 51.19 346 PRO A CA 1
ATOM 2738 C C . PRO A 1 346 ? 18.330 5.123 -2.454 1.00 51.19 346 PRO A C 1
ATOM 2740 O O . PRO A 1 346 ? 18.093 5.813 -3.443 1.00 51.19 346 PRO A O 1
ATOM 2743 N N . LYS A 1 347 ? 18.104 3.803 -2.451 1.00 50.47 347 LYS A N 1
ATOM 2744 C CA . LYS A 1 347 ? 17.639 3.040 -3.624 1.00 50.47 347 LYS A CA 1
ATOM 2745 C C . LYS A 1 347 ? 16.292 3.524 -4.178 1.00 50.47 347 LYS A C 1
ATOM 2747 O O . LYS A 1 347 ? 16.085 3.537 -5.390 1.00 50.47 347 LYS A O 1
ATOM 2752 N N . PHE A 1 348 ? 15.367 3.933 -3.309 1.00 53.12 348 PHE A N 1
ATOM 2753 C CA . PHE A 1 348 ? 14.061 4.450 -3.728 1.00 53.12 348 PHE A CA 1
ATOM 2754 C C . PHE A 1 348 ? 14.158 5.881 -4.246 1.00 53.12 348 PHE A C 1
ATOM 2756 O O . PHE A 1 348 ? 13.475 6.226 -5.209 1.00 53.12 348 PHE A O 1
ATOM 2763 N N . TYR A 1 349 ? 15.033 6.691 -3.651 1.00 56.41 349 TYR A N 1
ATOM 2764 C CA . TYR A 1 349 ? 15.285 8.051 -4.108 1.00 56.41 349 TYR A CA 1
ATOM 2765 C C . TYR A 1 349 ? 15.897 8.076 -5.515 1.00 56.41 349 TYR A C 1
ATOM 2767 O O . TYR A 1 349 ? 15.432 8.830 -6.369 1.00 56.41 349 TYR A O 1
ATOM 2775 N N . GLU A 1 350 ? 16.852 7.190 -5.808 1.00 54.03 350 GLU A N 1
ATOM 2776 C CA . GLU A 1 350 ? 17.445 7.084 -7.148 1.00 54.03 350 GLU A CA 1
ATOM 2777 C C . GLU A 1 350 ? 16.456 6.565 -8.195 1.00 54.03 350 GLU A C 1
ATOM 2779 O O . GLU A 1 350 ? 16.358 7.112 -9.300 1.00 54.03 350 GLU A O 1
ATOM 2784 N N . ARG A 1 351 ? 15.632 5.572 -7.837 1.00 54.78 351 ARG A N 1
ATOM 2785 C CA . ARG A 1 351 ? 14.542 5.117 -8.709 1.00 54.78 351 ARG A CA 1
ATOM 2786 C C . ARG A 1 351 ? 13.541 6.243 -8.985 1.00 54.78 351 ARG A C 1
ATOM 2788 O O . ARG A 1 351 ? 13.144 6.420 -10.137 1.00 54.78 351 ARG A O 1
ATOM 2795 N N . LEU A 1 352 ? 13.174 7.024 -7.967 1.00 57.25 352 LEU A N 1
ATOM 2796 C CA . LEU A 1 352 ? 12.286 8.177 -8.109 1.00 57.25 352 LEU A CA 1
ATOM 2797 C C . LEU A 1 352 ? 12.901 9.252 -9.011 1.00 57.25 352 LEU A C 1
ATOM 2799 O O . LEU A 1 352 ? 12.228 9.703 -9.929 1.00 57.25 352 LEU A O 1
ATOM 2803 N N . LYS A 1 353 ? 14.174 9.623 -8.818 1.00 60.91 353 LYS A N 1
ATOM 2804 C CA . LYS A 1 353 ? 14.884 10.583 -9.683 1.00 60.91 353 LYS A CA 1
ATOM 2805 C C . LYS A 1 353 ? 14.908 10.136 -11.137 1.00 60.91 353 LYS A C 1
ATOM 2807 O O . LYS A 1 353 ? 14.606 10.929 -12.025 1.00 60.91 353 LYS A O 1
ATOM 2812 N N . LYS A 1 354 ? 15.264 8.875 -11.398 1.00 59.16 354 LYS A N 1
ATOM 2813 C CA . LYS A 1 354 ? 15.320 8.324 -12.760 1.00 59.16 354 LYS A CA 1
ATOM 2814 C C . LYS A 1 354 ? 13.950 8.381 -13.432 1.00 59.16 354 LYS A C 1
ATOM 2816 O O . LYS A 1 354 ? 13.847 8.798 -14.584 1.00 59.16 354 LYS A O 1
ATOM 2821 N N . LEU A 1 355 ? 12.904 8.009 -12.698 1.00 57.88 355 LEU A N 1
ATOM 2822 C CA . LEU A 1 355 ? 11.528 8.070 -13.178 1.00 57.88 355 LEU A CA 1
ATOM 2823 C C . LEU A 1 355 ? 11.033 9.515 -13.346 1.00 57.88 355 LEU A C 1
ATOM 2825 O O . LEU A 1 355 ? 10.362 9.795 -14.330 1.00 57.88 355 LEU A O 1
ATOM 2829 N N . ALA A 1 356 ? 11.413 10.442 -12.465 1.00 62.75 356 ALA A N 1
ATOM 2830 C CA . ALA A 1 356 ? 11.074 11.860 -12.570 1.00 62.75 356 ALA A CA 1
ATOM 2831 C C . ALA A 1 356 ? 11.764 12.536 -13.767 1.00 62.75 356 ALA A C 1
ATOM 2833 O O . ALA A 1 356 ? 11.115 13.266 -14.507 1.00 62.75 356 ALA A O 1
ATOM 2834 N N . ARG A 1 357 ? 13.047 12.242 -14.026 1.00 64.56 357 ARG A N 1
ATOM 2835 C CA . ARG A 1 357 ? 13.752 12.701 -15.239 1.00 64.56 357 ARG A CA 1
ATOM 2836 C C . ARG A 1 357 ? 13.093 12.147 -16.503 1.00 64.56 357 ARG A C 1
ATOM 2838 O O . ARG A 1 357 ? 12.904 12.876 -17.471 1.00 64.56 357 ARG A O 1
ATOM 2845 N N . HIS A 1 358 ? 12.701 10.872 -16.482 1.00 62.72 358 HIS A N 1
ATOM 2846 C CA . HIS A 1 358 ? 11.977 10.260 -17.595 1.00 62.72 358 HIS A CA 1
ATOM 2847 C C . HIS A 1 358 ? 10.601 10.905 -17.812 1.00 62.72 358 HIS A C 1
ATOM 2849 O O . HIS A 1 358 ? 10.254 11.222 -18.946 1.00 62.72 358 HIS A O 1
ATOM 2855 N N . ALA A 1 359 ? 9.855 11.149 -16.733 1.00 64.25 359 ALA A N 1
ATOM 2856 C CA . ALA A 1 359 ? 8.584 11.861 -16.758 1.00 64.25 359 ALA A CA 1
ATOM 2857 C C . ALA A 1 359 ? 8.742 13.276 -17.331 1.00 64.25 359 ALA A C 1
ATOM 2859 O O . ALA A 1 359 ? 7.991 13.637 -18.228 1.00 64.25 359 ALA A O 1
ATOM 2860 N N . SER A 1 360 ? 9.753 14.031 -16.884 1.00 67.12 360 SER A N 1
ATOM 2861 C CA . SER A 1 360 ? 10.077 15.367 -17.409 1.00 67.12 360 SER A CA 1
ATOM 2862 C C . SER A 1 360 ? 10.342 15.323 -18.910 1.00 67.12 360 SER A C 1
ATOM 2864 O O . SER A 1 360 ? 9.735 16.075 -19.658 1.00 67.12 360 SER A O 1
ATOM 2866 N N . SER A 1 361 ? 11.165 14.378 -19.373 1.00 68.94 361 SER A N 1
ATOM 2867 C CA . SER A 1 361 ? 11.462 14.217 -20.800 1.00 68.94 361 SER A CA 1
ATOM 2868 C C . SER A 1 361 ? 10.219 13.864 -21.630 1.00 68.94 361 SER A C 1
ATOM 2870 O O . SER A 1 361 ? 10.040 14.383 -22.730 1.00 68.94 361 SER A O 1
ATOM 2872 N N . ILE A 1 362 ? 9.325 13.018 -21.103 1.00 66.31 362 ILE A N 1
ATOM 2873 C CA . ILE A 1 362 ? 8.037 12.723 -21.746 1.00 66.31 362 ILE A CA 1
ATOM 2874 C C . ILE A 1 362 ? 7.165 13.976 -21.790 1.00 66.31 362 ILE A C 1
ATOM 2876 O O . ILE A 1 362 ? 6.565 14.243 -22.823 1.00 66.31 362 ILE A O 1
ATOM 2880 N N . MET A 1 363 ? 7.088 14.738 -20.700 1.00 70.56 363 MET A N 1
ATOM 2881 C CA . MET A 1 363 ? 6.292 15.964 -20.638 1.00 70.56 363 MET A CA 1
ATOM 2882 C C . MET A 1 363 ? 6.870 17.077 -21.523 1.00 70.56 363 MET A C 1
ATOM 2884 O O . MET A 1 363 ? 6.115 17.882 -22.045 1.00 70.56 363 MET A O 1
ATOM 2888 N N . GLU A 1 364 ? 8.179 17.108 -21.765 1.00 73.50 364 GLU A N 1
ATOM 2889 C CA . GLU A 1 364 ? 8.792 18.012 -22.746 1.00 73.50 364 GLU A CA 1
ATOM 2890 C C . GLU A 1 364 ? 8.415 17.636 -24.187 1.00 73.50 364 GLU A C 1
ATOM 2892 O O . GLU A 1 364 ? 8.163 18.513 -25.011 1.00 73.50 364 GLU A O 1
ATOM 2897 N N . GLN A 1 365 ? 8.341 16.337 -24.492 1.00 73.56 365 GLN A N 1
ATOM 2898 C CA . GLN A 1 365 ? 7.960 15.835 -25.819 1.00 73.56 365 GLN A CA 1
ATOM 2899 C C . GLN A 1 365 ? 6.445 15.873 -26.063 1.00 73.56 365 GLN A C 1
ATOM 2901 O O . GLN A 1 365 ? 5.999 16.103 -27.186 1.00 73.56 365 GLN A O 1
ATOM 2906 N N . TYR A 1 366 ? 5.657 15.636 -25.016 1.00 77.81 366 TYR A N 1
ATOM 2907 C CA . TYR A 1 366 ? 4.201 15.511 -25.042 1.00 77.81 366 TYR A CA 1
ATOM 2908 C C . TYR A 1 366 ? 3.576 16.338 -23.903 1.00 77.81 366 TYR A C 1
ATOM 2910 O O . TYR A 1 366 ? 2.980 15.768 -22.983 1.00 77.81 366 TYR A O 1
ATOM 2918 N N . PRO A 1 367 ? 3.682 17.680 -23.951 1.00 71.56 367 PRO A N 1
ATOM 2919 C CA . PRO A 1 367 ? 3.270 18.561 -22.851 1.00 71.56 367 PRO A CA 1
ATOM 2920 C C . PRO A 1 367 ? 1.787 18.452 -22.488 1.00 71.56 367 PRO A C 1
ATOM 2922 O O . PRO A 1 367 ? 1.417 18.671 -21.337 1.00 71.56 367 PRO A O 1
ATOM 2925 N N . ASP A 1 368 ? 0.953 18.024 -23.437 1.00 75.56 368 ASP A N 1
ATOM 2926 C CA . ASP A 1 368 ? -0.498 17.931 -23.278 1.00 75.56 368 ASP A CA 1
ATOM 2927 C C . ASP A 1 368 ? -1.023 16.490 -23.147 1.00 75.56 368 ASP A C 1
ATOM 2929 O O . ASP A 1 368 ? -2.221 16.262 -23.315 1.00 75.56 368 ASP A O 1
ATOM 2933 N N . SER A 1 369 ? -0.178 15.494 -22.851 1.00 74.12 369 SER A N 1
ATOM 2934 C CA . SER A 1 369 ? -0.628 14.095 -22.755 1.00 74.12 369 SER A CA 1
ATOM 2935 C C . SER A 1 369 ? -0.145 13.390 -21.491 1.00 74.12 369 SER A C 1
ATOM 2937 O O . SER A 1 369 ? 0.963 12.860 -21.423 1.00 74.12 369 SER A O 1
ATOM 2939 N N . PHE A 1 370 ? -1.031 13.296 -20.497 1.00 72.81 370 PHE A N 1
ATOM 2940 C CA . PHE A 1 370 ? -0.812 12.447 -19.326 1.00 72.81 370 PHE A CA 1
ATOM 2941 C C . PHE A 1 370 ? -0.878 10.959 -19.680 1.00 72.81 370 PHE A C 1
ATOM 2943 O O . PHE A 1 370 ? -0.207 10.135 -19.062 1.00 72.81 370 PHE A O 1
ATOM 2950 N N . LEU A 1 371 ? -1.632 10.603 -20.718 1.00 74.94 371 LEU A N 1
ATOM 2951 C CA . LEU A 1 371 ? -1.641 9.246 -21.247 1.00 74.94 371 LEU A CA 1
ATOM 2952 C C . LEU A 1 371 ? -0.238 8.800 -21.664 1.00 74.94 371 LEU A C 1
ATOM 2954 O O . LEU A 1 371 ? 0.146 7.649 -21.441 1.00 74.94 371 LEU A O 1
ATOM 2958 N N . GLU A 1 372 ? 0.567 9.730 -22.190 1.00 74.56 372 GLU A N 1
ATOM 2959 C CA . GLU A 1 372 ? 1.964 9.436 -22.451 1.00 74.56 372 GLU A CA 1
ATOM 2960 C C . GLU A 1 372 ? 2.787 9.291 -21.153 1.00 74.56 372 GLU A C 1
ATOM 2962 O O . GLU A 1 372 ? 3.828 8.658 -21.142 1.00 74.56 372 GLU A O 1
ATOM 2967 N N . LEU A 1 373 ? 2.354 9.741 -19.990 1.00 71.38 373 LEU A N 1
ATOM 2968 C CA . LEU A 1 373 ? 3.072 9.427 -18.753 1.00 71.38 373 LEU A CA 1
ATOM 2969 C C . LEU A 1 373 ? 2.738 8.020 -18.212 1.00 71.38 373 LEU A C 1
ATOM 2971 O O . LEU A 1 373 ? 3.552 7.411 -17.517 1.00 71.38 373 LEU A O 1
ATOM 2975 N N . LEU A 1 374 ? 1.559 7.488 -18.554 1.00 66.69 374 LEU A N 1
ATOM 2976 C CA . LEU A 1 374 ? 1.027 6.226 -18.027 1.00 66.69 374 LEU A CA 1
ATOM 2977 C C . LEU A 1 374 ? 1.436 4.963 -18.794 1.00 66.69 374 LEU A C 1
ATOM 2979 O O . LEU A 1 374 ? 1.349 3.871 -18.226 1.00 66.69 374 LEU A O 1
ATOM 2983 N N . ARG A 1 375 ? 1.850 5.056 -20.068 1.00 66.44 375 ARG A N 1
ATOM 2984 C CA . ARG A 1 375 ? 2.232 3.839 -20.807 1.00 66.44 375 ARG A CA 1
ATOM 2985 C C . ARG A 1 375 ? 3.490 3.219 -20.186 1.00 66.44 375 ARG A C 1
ATOM 2987 O O . ARG A 1 375 ? 4.452 3.939 -19.912 1.00 66.44 375 ARG A O 1
ATOM 2994 N N . PRO A 1 376 ? 3.522 1.889 -19.997 1.00 52.16 376 PRO A N 1
ATOM 2995 C CA . PRO A 1 376 ? 4.665 1.221 -19.397 1.00 52.16 376 PRO A CA 1
ATOM 2996 C C . PRO A 1 376 ? 5.921 1.475 -20.233 1.00 52.16 376 PRO A C 1
ATOM 2998 O O . PRO A 1 376 ? 5.883 1.400 -21.464 1.00 52.16 376 PRO A O 1
ATOM 3001 N N . VAL A 1 377 ? 7.045 1.743 -19.561 1.00 48.56 377 VAL A N 1
ATOM 3002 C CA . VAL A 1 377 ? 8.347 2.063 -20.181 1.00 48.56 377 VAL A CA 1
ATOM 3003 C C . VAL A 1 377 ? 8.765 1.010 -21.220 1.00 48.56 377 VAL A C 1
ATOM 3005 O O . VAL A 1 377 ? 9.430 1.337 -22.199 1.00 48.56 377 VAL A O 1
ATOM 3008 N N . SER A 1 378 ? 8.325 -0.242 -21.058 1.00 41.25 378 SER A N 1
ATOM 3009 C CA . SER A 1 378 ? 8.546 -1.352 -21.993 1.00 41.25 378 SER A CA 1
ATOM 3010 C C . SER A 1 378 ? 7.855 -1.184 -23.354 1.00 41.25 378 SER A C 1
ATOM 3012 O O . SER A 1 378 ? 8.398 -1.632 -24.358 1.00 41.25 378 SER A O 1
ATOM 3014 N N . SER A 1 379 ? 6.712 -0.494 -23.421 1.00 36.97 379 SER A N 1
ATOM 3015 C CA . SER A 1 379 ? 5.943 -0.281 -24.662 1.00 36.97 379 SER A CA 1
ATOM 3016 C C . SER A 1 379 ? 6.521 0.801 -25.587 1.00 36.97 379 SER A C 1
ATOM 3018 O O . SER A 1 379 ? 6.083 0.938 -26.725 1.00 36.97 379 SER A O 1
ATOM 3020 N N . ARG A 1 380 ? 7.521 1.564 -25.123 1.00 44.03 380 ARG A N 1
ATOM 3021 C CA . ARG A 1 380 ? 8.100 2.710 -25.850 1.00 44.03 380 ARG A CA 1
ATOM 3022 C C . ARG A 1 380 ? 9.518 2.537 -26.347 1.00 44.03 380 ARG A C 1
ATOM 3024 O O . ARG A 1 380 ? 10.062 3.439 -26.976 1.00 44.03 380 ARG A O 1
ATOM 3031 N N . ILE A 1 381 ? 10.116 1.373 -26.139 1.00 38.91 381 ILE A N 1
ATOM 3032 C CA . ILE A 1 381 ? 11.484 1.081 -26.596 1.00 38.91 381 ILE A CA 1
ATOM 3033 C C . ILE A 1 381 ? 11.498 0.786 -28.118 1.00 38.91 381 ILE A C 1
ATOM 3035 O O . ILE A 1 381 ? 12.407 0.152 -28.633 1.00 38.91 381 ILE A O 1
ATOM 3039 N N . GLY A 1 382 ? 10.484 1.245 -28.859 1.00 33.97 382 GLY A N 1
ATOM 3040 C CA . GLY A 1 382 ? 10.366 1.065 -30.303 1.00 33.97 382 GLY A CA 1
ATOM 3041 C C . GLY A 1 382 ? 10.715 2.293 -31.142 1.00 33.97 382 GLY A C 1
ATOM 3042 O O . GLY A 1 382 ? 10.987 2.131 -32.326 1.00 33.97 382 GLY A O 1
ATOM 3043 N N . THR A 1 383 ? 10.731 3.514 -30.593 1.00 30.48 383 THR A N 1
ATOM 3044 C CA . THR A 1 383 ? 10.898 4.711 -31.438 1.00 30.48 383 THR A CA 1
ATOM 3045 C C . THR A 1 383 ? 11.690 5.831 -30.763 1.00 30.48 383 THR A C 1
ATOM 3047 O O . THR A 1 383 ? 11.190 6.522 -29.882 1.00 30.48 383 THR A O 1
ATOM 3050 N N . SER A 1 384 ? 12.901 6.055 -31.286 1.00 32.66 384 SER A N 1
ATOM 3051 C CA . SER A 1 384 ? 13.512 7.381 -31.466 1.00 32.66 384 SER A CA 1
ATOM 3052 C C . SER A 1 384 ? 13.926 8.190 -30.224 1.00 32.66 384 SER A C 1
ATOM 3054 O O . SER A 1 384 ? 13.740 9.401 -30.190 1.00 32.66 384 SER A O 1
ATOM 3056 N N . TYR A 1 385 ? 14.604 7.565 -29.264 1.00 29.52 385 TYR A N 1
ATOM 3057 C CA . TYR A 1 385 ? 15.695 8.236 -28.545 1.00 29.52 385 TYR A CA 1
ATOM 3058 C C . TYR A 1 385 ? 16.887 7.288 -28.545 1.00 29.52 385 TYR A C 1
ATOM 3060 O O . TYR A 1 385 ? 16.873 6.256 -27.876 1.00 29.52 385 TYR A O 1
ATOM 3068 N N . THR A 1 386 ? 17.908 7.616 -29.328 1.00 34.31 386 THR A N 1
ATOM 3069 C CA . THR A 1 386 ? 19.232 6.990 -29.289 1.00 34.31 386 THR A CA 1
ATOM 3070 C C . THR A 1 386 ? 19.940 7.380 -27.990 1.00 34.31 386 THR A C 1
ATOM 3072 O O . THR A 1 386 ? 20.935 8.095 -28.006 1.00 34.31 386 THR A O 1
ATOM 3075 N N . SER A 1 387 ? 19.405 6.959 -26.841 1.00 38.09 387 SER A N 1
ATOM 3076 C CA . SER A 1 387 ? 20.164 6.927 -25.596 1.00 38.09 387 SER A CA 1
ATOM 3077 C C . SER A 1 387 ? 20.756 5.533 -25.458 1.00 38.09 387 SER A C 1
ATOM 3079 O O . SER A 1 387 ? 20.056 4.543 -25.242 1.00 38.09 387 SER A O 1
ATOM 3081 N N . PHE A 1 388 ? 22.062 5.463 -25.686 1.00 49.78 388 PHE A N 1
ATOM 3082 C CA . PHE A 1 388 ? 22.890 4.279 -25.521 1.00 49.78 388 PHE A CA 1
ATOM 3083 C C . PHE A 1 388 ? 22.641 3.669 -24.129 1.00 49.78 388 PHE A C 1
ATOM 3085 O O . PHE A 1 388 ? 22.784 4.343 -23.107 1.00 49.78 388 PHE A O 1
ATOM 3092 N N . ARG A 1 389 ? 22.173 2.412 -24.085 1.00 61.47 389 ARG A N 1
ATOM 3093 C CA . ARG A 1 389 ? 21.763 1.717 -22.852 1.00 61.47 389 ARG A CA 1
ATOM 3094 C C . ARG A 1 389 ? 22.814 0.696 -22.435 1.00 61.47 389 ARG A C 1
ATOM 3096 O O . ARG A 1 389 ? 23.211 -0.139 -23.238 1.00 61.47 389 ARG A O 1
ATOM 3103 N N . LEU A 1 390 ? 23.182 0.725 -21.155 1.00 66.88 390 LEU A N 1
ATOM 3104 C CA . LEU A 1 390 ? 23.798 -0.419 -20.484 1.00 66.88 390 LEU A CA 1
ATOM 3105 C C . LEU A 1 390 ? 22.809 -1.593 -20.501 1.00 66.88 390 LEU A C 1
ATOM 3107 O O . LEU A 1 390 ? 21.611 -1.401 -20.262 1.00 66.88 390 LEU A O 1
ATOM 3111 N N . ASP A 1 391 ? 23.301 -2.800 -20.764 1.00 76.19 391 ASP A N 1
ATOM 3112 C CA . ASP A 1 391 ? 22.468 -4.003 -20.808 1.00 76.19 391 ASP A CA 1
ATOM 3113 C C . ASP A 1 391 ? 22.111 -4.490 -19.399 1.00 76.19 391 ASP A C 1
ATOM 3115 O O . ASP A 1 391 ? 21.002 -5.000 -19.184 1.00 76.19 391 ASP A O 1
ATOM 3119 N N . THR A 1 392 ? 23.044 -4.321 -18.452 1.00 76.88 392 THR A N 1
ATOM 3120 C CA . THR A 1 392 ? 22.942 -4.736 -17.046 1.00 76.88 392 THR A CA 1
ATOM 3121 C C . THR A 1 392 ? 23.786 -3.840 -16.125 1.00 76.88 392 THR A C 1
ATOM 3123 O O . THR A 1 392 ? 24.698 -3.150 -16.582 1.00 76.88 392 THR A O 1
ATOM 3126 N N . VAL A 1 393 ? 23.475 -3.818 -14.820 1.00 82.06 393 VAL A N 1
ATOM 3127 C CA . VAL A 1 393 ? 24.165 -2.984 -13.814 1.00 82.06 393 VAL A CA 1
ATOM 3128 C C . VAL A 1 393 ? 24.266 -3.715 -12.468 1.00 82.06 393 VAL A C 1
ATOM 3130 O O . VAL A 1 393 ? 23.329 -4.415 -12.081 1.00 82.06 393 VAL A O 1
ATOM 3133 N N . CYS A 1 394 ? 25.377 -3.515 -11.758 1.00 82.06 394 CYS A N 1
ATOM 3134 C CA . CYS A 1 394 ? 25.589 -3.855 -10.353 1.00 82.06 394 CYS A CA 1
ATOM 3135 C C . CYS A 1 394 ? 25.757 -2.581 -9.507 1.00 82.06 394 CYS A C 1
ATOM 3137 O O . CYS A 1 394 ? 26.281 -1.577 -9.986 1.00 82.06 394 CYS A O 1
ATOM 3139 N N . GLU A 1 395 ? 25.383 -2.640 -8.232 1.00 81.75 395 GLU A N 1
ATOM 3140 C CA . GLU A 1 395 ? 25.519 -1.530 -7.282 1.00 81.75 395 GLU A CA 1
ATOM 3141 C C . GLU A 1 395 ? 26.201 -1.996 -5.993 1.00 81.75 395 GLU A C 1
ATOM 3143 O O . GLU A 1 395 ? 25.825 -3.027 -5.431 1.00 81.75 395 GLU A O 1
ATOM 3148 N N . ALA A 1 396 ? 27.156 -1.212 -5.495 1.00 81.00 396 ALA A N 1
ATOM 3149 C CA . ALA A 1 396 ? 27.755 -1.383 -4.172 1.00 81.00 396 ALA A CA 1
ATOM 3150 C C . ALA A 1 396 ? 27.849 -0.056 -3.421 1.00 81.00 396 ALA A C 1
ATOM 3152 O O . ALA A 1 396 ? 27.748 1.026 -4.003 1.00 81.00 396 ALA A O 1
ATOM 3153 N N . PHE A 1 397 ? 28.016 -0.132 -2.104 1.00 77.56 397 PHE A N 1
ATOM 3154 C CA . PHE A 1 397 ? 28.308 1.045 -1.294 1.00 77.56 397 PHE A CA 1
ATOM 3155 C C . PHE A 1 397 ? 29.746 1.519 -1.552 1.00 77.56 397 PHE A C 1
ATOM 3157 O O . PHE A 1 397 ? 30.686 0.734 -1.450 1.00 77.56 397 PHE A O 1
ATOM 3164 N N . ALA A 1 398 ? 29.904 2.802 -1.872 1.00 77.50 398 ALA A N 1
ATOM 3165 C CA . ALA A 1 398 ? 31.188 3.479 -1.992 1.00 77.50 398 ALA A CA 1
ATOM 3166 C C . ALA A 1 398 ? 31.333 4.432 -0.798 1.00 77.50 398 ALA A C 1
ATOM 3168 O O . ALA A 1 398 ? 30.673 5.476 -0.768 1.00 77.50 398 ALA A O 1
ATOM 3169 N N . PRO A 1 399 ? 32.163 4.099 0.204 1.00 75.06 399 PRO A N 1
ATOM 3170 C CA . PRO A 1 399 ? 32.386 4.998 1.322 1.00 75.06 399 PRO A CA 1
ATOM 3171 C C . PRO A 1 399 ? 32.860 6.367 0.824 1.00 75.06 399 PRO A C 1
ATOM 3173 O O . PRO A 1 399 ? 33.705 6.450 -0.061 1.00 75.06 399 PRO A O 1
ATOM 3176 N N . SER A 1 400 ? 32.351 7.449 1.416 1.00 73.06 400 SER A N 1
ATOM 3177 C CA . SER A 1 400 ? 32.626 8.825 0.965 1.00 73.06 400 SER A CA 1
ATOM 3178 C C . SER A 1 400 ? 34.099 9.242 1.037 1.00 73.06 400 SER A C 1
ATOM 3180 O O . SER A 1 400 ? 34.455 10.302 0.537 1.00 73.06 400 SER A O 1
ATOM 3182 N N . TRP A 1 401 ? 34.932 8.451 1.714 1.00 75.31 401 TRP A N 1
ATOM 3183 C CA . TRP A 1 401 ? 36.370 8.661 1.853 1.00 75.31 401 TRP A CA 1
ATOM 3184 C C . TRP A 1 401 ? 37.204 7.924 0.792 1.00 75.31 401 TRP A C 1
ATOM 3186 O O . TRP A 1 401 ? 38.407 8.154 0.735 1.00 75.31 401 TRP A O 1
ATOM 3196 N N . VAL A 1 402 ? 36.602 7.043 -0.016 1.00 79.31 402 VAL A N 1
ATOM 3197 C CA . VAL A 1 402 ? 37.288 6.328 -1.104 1.00 79.31 402 VAL A CA 1
ATOM 3198 C C . VAL A 1 402 ? 37.309 7.218 -2.339 1.00 79.31 402 VAL A C 1
ATOM 3200 O O . VAL A 1 402 ? 36.256 7.673 -2.795 1.00 79.31 402 VAL A O 1
ATOM 3203 N N . GLU A 1 403 ? 38.495 7.465 -2.895 1.00 83.25 403 GLU A N 1
ATOM 3204 C CA . GLU A 1 403 ? 38.601 8.233 -4.130 1.00 83.25 403 GLU A CA 1
ATOM 3205 C C . GLU A 1 403 ? 38.101 7.407 -5.329 1.00 83.25 403 GLU A C 1
ATOM 3207 O O . GLU A 1 403 ? 38.268 6.184 -5.365 1.00 83.25 403 GLU A O 1
ATOM 3212 N N . PRO A 1 404 ? 37.507 8.046 -6.355 1.00 79.69 404 PRO A N 1
ATOM 3213 C CA . PRO A 1 404 ? 37.015 7.338 -7.533 1.00 79.69 404 PRO A CA 1
ATOM 3214 C C . PRO A 1 404 ? 38.044 6.441 -8.225 1.00 79.69 404 PRO A C 1
ATOM 3216 O O . PRO A 1 404 ? 37.680 5.399 -8.761 1.00 79.69 404 PRO A O 1
ATOM 3219 N N . ILE A 1 405 ? 39.318 6.837 -8.195 1.00 81.06 405 ILE A N 1
ATOM 3220 C CA . ILE A 1 405 ? 40.427 6.095 -8.797 1.00 81.06 405 ILE A CA 1
ATOM 3221 C C . ILE A 1 405 ? 40.706 4.775 -8.058 1.00 81.06 405 ILE A C 1
ATOM 3223 O O . ILE A 1 405 ? 40.918 3.749 -8.699 1.00 81.06 405 ILE A O 1
ATOM 3227 N N . ASP A 1 406 ? 40.621 4.770 -6.725 1.00 82.38 406 ASP A N 1
ATOM 3228 C CA . ASP A 1 406 ? 40.839 3.575 -5.900 1.00 82.38 406 ASP A CA 1
ATOM 3229 C C . ASP A 1 406 ? 39.719 2.555 -6.115 1.00 82.38 406 ASP A C 1
ATOM 3231 O O . ASP A 1 406 ? 39.934 1.344 -6.147 1.00 82.38 406 ASP A O 1
ATOM 3235 N N . LEU A 1 407 ? 38.500 3.062 -6.300 1.00 82.50 407 LEU A N 1
ATOM 3236 C CA . LEU A 1 407 ? 37.327 2.254 -6.588 1.00 82.50 407 LEU A CA 1
ATOM 3237 C C . LEU A 1 407 ? 37.381 1.648 -7.997 1.00 82.50 407 LEU A C 1
ATOM 3239 O O . LEU A 1 407 ? 37.025 0.483 -8.167 1.00 82.50 407 LEU A O 1
ATOM 3243 N N . LEU A 1 408 ? 37.860 2.416 -8.983 1.00 83.31 408 LEU A N 1
ATOM 3244 C CA . LEU A 1 408 ? 38.116 1.935 -10.343 1.00 83.31 408 LEU A CA 1
ATOM 3245 C C . LEU A 1 408 ? 39.104 0.761 -10.310 1.00 83.31 408 LEU A C 1
ATOM 3247 O O . LEU A 1 408 ? 38.775 -0.325 -10.783 1.00 83.31 408 LEU A O 1
ATOM 3251 N N . ALA A 1 409 ? 40.250 0.949 -9.648 1.00 83.50 409 ALA A N 1
ATOM 3252 C CA . ALA A 1 409 ? 41.273 -0.082 -9.493 1.00 83.50 409 ALA A CA 1
ATOM 3253 C C . ALA A 1 409 ? 40.738 -1.322 -8.754 1.00 83.50 409 ALA A C 1
ATOM 3255 O O . ALA A 1 409 ? 41.012 -2.457 -9.142 1.00 83.50 409 ALA A O 1
ATOM 3256 N N . ALA A 1 410 ? 39.919 -1.137 -7.713 1.00 85.62 410 ALA A N 1
ATOM 3257 C CA . ALA A 1 410 ? 39.297 -2.251 -7.002 1.00 85.62 410 ALA A CA 1
ATOM 3258 C C . ALA A 1 410 ? 38.328 -3.052 -7.890 1.00 85.62 410 ALA A C 1
ATOM 3260 O O . ALA A 1 410 ? 38.245 -4.276 -7.756 1.00 85.62 410 ALA A O 1
ATOM 3261 N N . PHE A 1 411 ? 37.607 -2.397 -8.806 1.00 86.62 411 PHE A N 1
ATOM 3262 C CA . PHE A 1 411 ? 36.761 -3.098 -9.773 1.00 86.62 411 PHE A CA 1
ATOM 3263 C C . PHE A 1 411 ? 37.552 -3.797 -10.867 1.00 86.62 411 PHE A C 1
ATOM 3265 O O . PHE A 1 411 ? 37.180 -4.912 -11.220 1.00 86.62 411 PHE A O 1
ATOM 3272 N N . GLU A 1 412 ? 38.631 -3.202 -11.370 1.00 85.06 412 GLU A N 1
ATOM 3273 C CA . GLU A 1 412 ? 39.538 -3.874 -12.306 1.00 85.06 412 GLU A CA 1
ATOM 3274 C C . GLU A 1 412 ? 40.084 -5.161 -11.675 1.00 85.06 412 GLU A C 1
ATOM 3276 O O . GLU A 1 412 ? 39.898 -6.241 -12.230 1.00 85.06 412 GLU A O 1
ATOM 3281 N N . ILE A 1 413 ? 40.587 -5.092 -10.435 1.00 84.75 413 ILE A N 1
ATOM 3282 C CA . ILE A 1 413 ? 41.038 -6.272 -9.676 1.00 84.75 413 ILE A CA 1
ATOM 3283 C C . ILE A 1 413 ? 39.903 -7.290 -9.498 1.00 84.75 413 ILE A C 1
ATOM 3285 O O . ILE A 1 413 ? 40.103 -8.495 -9.652 1.00 84.75 413 ILE A O 1
ATOM 3289 N N . LEU A 1 414 ? 38.686 -6.848 -9.172 1.00 85.88 414 LEU A N 1
ATOM 3290 C CA . LEU A 1 414 ? 37.545 -7.755 -9.040 1.00 85.88 414 LEU A CA 1
ATOM 3291 C C . LEU A 1 414 ? 37.246 -8.488 -10.356 1.00 85.88 414 LEU A C 1
ATOM 3293 O O . LEU A 1 414 ? 36.961 -9.688 -10.343 1.00 85.88 414 LEU A O 1
ATOM 3297 N N . LEU A 1 415 ? 37.265 -7.776 -11.479 1.00 86.31 415 LEU A N 1
ATOM 3298 C CA . LEU A 1 415 ? 36.929 -8.335 -12.783 1.00 86.31 415 LEU A CA 1
ATOM 3299 C C . LEU A 1 415 ? 38.041 -9.252 -13.304 1.00 86.31 415 LEU A C 1
ATOM 3301 O O . LEU A 1 415 ? 37.743 -10.356 -13.760 1.00 86.31 415 LEU A O 1
ATOM 3305 N N . GLU A 1 416 ? 39.299 -8.852 -13.159 1.00 84.44 416 GLU A N 1
ATOM 3306 C CA . GLU A 1 416 ? 40.460 -9.589 -13.662 1.00 84.44 416 GLU A CA 1
ATOM 3307 C C . GLU A 1 416 ? 40.874 -10.744 -12.748 1.00 84.44 416 GLU A C 1
ATOM 3309 O O . GLU A 1 416 ? 41.051 -11.863 -13.211 1.00 84.44 416 GLU A O 1
ATOM 3314 N N . GLU A 1 417 ? 40.972 -10.531 -11.437 1.00 79.88 417 GLU A N 1
ATOM 3315 C CA . GLU A 1 417 ? 41.557 -11.524 -10.523 1.00 79.88 417 GLU A CA 1
ATOM 3316 C C . GLU A 1 417 ? 40.495 -12.412 -9.864 1.00 79.88 417 GLU A C 1
ATOM 3318 O O . GLU A 1 417 ? 40.710 -13.597 -9.595 1.00 79.88 417 GLU A O 1
ATOM 3323 N N . VAL A 1 418 ? 39.304 -11.869 -9.592 1.00 79.00 418 VAL A N 1
ATOM 3324 C CA . VAL A 1 418 ? 38.253 -12.613 -8.872 1.00 79.00 418 VAL A CA 1
ATOM 3325 C C . VAL A 1 418 ? 37.249 -13.246 -9.829 1.00 79.00 418 VAL A C 1
ATOM 3327 O O . VAL A 1 418 ? 36.783 -14.373 -9.582 1.00 79.00 418 VAL A O 1
ATOM 3330 N N . ALA A 1 419 ? 36.898 -12.520 -10.890 1.00 79.31 419 ALA A N 1
ATOM 3331 C CA . ALA A 1 419 ? 36.015 -12.975 -11.953 1.00 79.31 419 ALA A CA 1
ATOM 3332 C C . ALA A 1 419 ? 36.766 -13.509 -13.184 1.00 79.31 419 ALA A C 1
ATOM 3334 O O . ALA A 1 419 ? 36.084 -13.946 -14.104 1.00 79.31 419 ALA A O 1
ATOM 3335 N N . LEU A 1 420 ? 38.111 -13.536 -13.166 1.00 82.44 420 LEU A N 1
ATOM 3336 C CA . LEU A 1 420 ? 39.009 -14.069 -14.210 1.00 82.44 420 LEU A CA 1
ATOM 3337 C C . LEU A 1 420 ? 38.607 -13.666 -15.632 1.00 82.44 420 LEU A C 1
ATOM 3339 O O . LEU A 1 420 ? 38.634 -14.479 -16.560 1.00 82.44 420 LEU A O 1
ATOM 3343 N N . LEU A 1 421 ? 38.192 -12.412 -15.792 1.00 85.62 421 LEU A N 1
ATOM 3344 C CA . LEU A 1 421 ? 37.953 -11.825 -17.097 1.00 85.62 421 LEU A CA 1
ATOM 3345 C C . LEU A 1 421 ? 39.284 -11.360 -17.682 1.00 85.62 421 LEU A C 1
ATOM 3347 O O . LEU A 1 421 ? 40.082 -10.728 -17.002 1.00 85.62 421 LEU A O 1
ATOM 3351 N N . THR A 1 422 ? 39.524 -11.661 -18.955 1.00 87.75 422 THR A N 1
ATOM 3352 C CA . THR A 1 422 ? 40.726 -11.195 -19.650 1.00 87.75 422 THR A CA 1
ATOM 3353 C C . THR A 1 422 ? 40.471 -9.790 -20.197 1.00 87.75 422 THR A C 1
ATOM 3355 O O . THR A 1 422 ? 39.557 -9.641 -21.017 1.00 87.75 422 THR A O 1
ATOM 3358 N N . PRO A 1 423 ? 41.228 -8.759 -19.789 1.00 88.12 423 PRO A N 1
ATOM 3359 C CA . PRO A 1 423 ? 41.084 -7.429 -20.365 1.00 88.12 423 PRO A CA 1
ATOM 3360 C C . PRO A 1 423 ? 41.516 -7.445 -21.840 1.00 88.12 423 PRO A C 1
ATOM 3362 O O . PRO A 1 423 ? 42.490 -8.100 -22.218 1.00 88.12 423 PRO A O 1
ATOM 3365 N N . SER A 1 424 ? 40.780 -6.735 -22.689 1.00 85.44 424 SER A N 1
ATOM 3366 C CA . SER A 1 424 ? 41.135 -6.464 -24.081 1.00 85.44 424 SER A CA 1
ATOM 3367 C C . SER A 1 424 ? 41.515 -4.995 -24.218 1.00 85.44 424 SER A C 1
ATOM 3369 O O . SER A 1 424 ? 40.761 -4.115 -23.809 1.00 85.44 424 SER A O 1
ATOM 3371 N N . PHE A 1 425 ? 42.667 -4.735 -24.839 1.00 77.06 425 PHE A N 1
ATOM 3372 C CA . PHE A 1 425 ? 43.196 -3.389 -25.105 1.00 77.06 425 PHE A CA 1
ATOM 3373 C C . PHE A 1 425 ? 42.503 -2.679 -26.277 1.00 77.06 425 PHE A C 1
ATOM 3375 O O . PHE A 1 425 ? 43.044 -1.730 -26.839 1.00 77.06 425 PHE A O 1
ATOM 3382 N N . GLU A 1 426 ? 41.337 -3.159 -26.696 1.00 75.81 426 GLU A N 1
ATOM 3383 C CA . GLU A 1 426 ? 40.545 -2.492 -27.720 1.00 75.81 426 GLU A CA 1
ATOM 3384 C C . GLU A 1 426 ? 39.937 -1.213 -27.142 1.00 75.81 426 GLU A C 1
ATOM 3386 O O . GLU A 1 426 ? 39.237 -1.247 -26.127 1.00 75.81 426 GLU A O 1
ATOM 3391 N N . GLU A 1 427 ? 40.203 -0.086 -27.802 1.00 63.50 427 GLU A N 1
ATOM 3392 C CA . GLU A 1 427 ? 39.519 1.165 -27.506 1.00 63.50 427 GLU A CA 1
ATOM 3393 C C . GLU A 1 427 ? 38.021 0.965 -27.755 1.00 63.50 427 GLU A C 1
ATOM 3395 O O . GLU A 1 427 ? 37.594 0.480 -28.804 1.00 63.50 427 GLU A O 1
ATOM 3400 N N . THR A 1 428 ? 37.196 1.301 -26.766 1.00 64.31 428 THR A N 1
ATOM 3401 C CA . THR A 1 428 ? 35.762 1.431 -27.003 1.00 64.31 428 THR A CA 1
ATOM 3402 C C . THR A 1 428 ? 35.555 2.676 -27.858 1.00 64.31 428 THR A C 1
ATOM 3404 O O . THR A 1 428 ? 35.775 3.774 -27.355 1.00 64.31 428 THR A O 1
ATOM 3407 N N . ASP A 1 429 ? 35.102 2.515 -29.105 1.00 57.56 429 ASP A N 1
ATOM 3408 C CA . ASP A 1 429 ? 34.787 3.593 -30.071 1.00 57.56 429 ASP A CA 1
ATOM 3409 C C . ASP A 1 429 ? 33.720 4.606 -29.584 1.00 57.56 429 ASP A C 1
ATOM 3411 O O . ASP A 1 429 ? 33.252 5.457 -30.340 1.00 57.56 429 ASP A O 1
ATOM 3415 N N . GLU A 1 430 ? 33.274 4.513 -28.333 1.00 56.19 430 GLU A N 1
ATOM 3416 C CA . GLU A 1 430 ? 32.108 5.217 -27.828 1.00 56.19 430 GLU A CA 1
ATOM 3417 C C . GLU A 1 430 ? 32.505 6.386 -26.927 1.00 56.19 430 GLU A C 1
ATOM 3419 O O . GLU A 1 430 ? 33.232 6.226 -25.943 1.00 56.19 430 GLU A O 1
ATOM 3424 N N . GLU A 1 431 ? 31.978 7.565 -27.274 1.00 55.72 431 GLU A N 1
ATOM 3425 C CA . GLU A 1 431 ? 31.946 8.753 -26.424 1.00 55.72 431 GLU A CA 1
ATOM 3426 C C . GLU A 1 431 ? 31.559 8.348 -24.996 1.00 55.72 431 GLU A C 1
ATOM 3428 O O . GLU A 1 431 ? 30.621 7.574 -24.791 1.00 55.72 431 GLU A O 1
ATOM 3433 N N . THR A 1 432 ? 32.307 8.855 -24.013 1.00 56.16 432 THR A N 1
ATOM 3434 C CA . THR A 1 432 ? 32.082 8.633 -22.579 1.00 56.16 432 THR A CA 1
ATOM 3435 C C . THR A 1 432 ? 30.587 8.613 -22.263 1.00 56.16 432 THR A C 1
ATOM 3437 O O . THR A 1 432 ? 29.914 9.630 -22.448 1.00 56.16 432 THR A O 1
ATOM 3440 N N . LEU A 1 433 ? 30.067 7.465 -21.799 1.00 66.19 433 LEU A N 1
ATOM 3441 C CA . LEU A 1 433 ? 28.685 7.371 -21.327 1.00 66.19 433 LEU A CA 1
ATOM 3442 C C . LEU A 1 433 ? 28.468 8.475 -20.289 1.00 66.19 433 LEU A C 1
ATOM 3444 O O . LEU A 1 433 ? 29.317 8.671 -19.430 1.00 66.19 433 LEU A O 1
ATOM 3448 N N . ASP A 1 434 ? 27.345 9.181 -20.364 1.00 65.69 434 ASP A N 1
ATOM 3449 C CA . ASP A 1 434 ? 27.059 10.399 -19.597 1.00 65.69 434 ASP A CA 1
ATOM 3450 C C . ASP A 1 434 ? 27.354 10.240 -18.079 1.00 65.69 434 ASP A C 1
ATOM 3452 O O . ASP A 1 434 ? 26.570 9.674 -17.306 1.00 65.69 434 ASP A O 1
ATOM 3456 N N . GLY A 1 435 ? 28.543 10.687 -17.654 1.00 69.00 435 GLY A N 1
ATOM 3457 C CA . GLY A 1 435 ? 29.057 10.571 -16.283 1.00 69.00 435 GLY A CA 1
ATOM 3458 C C . GLY A 1 435 ? 29.596 9.196 -15.847 1.00 69.00 435 GLY A C 1
ATOM 3459 O O . GLY A 1 435 ? 29.872 9.029 -14.660 1.00 69.00 435 GLY A O 1
ATOM 3460 N N . PHE A 1 436 ? 29.741 8.220 -16.746 1.00 76.38 436 PHE A N 1
ATOM 3461 C CA . PHE A 1 436 ? 30.428 6.948 -16.503 1.00 76.38 436 PHE A CA 1
ATOM 3462 C C . PHE A 1 436 ? 31.878 6.998 -17.000 1.00 76.38 436 PHE A C 1
ATOM 3464 O O . PHE A 1 436 ? 32.169 7.425 -18.114 1.00 76.38 436 PHE A O 1
ATOM 3471 N N . MET A 1 437 ? 32.783 6.489 -16.173 1.00 82.88 437 MET A N 1
ATOM 3472 C CA . MET A 1 437 ? 34.156 6.155 -16.529 1.00 82.88 437 MET A CA 1
ATOM 3473 C C . MET A 1 437 ? 34.194 4.769 -17.177 1.00 82.88 437 MET A C 1
ATOM 3475 O O . MET A 1 437 ? 33.557 3.834 -16.692 1.00 82.88 437 MET A O 1
ATOM 3479 N N . THR A 1 438 ? 34.936 4.620 -18.269 1.00 84.19 438 THR A N 1
ATOM 3480 C CA . THR A 1 438 ? 35.132 3.323 -18.928 1.00 84.19 438 THR A CA 1
ATOM 3481 C C . THR A 1 438 ? 36.135 2.486 -18.134 1.00 84.19 438 THR A C 1
ATOM 3483 O O . THR A 1 438 ? 37.214 2.975 -17.818 1.00 84.19 438 THR A O 1
ATOM 3486 N N . LEU A 1 439 ? 35.784 1.234 -17.826 1.00 84.25 439 LEU A N 1
ATOM 3487 C CA . LEU A 1 439 ? 36.695 0.251 -17.211 1.00 84.25 439 LEU A CA 1
ATOM 3488 C C . LEU A 1 439 ? 37.472 -0.560 -18.255 1.00 84.25 439 LEU A C 1
ATOM 3490 O O . LEU A 1 439 ? 38.466 -1.192 -17.935 1.00 84.25 439 LEU A O 1
ATOM 3494 N N . GLY A 1 440 ? 36.989 -0.578 -19.498 1.00 87.62 440 GLY A N 1
ATOM 3495 C CA . GLY A 1 440 ? 37.587 -1.318 -20.605 1.00 87.62 440 GLY A CA 1
ATOM 3496 C C . GLY A 1 440 ? 36.700 -2.451 -21.108 1.00 87.62 440 GLY A C 1
ATOM 3497 O O . GLY A 1 440 ? 35.544 -2.612 -20.698 1.00 87.62 440 GLY A O 1
ATOM 3498 N N . VAL A 1 441 ? 37.238 -3.221 -22.051 1.00 89.81 441 VAL A N 1
ATOM 3499 C CA . VAL A 1 441 ? 36.566 -4.388 -22.624 1.00 89.81 441 VAL A CA 1
ATOM 3500 C C . VAL A 1 441 ? 37.094 -5.647 -21.960 1.00 89.81 441 VAL A C 1
ATOM 3502 O O . VAL A 1 441 ? 38.296 -5.864 -21.890 1.00 89.81 441 VAL A O 1
A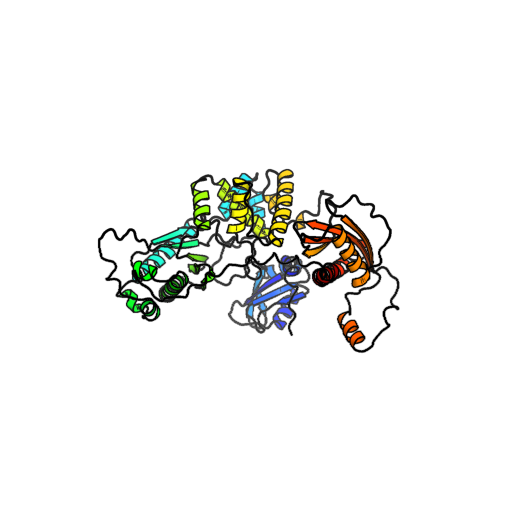TOM 3505 N N . PHE A 1 442 ? 36.188 -6.514 -21.531 1.00 90.50 442 PHE A N 1
ATOM 3506 C CA . PHE A 1 442 ? 36.497 -7.758 -20.848 1.00 90.50 442 PHE A CA 1
ATOM 3507 C C . PHE A 1 442 ? 36.030 -8.949 -21.682 1.00 90.50 442 PHE A C 1
ATOM 3509 O O . PHE A 1 442 ? 34.900 -8.984 -22.182 1.00 90.50 442 PHE A O 1
ATOM 3516 N N . ILE A 1 443 ? 36.907 -9.937 -21.829 1.00 89.50 443 ILE A N 1
ATOM 3517 C CA . ILE A 1 443 ? 36.663 -11.190 -22.535 1.00 89.50 443 ILE A CA 1
ATOM 3518 C C . ILE A 1 443 ? 36.545 -12.307 -21.509 1.00 89.50 443 ILE A C 1
ATOM 3520 O O . ILE A 1 443 ? 37.404 -12.505 -20.653 1.00 89.50 443 ILE A O 1
ATOM 3524 N N . MET A 1 444 ? 35.478 -13.078 -21.636 1.00 88.25 444 MET A N 1
ATOM 3525 C CA . MET A 1 444 ? 35.223 -14.248 -20.823 1.00 88.25 444 MET A CA 1
ATOM 3526 C C . MET A 1 444 ? 35.294 -15.493 -21.695 1.00 88.25 444 MET A C 1
ATOM 3528 O O . MET A 1 444 ? 34.469 -15.684 -22.591 1.00 88.25 444 MET A O 1
ATOM 3532 N N . THR A 1 445 ? 36.249 -16.368 -21.409 1.00 85.94 445 THR A N 1
ATOM 3533 C CA . THR A 1 445 ? 36.386 -17.675 -22.069 1.00 85.94 445 THR A CA 1
ATOM 3534 C C . THR A 1 445 ? 35.818 -18.819 -21.236 1.00 85.94 445 THR A C 1
ATOM 3536 O O . THR A 1 445 ? 35.566 -19.888 -21.777 1.00 85.94 445 THR A O 1
ATOM 3539 N N . ASP A 1 446 ? 35.559 -18.592 -19.942 1.00 80.38 446 ASP A N 1
ATOM 3540 C CA . ASP A 1 446 ? 35.110 -19.620 -19.000 1.00 80.38 446 ASP A CA 1
ATOM 3541 C C . ASP A 1 446 ? 33.903 -19.174 -18.159 1.00 80.38 446 ASP A C 1
ATOM 3543 O O . ASP A 1 446 ? 33.788 -18.028 -17.730 1.00 80.38 446 ASP A O 1
ATOM 3547 N N . ARG A 1 447 ? 32.988 -20.109 -17.863 1.00 76.62 447 ARG A N 1
ATOM 3548 C CA . ARG A 1 447 ? 31.787 -19.853 -17.040 1.00 76.62 447 ARG A CA 1
ATOM 3549 C C . ARG A 1 447 ? 32.074 -20.015 -15.552 1.00 76.62 447 ARG A C 1
ATOM 3551 O O . ARG A 1 447 ? 31.623 -20.966 -14.911 1.00 76.62 447 ARG A O 1
ATOM 3558 N N . LEU A 1 448 ? 32.802 -19.070 -14.982 1.00 69.00 448 LEU A N 1
ATOM 3559 C CA . LEU A 1 448 ? 33.372 -19.207 -13.640 1.00 69.00 448 LEU A CA 1
ATOM 3560 C C . LEU A 1 448 ? 32.345 -19.222 -12.509 1.00 69.00 448 LEU A C 1
ATOM 3562 O O . LEU A 1 448 ? 32.649 -19.710 -11.428 1.00 69.00 448 LEU A O 1
ATOM 3566 N N . TRP A 1 449 ? 31.117 -18.744 -12.721 1.00 70.06 449 TRP A N 1
ATOM 3567 C CA . TRP A 1 449 ? 30.028 -18.875 -11.741 1.00 70.06 449 TRP A CA 1
ATOM 3568 C C . TRP A 1 449 ? 29.456 -20.295 -11.654 1.00 70.06 449 TRP A C 1
ATOM 3570 O O . TRP A 1 449 ? 28.824 -20.641 -10.650 1.00 70.06 449 TRP A O 1
ATOM 3580 N N . LEU A 1 450 ? 29.673 -21.145 -12.663 1.00 64.12 450 LEU A N 1
ATOM 3581 C CA . LEU A 1 450 ? 29.284 -22.549 -12.606 1.00 64.12 450 LEU A CA 1
ATOM 3582 C C . LEU A 1 450 ? 30.341 -23.332 -11.823 1.00 64.12 450 LEU A C 1
ATOM 3584 O O . LEU A 1 450 ? 31.514 -23.372 -12.164 1.00 64.12 450 LEU A O 1
ATOM 3588 N N . GLY A 1 451 ? 29.920 -23.983 -10.739 1.00 61.28 451 GLY A N 1
ATOM 3589 C CA . GLY A 1 451 ? 30.763 -24.964 -10.060 1.00 61.28 451 GLY A CA 1
ATOM 3590 C C . GLY A 1 451 ? 31.739 -24.436 -9.003 1.00 61.28 451 GLY A C 1
ATOM 3591 O O . GLY A 1 451 ? 32.308 -25.283 -8.320 1.00 61.28 451 GLY A O 1
ATOM 3592 N N . ARG A 1 452 ? 31.876 -23.121 -8.718 1.00 65.56 452 ARG A N 1
ATOM 3593 C CA . ARG A 1 452 ? 32.782 -22.634 -7.631 1.00 65.56 452 ARG A CA 1
ATOM 3594 C C . ARG A 1 452 ? 32.514 -23.276 -6.275 1.00 65.56 452 ARG A C 1
ATOM 3596 O O . ARG A 1 452 ? 33.427 -23.390 -5.469 1.00 65.56 452 ARG A O 1
ATOM 3603 N N . ARG A 1 453 ? 31.273 -23.681 -5.987 1.00 64.44 453 ARG A N 1
ATOM 3604 C CA . ARG A 1 453 ? 30.932 -24.399 -4.747 1.00 64.44 453 ARG A CA 1
ATOM 3605 C C . ARG A 1 453 ? 31.514 -25.814 -4.729 1.00 64.44 453 ARG A C 1
ATOM 3607 O O . ARG A 1 453 ? 31.991 -26.253 -3.691 1.00 64.44 453 ARG A O 1
ATOM 3614 N N . ASN A 1 454 ? 31.488 -26.507 -5.865 1.00 62.47 454 ASN A N 1
ATOM 3615 C CA . ASN A 1 454 ? 32.073 -27.838 -6.011 1.00 62.47 454 ASN A CA 1
ATOM 3616 C C . ASN A 1 454 ? 33.601 -27.754 -6.075 1.00 62.47 454 ASN A C 1
ATOM 3618 O O . ASN A 1 454 ? 34.266 -28.552 -5.430 1.00 62.47 454 ASN A O 1
ATOM 3622 N N . ILE A 1 455 ? 34.146 -26.735 -6.744 1.00 63.12 455 ILE A N 1
ATOM 3623 C CA . ILE A 1 455 ? 35.585 -26.464 -6.804 1.00 63.12 455 ILE A CA 1
ATOM 3624 C C . ILE A 1 455 ? 36.112 -26.045 -5.430 1.00 63.12 455 ILE A C 1
ATOM 3626 O O . ILE A 1 455 ? 37.093 -26.613 -4.993 1.00 63.12 455 ILE A O 1
ATOM 3630 N N . ARG A 1 456 ? 35.448 -25.155 -4.676 1.00 64.56 456 ARG A N 1
ATOM 3631 C CA . ARG A 1 456 ? 35.854 -24.835 -3.290 1.00 64.56 456 ARG A CA 1
ATOM 3632 C C . ARG A 1 456 ? 35.808 -26.053 -2.374 1.00 64.56 456 ARG A C 1
ATOM 3634 O O . ARG A 1 456 ? 36.704 -26.214 -1.560 1.00 64.56 456 ARG A O 1
ATOM 3641 N N . ARG A 1 457 ? 34.802 -26.924 -2.520 1.00 63.06 457 ARG A N 1
ATOM 3642 C CA . ARG A 1 457 ? 34.748 -28.207 -1.796 1.00 63.06 457 ARG A CA 1
ATOM 3643 C C . ARG A 1 457 ? 35.904 -29.132 -2.182 1.00 63.06 457 ARG A C 1
ATOM 3645 O O . ARG A 1 457 ? 36.443 -29.781 -1.299 1.00 63.06 457 ARG A O 1
ATOM 3652 N N . LYS A 1 458 ? 36.287 -29.153 -3.463 1.00 60.50 458 LYS A N 1
ATOM 3653 C CA . LYS A 1 458 ? 37.388 -29.968 -3.992 1.00 60.50 458 LYS A CA 1
ATOM 3654 C C . LYS A 1 458 ? 38.773 -29.403 -3.639 1.00 60.50 458 LYS A C 1
ATOM 3656 O O . LYS A 1 458 ? 39.645 -30.159 -3.248 1.00 60.50 458 LYS A O 1
ATOM 3661 N N . MET A 1 459 ? 38.952 -28.082 -3.667 1.00 57.19 459 MET A N 1
ATOM 3662 C CA . MET A 1 459 ? 40.172 -27.387 -3.230 1.00 57.19 459 MET A CA 1
ATOM 3663 C C . MET A 1 459 ? 40.370 -27.460 -1.713 1.00 57.19 459 MET A C 1
ATOM 3665 O O . MET A 1 459 ? 41.498 -27.497 -1.241 1.00 57.19 459 MET A O 1
ATOM 3669 N N . HIS A 1 460 ? 39.284 -27.527 -0.935 1.00 55.47 460 HIS A N 1
ATOM 3670 C CA . HIS A 1 460 ? 39.385 -27.843 0.491 1.00 55.47 460 HIS A CA 1
ATOM 3671 C C . HIS A 1 460 ? 39.818 -29.294 0.754 1.00 55.47 460 HIS A C 1
ATOM 3673 O O . HIS A 1 460 ? 40.293 -29.570 1.853 1.00 55.47 460 HIS A O 1
ATOM 3679 N N . SER A 1 461 ? 39.646 -30.211 -0.209 1.00 48.78 461 SER A N 1
ATOM 3680 C CA . SER A 1 461 ? 40.070 -31.613 -0.092 1.00 48.78 461 SER A CA 1
ATOM 3681 C C . SER A 1 461 ? 41.408 -31.929 -0.773 1.00 48.78 461 SER A C 1
ATOM 3683 O O . SER A 1 461 ? 42.057 -32.888 -0.377 1.00 48.78 461 SER A O 1
ATOM 3685 N N . GLU A 1 462 ? 41.837 -31.147 -1.765 1.00 47.50 462 GLU A N 1
ATOM 3686 C CA . GLU A 1 462 ? 43.067 -31.350 -2.541 1.00 47.50 462 GLU A CA 1
ATOM 3687 C C . GLU A 1 462 ? 43.705 -29.982 -2.832 1.00 47.50 462 GLU A C 1
ATOM 3689 O O . GLU A 1 462 ? 43.112 -29.137 -3.505 1.00 47.50 462 GLU A O 1
ATOM 3694 N N . LEU A 1 463 ? 44.904 -29.738 -2.292 1.00 43.91 463 LEU A N 1
ATOM 3695 C CA . LEU A 1 463 ? 45.644 -28.501 -2.526 1.00 43.91 463 LEU A CA 1
ATOM 3696 C C . LEU A 1 463 ? 46.302 -28.545 -3.921 1.00 43.91 463 LEU A C 1
ATOM 3698 O O . LEU A 1 463 ? 47.179 -29.372 -4.168 1.00 43.91 463 LEU A O 1
ATOM 3702 N N . THR A 1 464 ? 45.930 -27.572 -4.759 1.00 38.62 464 THR A N 1
ATOM 3703 C CA . THR A 1 464 ? 46.542 -27.117 -6.031 1.00 38.62 464 THR A CA 1
ATOM 3704 C C . THR A 1 464 ? 46.377 -27.940 -7.323 1.00 38.62 464 THR A C 1
ATOM 3706 O O . THR A 1 464 ? 46.478 -29.157 -7.350 1.00 38.62 464 THR A O 1
ATOM 3709 N N . GLU A 1 465 ? 46.177 -27.168 -8.403 1.00 49.41 465 GLU A N 1
ATOM 3710 C CA . GLU A 1 465 ? 46.168 -27.494 -9.842 1.00 49.41 465 GLU A CA 1
ATOM 3711 C C . GLU A 1 465 ? 44.965 -28.261 -10.414 1.00 49.41 465 GLU A C 1
ATOM 3713 O O . GLU A 1 465 ? 44.928 -29.484 -10.490 1.00 49.41 465 GLU A O 1
ATOM 3718 N N . SER A 1 466 ? 43.978 -27.514 -10.927 1.00 43.81 466 SER A N 1
ATOM 3719 C CA . SER A 1 466 ? 43.238 -27.904 -12.145 1.00 43.81 466 SER A CA 1
ATOM 3720 C C . SER A 1 466 ? 42.262 -26.812 -12.595 1.00 43.81 466 SER A C 1
ATOM 3722 O O . SER A 1 466 ? 41.068 -26.881 -12.320 1.00 43.81 466 SER A O 1
ATOM 3724 N N . LEU A 1 467 ? 42.757 -25.821 -13.340 1.00 47.84 467 LEU A N 1
ATOM 3725 C CA . LEU A 1 467 ? 41.933 -24.947 -14.187 1.00 47.84 467 LEU A CA 1
ATOM 3726 C C . LEU A 1 467 ? 42.717 -24.609 -15.464 1.00 47.84 467 LEU A C 1
ATOM 3728 O O . LEU A 1 467 ? 43.213 -23.504 -15.629 1.00 47.84 467 LEU A O 1
ATOM 3732 N N . SER A 1 468 ? 42.886 -25.593 -16.350 1.00 45.00 468 SER A N 1
ATOM 3733 C CA . SER A 1 468 ? 43.403 -25.365 -17.710 1.00 45.00 468 SER A CA 1
ATOM 3734 C C . SER A 1 468 ? 43.167 -26.581 -18.611 1.00 45.00 468 SER A C 1
ATOM 3736 O O . SER A 1 468 ? 44.088 -27.284 -19.010 1.00 45.00 468 SER A O 1
ATOM 3738 N N . SER A 1 469 ? 41.907 -26.880 -18.930 1.00 44.19 469 SER A N 1
ATOM 3739 C CA . SER A 1 469 ? 41.595 -27.676 -20.131 1.00 44.19 469 SER A CA 1
ATOM 3740 C C . SER A 1 469 ? 40.123 -27.573 -20.518 1.00 44.19 469 SER A C 1
ATOM 3742 O O . SER A 1 469 ? 39.428 -28.579 -20.600 1.00 44.19 469 SER A O 1
ATOM 3744 N N . MET A 1 470 ? 39.620 -26.366 -20.781 1.00 44.66 470 MET A N 1
ATOM 3745 C CA . MET A 1 470 ? 38.434 -26.226 -21.626 1.00 44.66 470 MET A CA 1
ATOM 3746 C C . MET A 1 470 ? 38.634 -25.120 -22.659 1.00 44.66 470 MET A C 1
ATOM 3748 O O . MET A 1 470 ? 39.454 -24.225 -22.511 1.00 44.66 470 MET A O 1
ATOM 3752 N N . THR A 1 471 ? 37.998 -25.351 -23.797 1.00 48.53 471 THR A N 1
ATOM 3753 C CA . THR A 1 471 ? 38.249 -24.789 -25.123 1.00 48.53 471 THR A CA 1
ATOM 3754 C C . THR A 1 471 ? 38.196 -23.262 -25.178 1.00 48.53 471 THR A C 1
ATOM 3756 O O . THR A 1 471 ? 37.263 -22.657 -24.666 1.00 48.53 471 THR A O 1
ATOM 3759 N N . SER A 1 472 ? 39.157 -22.670 -25.893 1.00 57.03 472 SER A N 1
ATOM 3760 C CA . SER A 1 472 ? 39.434 -21.233 -26.057 1.00 57.03 472 SER A CA 1
ATOM 3761 C C . SER A 1 472 ? 38.402 -20.447 -26.889 1.00 57.03 472 SER A C 1
ATOM 3763 O O . SER A 1 472 ? 38.775 -19.589 -27.688 1.00 57.03 472 SER A O 1
ATOM 3765 N N . SER A 1 473 ? 37.113 -20.763 -26.780 1.00 77.88 473 SER A N 1
ATOM 3766 C CA . SER A 1 473 ? 36.055 -19.991 -27.438 1.00 77.88 473 SER A CA 1
ATOM 3767 C C . SER A 1 473 ? 35.578 -18.870 -26.520 1.00 77.88 473 SER A C 1
ATOM 3769 O O . SER A 1 473 ? 35.203 -19.138 -25.379 1.00 77.88 473 SER A O 1
ATOM 3771 N N . VAL A 1 474 ? 35.552 -17.635 -27.021 1.00 84.25 474 VAL A N 1
ATOM 3772 C CA . VAL A 1 474 ? 34.959 -16.489 -26.318 1.00 84.25 474 VAL A CA 1
ATOM 3773 C C . VAL A 1 474 ? 33.478 -16.777 -26.045 1.00 84.25 474 VAL A C 1
ATOM 3775 O O . VAL A 1 474 ? 32.712 -17.054 -26.964 1.00 84.25 474 VAL A O 1
ATOM 3778 N N . ILE A 1 475 ? 33.080 -16.755 -24.772 1.00 87.69 475 ILE A N 1
ATOM 3779 C CA . ILE A 1 475 ? 31.699 -16.992 -24.319 1.00 87.69 475 ILE A CA 1
ATOM 3780 C C . ILE A 1 475 ? 30.930 -15.672 -24.241 1.00 87.69 475 ILE A C 1
ATOM 3782 O O . ILE A 1 475 ? 29.749 -15.608 -24.587 1.00 87.69 475 ILE A O 1
ATOM 3786 N N . LEU A 1 476 ? 31.597 -14.630 -23.751 1.00 89.44 476 LEU A N 1
ATOM 3787 C CA . LEU A 1 476 ? 31.052 -13.288 -23.615 1.00 89.44 476 LEU A CA 1
ATOM 3788 C C . LEU A 1 476 ? 32.184 -12.282 -23.797 1.00 89.44 476 LEU A C 1
ATOM 3790 O O . LEU A 1 476 ? 33.264 -12.443 -23.232 1.00 89.44 476 LEU A O 1
ATOM 3794 N N . ARG A 1 477 ? 31.908 -11.222 -24.543 1.00 91.12 477 ARG A N 1
ATOM 3795 C CA . ARG A 1 477 ? 32.744 -10.033 -24.634 1.00 91.12 477 ARG A CA 1
ATOM 3796 C C . ARG A 1 477 ? 31.894 -8.848 -24.207 1.00 91.12 477 ARG A C 1
ATOM 3798 O O . ARG A 1 477 ? 30.831 -8.636 -24.786 1.00 91.12 477 ARG A O 1
ATOM 3805 N N . ALA A 1 478 ? 32.318 -8.101 -23.194 1.00 90.56 478 ALA A N 1
ATOM 3806 C CA . ALA A 1 478 ? 31.519 -7.019 -22.627 1.00 90.56 478 ALA A CA 1
ATOM 3807 C C . ALA A 1 478 ? 32.362 -5.781 -22.311 1.00 90.56 478 ALA A C 1
ATOM 3809 O O . ALA A 1 478 ? 33.470 -5.901 -21.801 1.00 90.56 478 ALA A O 1
ATOM 3810 N N . ALA A 1 479 ? 31.822 -4.597 -22.584 1.00 90.50 479 ALA A N 1
ATOM 3811 C CA . ALA A 1 479 ? 32.383 -3.337 -22.113 1.00 90.50 479 ALA A CA 1
ATOM 3812 C C . ALA A 1 479 ? 31.889 -3.059 -20.686 1.00 90.50 479 ALA A C 1
ATOM 3814 O O . ALA A 1 479 ? 30.690 -3.184 -20.409 1.00 90.50 479 ALA A O 1
ATOM 3815 N N . GLY A 1 480 ? 32.813 -2.720 -19.788 1.00 89.94 480 GLY A N 1
ATOM 3816 C CA . GLY A 1 480 ? 32.536 -2.335 -18.407 1.00 89.94 480 GLY A CA 1
ATOM 3817 C C . GLY A 1 480 ? 32.579 -0.819 -18.225 1.00 89.94 480 GLY A C 1
ATOM 3818 O O . GLY A 1 480 ? 33.429 -0.134 -18.792 1.00 89.94 480 GLY A O 1
ATOM 3819 N N . TYR A 1 481 ? 31.682 -0.300 -17.393 1.00 89.38 481 TYR A N 1
ATOM 3820 C CA . TYR A 1 481 ? 31.571 1.124 -17.087 1.00 89.38 481 TYR A CA 1
ATOM 3821 C C . TYR A 1 481 ? 31.354 1.320 -15.589 1.00 89.38 481 TYR A C 1
ATOM 3823 O O . TYR A 1 481 ? 30.606 0.567 -14.973 1.00 89.38 481 TYR A O 1
ATOM 3831 N N . MET A 1 482 ? 31.940 2.356 -15.001 1.00 88.62 482 MET A N 1
ATOM 3832 C CA . MET A 1 482 ? 31.765 2.711 -13.596 1.00 88.62 482 MET A CA 1
ATOM 3833 C C . MET A 1 482 ? 31.251 4.139 -13.453 1.00 88.62 482 MET A C 1
ATOM 3835 O O . MET A 1 482 ? 31.753 5.056 -14.090 1.00 88.62 482 MET A O 1
ATOM 3839 N N . LYS A 1 483 ? 30.305 4.362 -12.549 1.00 87.12 483 LYS A N 1
ATOM 3840 C CA . LYS A 1 483 ? 29.907 5.697 -12.105 1.00 87.12 483 LYS A CA 1
ATOM 3841 C C . LYS A 1 483 ? 29.812 5.734 -10.592 1.00 87.12 483 LYS A C 1
ATOM 3843 O O . LYS A 1 483 ? 29.374 4.767 -9.979 1.00 87.12 483 LYS A O 1
ATOM 3848 N N . ILE A 1 484 ? 30.189 6.859 -9.997 1.00 79.69 484 ILE A N 1
ATOM 3849 C CA . ILE A 1 484 ? 29.970 7.104 -8.572 1.00 79.69 484 ILE A CA 1
ATOM 3850 C C . ILE A 1 484 ? 28.856 8.126 -8.439 1.00 79.69 484 ILE A C 1
ATOM 3852 O O . ILE A 1 484 ? 28.945 9.230 -8.974 1.00 79.69 484 ILE A O 1
ATOM 3856 N N . GLU A 1 485 ? 27.796 7.754 -7.732 1.00 72.88 485 GLU A N 1
ATOM 3857 C CA . GLU A 1 485 ? 26.659 8.632 -7.475 1.00 72.88 485 GLU A CA 1
ATOM 3858 C C . GLU A 1 485 ? 26.208 8.439 -6.022 1.00 72.88 485 GLU A C 1
ATOM 3860 O O . GLU A 1 485 ? 25.924 7.324 -5.595 1.00 72.88 485 GLU A O 1
ATOM 3865 N N . PHE A 1 486 ? 26.176 9.526 -5.244 1.00 62.62 486 PHE A N 1
ATOM 3866 C CA . PHE A 1 486 ? 25.616 9.563 -3.881 1.00 62.62 486 PHE A CA 1
ATOM 3867 C C . PHE A 1 486 ? 26.160 8.500 -2.902 1.00 62.62 486 PHE A C 1
ATOM 3869 O O . PHE A 1 486 ? 25.400 7.919 -2.130 1.00 62.62 486 PHE A O 1
ATOM 3876 N N . GLY A 1 487 ? 27.473 8.245 -2.913 1.00 69.94 487 GLY A N 1
ATOM 3877 C CA . GLY A 1 487 ? 28.091 7.241 -2.030 1.00 69.94 487 GLY A CA 1
ATOM 3878 C C . GLY A 1 487 ? 27.839 5.797 -2.472 1.00 69.94 487 GLY A C 1
ATOM 3879 O O . GLY A 1 487 ? 27.984 4.865 -1.684 1.00 69.94 487 GLY A O 1
ATOM 3880 N N . HIS A 1 488 ? 27.451 5.598 -3.732 1.00 75.81 488 HIS A N 1
ATOM 3881 C CA . HIS A 1 488 ? 27.353 4.291 -4.359 1.00 75.81 488 HIS A CA 1
ATOM 3882 C C . HIS A 1 488 ? 28.236 4.199 -5.596 1.00 75.81 488 HIS A C 1
ATOM 3884 O O . HIS A 1 488 ? 28.370 5.145 -6.373 1.00 75.81 488 HIS A O 1
ATOM 3890 N N . ALA A 1 489 ? 28.804 3.013 -5.763 1.00 81.81 489 ALA A N 1
ATOM 3891 C CA . ALA A 1 489 ? 29.517 2.580 -6.941 1.00 81.81 489 ALA A CA 1
ATOM 3892 C C . ALA A 1 489 ? 28.544 1.846 -7.866 1.00 81.81 489 ALA A C 1
ATOM 3894 O O . ALA A 1 489 ? 27.982 0.818 -7.480 1.00 81.81 489 ALA A O 1
ATOM 3895 N N . ILE A 1 490 ? 28.343 2.360 -9.071 1.00 83.75 490 ILE A N 1
ATOM 3896 C CA . ILE A 1 490 ? 27.480 1.766 -10.087 1.00 83.75 490 ILE A CA 1
ATOM 3897 C C . ILE A 1 490 ? 28.374 1.174 -11.169 1.00 83.75 490 ILE A C 1
ATOM 3899 O O . ILE A 1 490 ? 29.071 1.906 -11.866 1.00 83.75 490 ILE A O 1
ATOM 3903 N N . LEU A 1 491 ? 28.330 -0.146 -11.320 1.00 87.25 491 LEU A N 1
ATOM 3904 C CA . LEU A 1 491 ? 29.101 -0.898 -12.302 1.00 87.25 491 LEU A CA 1
ATOM 3905 C C . LEU A 1 491 ? 28.169 -1.388 -13.414 1.00 87.25 491 LEU A C 1
ATOM 3907 O O . LEU A 1 491 ? 27.366 -2.293 -13.209 1.00 87.25 491 LEU A O 1
ATOM 3911 N N . GLY A 1 492 ? 28.237 -0.770 -14.584 1.00 88.12 492 GLY A N 1
ATOM 3912 C CA . GLY A 1 492 ? 27.454 -1.118 -15.764 1.00 88.12 492 GLY A CA 1
ATOM 3913 C C . GLY A 1 492 ? 28.200 -2.044 -16.715 1.00 88.12 492 GLY A C 1
ATOM 3914 O O . GLY A 1 492 ? 29.413 -1.926 -16.870 1.00 88.12 492 GLY A O 1
ATOM 3915 N N . PHE A 1 493 ? 27.465 -2.912 -17.409 1.00 87.94 493 PHE A N 1
ATOM 3916 C CA . PHE A 1 493 ? 28.011 -3.711 -18.501 1.00 87.94 493 PHE A CA 1
ATOM 3917 C C . PHE A 1 493 ? 27.169 -3.601 -19.767 1.00 87.94 493 PHE A C 1
ATOM 3919 O O . PHE A 1 493 ? 25.943 -3.455 -19.724 1.00 87.94 493 PHE A O 1
ATOM 3926 N N . ARG A 1 494 ? 27.844 -3.742 -20.905 1.00 87.38 494 ARG A N 1
ATOM 3927 C CA . ARG A 1 494 ? 27.235 -3.872 -22.227 1.00 87.38 494 ARG A CA 1
ATOM 3928 C C . ARG A 1 494 ? 27.856 -5.043 -22.968 1.00 87.38 494 ARG A C 1
ATOM 3930 O O . ARG A 1 494 ? 29.078 -5.129 -23.048 1.00 87.38 494 ARG A O 1
ATOM 3937 N N . ALA A 1 495 ? 27.038 -5.931 -23.521 1.00 88.25 495 ALA A N 1
ATOM 3938 C CA . ALA A 1 495 ? 27.532 -7.020 -24.351 1.00 88.25 495 ALA A CA 1
ATOM 3939 C C . ALA A 1 495 ? 27.985 -6.475 -25.713 1.00 88.25 495 ALA A C 1
ATOM 3941 O O . ALA A 1 495 ? 27.232 -5.803 -26.415 1.00 88.25 495 ALA A O 1
ATOM 3942 N N . LEU A 1 496 ? 29.219 -6.798 -26.088 1.00 88.00 496 LEU A N 1
ATOM 3943 C CA . LEU A 1 496 ? 29.756 -6.620 -27.437 1.00 88.00 496 LEU A CA 1
ATOM 3944 C C . LEU A 1 496 ? 29.612 -7.918 -28.246 1.00 88.00 496 LEU A C 1
ATOM 3946 O O . LEU A 1 496 ? 29.324 -7.881 -29.437 1.00 88.00 496 LEU A O 1
ATOM 3950 N N . GLU A 1 497 ? 29.765 -9.068 -27.585 1.00 89.38 497 GLU A N 1
ATOM 3951 C CA . GLU A 1 497 ? 29.584 -10.406 -28.154 1.00 89.38 497 GLU A CA 1
ATOM 3952 C C . GLU A 1 497 ? 29.074 -11.370 -27.071 1.00 89.38 497 GLU A C 1
ATOM 3954 O O . GLU A 1 497 ? 29.414 -11.223 -25.898 1.00 89.38 497 GLU A O 1
ATOM 3959 N N . GLY A 1 498 ? 28.286 -12.378 -27.449 1.00 86.25 498 GLY A N 1
ATOM 3960 C CA . GLY A 1 498 ? 27.709 -13.364 -26.527 1.00 86.25 498 GLY A CA 1
ATOM 3961 C C . GLY A 1 498 ? 26.236 -13.104 -26.194 1.00 86.25 498 GLY A C 1
ATOM 3962 O O . GLY A 1 498 ? 25.631 -12.128 -26.634 1.00 86.25 498 GLY A O 1
ATOM 3963 N N . SER A 1 499 ? 25.611 -14.024 -25.453 1.00 84.31 499 SER A N 1
ATOM 3964 C CA . SER A 1 499 ? 24.180 -13.915 -25.137 1.00 84.31 499 SER A CA 1
ATOM 3965 C C . SER A 1 499 ? 23.922 -13.018 -23.924 1.00 84.31 499 SER A C 1
ATOM 3967 O O . SER A 1 499 ? 24.675 -13.029 -22.948 1.00 84.31 499 SER A O 1
ATOM 3969 N N . ARG A 1 500 ? 22.788 -12.308 -23.938 1.00 79.50 500 ARG A N 1
ATOM 3970 C CA . ARG A 1 500 ? 22.327 -11.497 -22.801 1.00 79.50 500 ARG A CA 1
ATOM 3971 C C . ARG A 1 500 ? 22.172 -12.313 -21.514 1.00 79.50 500 ARG A C 1
ATOM 3973 O O . ARG A 1 500 ? 22.383 -11.792 -20.423 1.00 79.50 500 ARG A O 1
ATOM 3980 N N . ASP A 1 501 ? 21.848 -13.597 -21.632 1.00 79.56 501 ASP A N 1
ATOM 3981 C CA . ASP A 1 501 ? 21.752 -14.502 -20.488 1.00 79.56 501 ASP A CA 1
ATOM 3982 C C . ASP A 1 501 ? 23.105 -14.735 -19.808 1.00 79.56 501 ASP A C 1
ATOM 3984 O O . ASP A 1 501 ? 23.155 -14.814 -18.580 1.00 79.56 501 ASP A O 1
ATOM 3988 N N . GLU A 1 502 ? 24.201 -14.819 -20.569 1.00 84.88 502 GLU A N 1
ATOM 3989 C CA . GLU A 1 502 ? 25.550 -14.935 -19.996 1.00 84.88 502 GLU A CA 1
ATOM 3990 C C . GLU A 1 502 ? 25.974 -13.629 -19.325 1.00 84.88 502 GLU A C 1
ATOM 3992 O O . GLU A 1 502 ? 26.523 -13.660 -18.223 1.00 84.88 502 GLU A O 1
ATOM 3997 N N . LEU A 1 503 ? 25.630 -12.483 -19.923 1.00 86.06 503 LEU A N 1
ATOM 3998 C CA . LEU A 1 503 ? 25.864 -11.179 -19.307 1.00 86.06 503 LEU A CA 1
ATOM 3999 C C . LEU A 1 503 ? 25.103 -11.036 -17.979 1.00 86.06 503 LEU A C 1
ATOM 4001 O O . LEU A 1 503 ? 25.697 -10.689 -16.964 1.00 86.06 503 LEU A O 1
ATOM 4005 N N . ASN A 1 504 ? 23.815 -11.390 -17.947 1.00 81.88 504 ASN A N 1
ATOM 4006 C CA . ASN A 1 504 ? 22.999 -11.373 -16.729 1.00 81.88 504 ASN A CA 1
ATOM 4007 C C . ASN A 1 504 ? 23.584 -12.266 -15.622 1.00 81.88 504 ASN A C 1
ATOM 4009 O O . ASN A 1 504 ? 23.534 -11.916 -14.440 1.00 81.88 504 ASN A O 1
ATOM 4013 N N . ARG A 1 505 ? 24.136 -13.431 -15.988 1.00 84.50 505 ARG A N 1
ATOM 4014 C CA . ARG A 1 505 ? 24.786 -14.349 -15.041 1.00 84.50 505 ARG A CA 1
ATOM 4015 C C . ARG A 1 505 ? 26.085 -13.766 -14.493 1.00 84.50 505 ARG A C 1
ATOM 4017 O O . ARG A 1 505 ? 26.282 -13.838 -13.280 1.00 84.50 505 ARG A O 1
ATOM 4024 N N . LEU A 1 506 ? 26.917 -13.164 -15.345 1.00 84.88 506 LEU A N 1
ATOM 4025 C CA . LEU A 1 506 ? 28.118 -12.441 -14.926 1.00 84.88 506 LEU A CA 1
ATOM 4026 C C . LEU A 1 506 ? 27.754 -11.305 -13.963 1.00 84.88 506 LEU A C 1
ATOM 4028 O O . LEU A 1 506 ? 28.303 -11.240 -12.868 1.00 84.88 506 LEU A O 1
ATOM 4032 N N . THR A 1 507 ? 26.778 -10.466 -14.314 1.00 84.56 507 THR A N 1
ATOM 4033 C CA . THR A 1 507 ? 26.308 -9.360 -13.466 1.00 84.56 507 THR A CA 1
ATOM 4034 C C . THR A 1 507 ? 25.806 -9.862 -12.115 1.00 84.56 507 THR A C 1
ATOM 4036 O O . THR A 1 507 ? 26.239 -9.370 -11.079 1.00 84.56 507 THR A O 1
ATOM 4039 N N . GLY A 1 508 ? 24.954 -10.893 -12.086 1.00 81.19 508 GLY A N 1
ATOM 4040 C CA . GLY A 1 508 ? 24.471 -11.468 -10.826 1.00 81.19 508 GLY A CA 1
ATOM 4041 C C . GLY A 1 508 ? 25.594 -12.045 -9.956 1.00 81.19 508 GLY A C 1
ATOM 4042 O O . GLY A 1 508 ? 25.547 -11.956 -8.730 1.00 81.19 508 GLY A O 1
ATOM 4043 N N . PHE A 1 509 ? 26.624 -12.611 -10.583 1.00 83.81 509 PHE A N 1
ATOM 4044 C CA . PHE A 1 509 ? 27.806 -13.119 -9.898 1.00 83.81 509 PHE A CA 1
ATOM 4045 C C . PHE A 1 509 ? 28.695 -12.001 -9.340 1.00 83.81 509 PHE A C 1
ATOM 4047 O O . PHE A 1 509 ? 29.086 -12.067 -8.175 1.00 83.81 509 PHE A O 1
ATOM 4054 N N . VAL A 1 510 ? 28.971 -10.966 -10.134 1.00 85.75 510 VAL A N 1
ATOM 4055 C CA . VAL A 1 510 ? 29.728 -9.783 -9.709 1.00 85.75 510 VAL A CA 1
ATOM 4056 C C . VAL A 1 510 ? 28.996 -9.076 -8.569 1.00 85.75 510 VAL A C 1
ATOM 4058 O O . VAL A 1 510 ? 29.604 -8.824 -7.537 1.00 85.75 510 VAL A O 1
ATOM 4061 N N . GLN A 1 511 ? 27.679 -8.874 -8.683 1.00 86.62 511 GLN A N 1
ATOM 4062 C CA . GLN A 1 511 ? 26.840 -8.289 -7.631 1.00 86.62 511 GLN A CA 1
ATOM 4063 C C . GLN A 1 511 ? 26.918 -9.064 -6.308 1.00 86.62 511 GLN A C 1
ATOM 4065 O O . GLN A 1 511 ? 26.900 -8.456 -5.241 1.00 86.62 511 GLN A O 1
ATOM 4070 N N . TYR A 1 512 ? 27.002 -10.397 -6.365 1.00 83.06 512 TYR A N 1
ATOM 4071 C CA . TYR A 1 512 ? 27.137 -11.235 -5.171 1.00 83.06 512 TYR A CA 1
ATOM 4072 C C . TYR A 1 512 ? 28.493 -11.054 -4.468 1.00 83.06 512 TYR A C 1
ATOM 4074 O O . TYR A 1 512 ? 28.578 -11.195 -3.250 1.00 83.06 512 TYR A O 1
ATOM 4082 N N . LEU A 1 513 ? 29.559 -10.778 -5.224 1.00 82.81 513 LEU A N 1
ATOM 4083 C CA . LEU A 1 513 ? 30.917 -10.622 -4.693 1.00 82.81 513 LEU A CA 1
ATOM 4084 C C . LEU A 1 513 ? 31.252 -9.176 -4.317 1.00 82.81 513 LEU A C 1
ATOM 4086 O O . LEU A 1 513 ? 32.126 -8.962 -3.480 1.00 82.81 513 LEU A O 1
ATOM 4090 N N . LEU A 1 514 ? 30.545 -8.217 -4.915 1.00 82.88 514 LEU A N 1
ATOM 4091 C CA . LEU A 1 514 ? 30.869 -6.795 -4.923 1.00 82.88 514 LEU A CA 1
ATOM 4092 C C . LEU A 1 514 ? 31.142 -6.244 -3.524 1.00 82.88 514 LEU A C 1
ATOM 4094 O O . LEU A 1 514 ? 32.254 -5.810 -3.249 1.00 82.88 514 LEU A O 1
ATOM 4098 N N . ASP A 1 515 ? 30.166 -6.346 -2.621 1.00 78.69 515 ASP A N 1
ATOM 4099 C CA . ASP A 1 515 ? 30.277 -5.756 -1.283 1.00 78.69 515 ASP A CA 1
ATOM 4100 C C . ASP A 1 515 ? 31.417 -6.394 -0.471 1.00 78.69 515 ASP A C 1
ATOM 4102 O O . ASP A 1 515 ? 32.182 -5.697 0.196 1.00 78.69 515 ASP A O 1
ATOM 4106 N N . SER A 1 516 ? 31.583 -7.720 -0.561 1.00 80.75 516 SER A N 1
ATOM 4107 C CA . SER A 1 516 ? 32.618 -8.445 0.186 1.00 80.75 516 SER A CA 1
ATOM 4108 C C . SER A 1 516 ? 34.022 -8.137 -0.330 1.00 80.75 516 SER A C 1
ATOM 4110 O O . SER A 1 516 ? 34.950 -8.007 0.466 1.00 80.75 516 SER A O 1
ATOM 4112 N N . CYS A 1 517 ? 34.191 -8.047 -1.649 1.00 81.56 517 CYS A N 1
ATOM 4113 C CA . CYS A 1 517 ? 35.478 -7.767 -2.271 1.00 81.56 517 CYS A CA 1
ATOM 4114 C C . CYS A 1 517 ? 35.869 -6.304 -2.103 1.00 81.56 517 CYS A C 1
ATOM 4116 O O . CYS A 1 517 ? 37.001 -6.044 -1.723 1.00 81.56 517 CYS A O 1
ATOM 4118 N N . LEU A 1 518 ? 34.944 -5.361 -2.296 1.00 81.69 518 LEU A N 1
ATOM 4119 C CA . LEU A 1 518 ? 35.221 -3.945 -2.063 1.00 81.69 518 LEU A CA 1
ATOM 4120 C C . LEU A 1 518 ? 35.578 -3.677 -0.603 1.00 81.69 518 LEU A C 1
ATOM 4122 O O . LEU A 1 518 ? 36.544 -2.974 -0.344 1.00 81.69 518 LEU A O 1
ATOM 4126 N N . THR A 1 519 ? 34.878 -4.295 0.351 1.00 81.75 519 THR A N 1
ATOM 4127 C CA . THR A 1 519 ? 35.242 -4.176 1.773 1.00 81.75 519 THR A CA 1
ATOM 4128 C C . THR A 1 519 ? 36.663 -4.686 2.033 1.00 81.75 519 THR A C 1
ATOM 4130 O O . THR A 1 519 ? 37.416 -4.036 2.747 1.00 81.75 519 THR A O 1
ATOM 4133 N N . SER A 1 520 ? 37.055 -5.812 1.426 1.00 83.38 520 SER A N 1
ATOM 4134 C CA . SER A 1 520 ? 38.394 -6.393 1.601 1.00 83.38 520 SER A CA 1
ATOM 4135 C C . SER A 1 520 ? 39.502 -5.643 0.856 1.00 83.38 520 SER A C 1
ATOM 4137 O O . SER A 1 520 ? 40.630 -5.617 1.336 1.00 83.38 520 SER A O 1
ATOM 4139 N N . LEU A 1 521 ? 39.215 -5.092 -0.325 1.00 80.94 521 LEU A N 1
ATOM 4140 C CA . LEU A 1 521 ? 40.183 -4.378 -1.164 1.00 80.94 521 LEU A CA 1
ATOM 4141 C C . LEU A 1 521 ? 40.386 -2.939 -0.684 1.00 80.94 521 LEU A C 1
ATOM 4143 O O . LEU A 1 521 ? 41.495 -2.420 -0.753 1.00 80.94 521 LEU A O 1
ATOM 4147 N N . LEU A 1 522 ? 39.324 -2.309 -0.176 1.00 80.56 522 LEU A N 1
ATOM 4148 C CA . LEU A 1 522 ? 39.339 -0.915 0.263 1.00 80.56 522 LEU A CA 1
ATOM 4149 C C . LEU A 1 522 ? 39.564 -0.776 1.778 1.00 80.56 522 LEU A C 1
ATOM 4151 O O . LEU A 1 522 ? 39.867 0.321 2.238 1.00 80.56 522 LEU A O 1
ATOM 4155 N N . GLY A 1 523 ? 39.438 -1.849 2.573 1.00 65.94 523 GLY A N 1
ATOM 4156 C CA . GLY A 1 523 ? 39.421 -1.765 4.037 1.00 65.94 523 GLY A CA 1
ATOM 4157 C C . GLY A 1 523 ? 40.298 -2.768 4.790 1.00 65.94 523 GLY A C 1
ATOM 4158 O O . GLY A 1 523 ? 39.890 -3.899 5.017 1.00 65.94 523 GLY A O 1
ATOM 4159 N N . GLU A 1 524 ? 41.423 -2.266 5.317 1.00 49.03 524 GLU A N 1
ATOM 4160 C CA . GLU A 1 524 ? 41.885 -2.548 6.697 1.00 49.03 524 GLU A CA 1
ATOM 4161 C C . GLU A 1 524 ? 42.743 -1.411 7.314 1.00 49.03 524 GLU A C 1
ATOM 4163 O O . GLU A 1 524 ? 42.971 -1.417 8.518 1.00 49.03 524 GLU A O 1
ATOM 4168 N N . ASN A 1 525 ? 43.168 -0.373 6.567 1.00 47.94 525 ASN A N 1
ATOM 4169 C CA . ASN A 1 525 ? 44.207 0.555 7.061 1.00 47.94 525 ASN A CA 1
ATOM 4170 C C . ASN A 1 525 ? 43.806 1.984 7.467 1.00 47.94 525 ASN A C 1
ATOM 4172 O O . ASN A 1 525 ? 44.700 2.743 7.835 1.00 47.94 525 ASN A O 1
ATOM 4176 N N . ARG A 1 526 ? 42.529 2.393 7.463 1.00 49.88 526 ARG A N 1
ATOM 4177 C CA . ARG A 1 526 ? 42.131 3.718 7.998 1.00 49.88 526 ARG A CA 1
ATOM 4178 C C . ARG A 1 526 ? 40.718 3.722 8.586 1.00 49.88 526 ARG A C 1
ATOM 4180 O O . ARG A 1 526 ? 39.792 4.273 8.000 1.00 49.88 526 ARG A O 1
ATOM 4187 N N . ALA A 1 527 ? 40.550 3.150 9.776 1.00 39.62 527 ALA A N 1
ATOM 4188 C CA . ALA A 1 527 ? 39.502 3.655 10.662 1.00 39.62 527 ALA A CA 1
ATOM 4189 C C . ALA A 1 527 ? 39.903 5.085 11.084 1.00 39.62 527 ALA A C 1
ATOM 4191 O O . ALA A 1 527 ? 41.081 5.297 11.387 1.00 39.62 527 ALA A O 1
ATOM 4192 N N . PRO A 1 528 ? 38.993 6.076 11.075 1.00 40.53 528 PRO A N 1
ATOM 4193 C CA . PRO A 1 528 ? 39.323 7.411 11.552 1.00 40.53 528 PRO A CA 1
ATOM 4194 C C . PRO A 1 528 ? 39.741 7.313 13.020 1.00 40.53 528 PRO A C 1
ATOM 4196 O O . PRO A 1 528 ? 39.041 6.688 13.820 1.00 40.53 528 PRO A O 1
ATOM 4199 N N . GLU A 1 529 ? 40.892 7.903 13.352 1.00 37.94 529 GLU A N 1
ATOM 4200 C CA . GLU A 1 529 ? 41.335 8.090 14.730 1.00 37.94 529 GLU A CA 1
ATOM 4201 C C . GLU A 1 529 ? 40.156 8.612 15.554 1.00 37.94 529 GLU A C 1
ATOM 4203 O O . GLU A 1 529 ? 39.574 9.663 15.268 1.00 37.94 529 GLU A O 1
ATOM 4208 N N . SER A 1 530 ? 39.765 7.826 16.552 1.00 38.00 530 SER A N 1
ATOM 4209 C CA . SER A 1 530 ? 38.815 8.232 17.574 1.00 38.00 530 SER A CA 1
ATOM 4210 C C . SER A 1 530 ? 39.231 9.595 18.122 1.00 38.00 530 SER A C 1
ATOM 4212 O O . SER A 1 530 ? 40.361 9.754 18.587 1.00 38.00 530 SER A O 1
ATOM 4214 N N . GLN A 1 531 ? 38.317 10.564 18.064 1.00 34.56 531 GLN A N 1
ATOM 4215 C CA . GLN A 1 531 ? 38.476 11.881 18.678 1.00 34.56 531 GLN A CA 1
ATOM 4216 C C . GLN A 1 531 ? 38.991 11.756 20.125 1.00 34.56 531 GLN A C 1
ATOM 4218 O O . GLN A 1 531 ? 38.617 10.806 20.821 1.00 34.56 531 GLN A O 1
ATOM 4223 N N . PRO A 1 532 ? 39.820 12.700 20.610 1.00 35.59 532 PRO A N 1
ATOM 4224 C CA . PRO A 1 532 ? 40.343 12.636 21.964 1.00 35.59 532 PRO A CA 1
ATOM 4225 C C . PRO A 1 532 ? 39.177 12.723 22.950 1.00 35.59 532 PRO A C 1
ATOM 4227 O O . PRO A 1 532 ? 38.413 13.690 22.952 1.00 35.59 532 PRO A O 1
ATOM 4230 N N . THR A 1 533 ? 39.046 11.699 23.792 1.00 33.28 533 THR A N 1
ATOM 4231 C CA . THR A 1 533 ? 38.166 11.692 24.961 1.00 33.28 533 THR A CA 1
ATOM 4232 C C . THR A 1 533 ? 38.370 12.980 25.744 1.00 33.28 533 THR A C 1
ATOM 4234 O O . THR A 1 533 ? 39.424 13.204 26.340 1.00 33.28 533 THR A O 1
ATOM 4237 N N . THR A 1 534 ? 37.351 13.836 25.730 1.00 32.66 534 THR A N 1
ATOM 4238 C CA . THR A 1 534 ? 37.267 14.973 26.639 1.00 32.66 534 THR A CA 1
ATOM 4239 C C . THR A 1 534 ? 37.132 14.396 28.042 1.00 32.66 534 THR A C 1
ATOM 4241 O O . THR A 1 534 ? 36.141 13.743 28.359 1.00 32.66 534 THR A O 1
ATOM 4244 N N . ILE A 1 535 ? 38.170 14.586 28.853 1.00 35.50 535 ILE A N 1
ATOM 4245 C CA . ILE A 1 535 ? 38.178 14.274 30.278 1.00 35.50 535 ILE A CA 1
ATOM 4246 C C . ILE A 1 535 ? 37.094 15.141 30.925 1.00 35.50 535 ILE A C 1
ATOM 4248 O O . ILE A 1 535 ? 37.257 16.350 31.080 1.00 35.50 535 ILE A O 1
ATOM 4252 N N . THR A 1 536 ? 35.960 14.540 31.271 1.00 35.38 536 THR A N 1
ATOM 4253 C CA . THR A 1 536 ? 34.999 15.145 32.190 1.00 35.38 536 THR A CA 1
ATOM 4254 C C . THR A 1 536 ? 35.598 15.093 33.588 1.00 35.38 536 THR A C 1
ATOM 4256 O O . THR A 1 536 ? 35.697 14.020 34.182 1.00 35.38 536 THR A O 1
ATOM 4259 N N . ASN A 1 537 ? 36.015 16.256 34.091 1.00 33.47 537 ASN A N 1
ATOM 4260 C CA . ASN A 1 537 ? 36.342 16.454 35.497 1.00 33.47 537 ASN A CA 1
ATOM 4261 C C . ASN A 1 537 ? 35.131 16.062 36.352 1.00 33.47 537 ASN A C 1
ATOM 4263 O O . ASN A 1 537 ? 34.060 16.659 36.244 1.00 33.47 537 ASN A O 1
ATOM 4267 N N . ILE A 1 538 ? 35.327 15.046 37.183 1.00 37.97 538 ILE A N 1
ATOM 4268 C CA . ILE A 1 538 ? 34.453 14.688 38.295 1.00 37.97 538 ILE A CA 1
ATOM 4269 C C . ILE A 1 538 ? 34.723 15.719 39.404 1.00 37.97 538 ILE A C 1
ATOM 4271 O O . ILE A 1 538 ? 35.891 15.896 39.755 1.00 37.97 538 ILE A O 1
ATOM 4275 N N . PRO A 1 539 ? 33.717 16.416 39.958 1.00 36.41 539 PRO A N 1
ATOM 4276 C CA . PRO A 1 539 ? 33.894 17.126 41.214 1.00 36.41 539 PRO A CA 1
ATOM 4277 C C . PRO A 1 539 ? 33.888 16.098 42.350 1.00 36.41 539 PRO A C 1
ATOM 4279 O O . PRO A 1 539 ? 32.909 15.373 42.524 1.00 36.41 539 PRO A O 1
ATOM 4282 N N . GLU A 1 540 ? 34.988 16.026 43.097 1.00 34.34 540 GLU A N 1
ATOM 4283 C CA . GLU A 1 540 ? 35.023 15.397 44.416 1.00 34.34 540 GLU A CA 1
ATOM 4284 C C . GLU A 1 540 ? 34.182 16.249 45.379 1.00 34.34 540 GLU A C 1
ATOM 4286 O O . GLU A 1 540 ? 34.564 17.362 45.738 1.00 34.34 540 GLU A O 1
ATOM 4291 N N . GLU A 1 541 ? 33.023 15.735 45.781 1.00 39.16 541 GLU A N 1
ATOM 4292 C CA . GLU A 1 541 ? 32.383 16.101 47.042 1.00 39.16 541 GLU A CA 1
ATOM 4293 C C . GLU A 1 541 ? 32.655 14.967 48.025 1.00 39.16 541 GLU A C 1
ATOM 4295 O O . GLU A 1 541 ? 32.107 13.881 47.872 1.00 39.16 541 GLU A O 1
ATOM 4300 N N . ASP A 1 542 ? 33.529 15.218 48.996 1.00 36.44 542 ASP A N 1
ATOM 4301 C CA . ASP A 1 542 ? 33.397 14.713 50.362 1.00 36.44 542 ASP A CA 1
ATOM 4302 C C . ASP A 1 542 ? 34.471 15.364 51.243 1.00 36.44 542 ASP A C 1
ATOM 4304 O O . ASP A 1 542 ? 35.651 15.054 51.131 1.00 36.44 542 ASP A O 1
ATOM 4308 N N . GLU A 1 543 ? 34.051 16.260 52.137 1.00 38.34 543 GLU A N 1
ATOM 4309 C CA . GLU A 1 543 ? 34.544 16.294 53.519 1.00 38.34 543 GLU A CA 1
ATOM 4310 C C . GLU A 1 543 ? 33.662 17.217 54.381 1.00 38.34 543 GLU A C 1
ATOM 4312 O O . GLU A 1 543 ? 33.544 18.415 54.111 1.00 38.34 543 GLU A O 1
ATOM 4317 N N . PRO A 1 544 ? 33.069 16.699 55.470 1.00 47.12 544 PRO A N 1
ATOM 4318 C CA . PRO A 1 544 ? 32.640 17.507 56.593 1.00 47.12 544 PRO A CA 1
ATOM 4319 C C . PRO A 1 544 ? 33.565 17.256 57.789 1.00 47.12 544 PRO A C 1
ATOM 4321 O O . PRO A 1 544 ? 33.613 16.140 58.297 1.00 47.12 544 PRO A O 1
ATOM 4324 N N . ALA A 1 545 ? 34.223 18.295 58.309 1.00 39.59 545 ALA A N 1
ATOM 4325 C CA . ALA A 1 545 ? 34.539 18.402 59.737 1.00 39.59 545 ALA A CA 1
ATOM 4326 C C . ALA A 1 545 ? 35.166 19.754 60.117 1.00 39.59 545 ALA A C 1
ATOM 4328 O O . ALA A 1 545 ? 36.221 20.130 59.627 1.00 39.59 545 ALA A O 1
ATOM 4329 N N . ASN A 1 546 ? 34.565 20.348 61.151 1.00 37.16 546 ASN A N 1
ATOM 4330 C CA . ASN A 1 546 ? 35.201 21.094 62.241 1.00 37.16 546 ASN A CA 1
ATOM 4331 C C . ASN A 1 546 ? 35.796 22.491 61.998 1.00 37.16 546 ASN A C 1
ATOM 4333 O O . ASN A 1 546 ? 36.799 22.667 61.321 1.00 37.16 546 ASN A O 1
ATOM 4337 N N . GLY A 1 547 ? 35.310 23.427 62.823 1.00 33.12 547 GLY A N 1
ATOM 4338 C CA . GLY A 1 547 ? 36.205 24.293 63.597 1.00 33.12 547 GLY A CA 1
ATOM 4339 C C . GLY A 1 547 ? 35.903 25.787 63.542 1.00 33.12 547 GLY A C 1
ATOM 4340 O O . GLY A 1 547 ? 36.403 26.474 62.667 1.00 33.12 547 GLY A O 1
ATOM 4341 N N . THR A 1 548 ? 35.124 26.252 64.525 1.00 40.94 548 THR A N 1
ATOM 4342 C CA . THR A 1 548 ? 35.342 27.476 65.336 1.00 40.94 548 THR A CA 1
ATOM 4343 C C . THR A 1 548 ? 36.095 28.665 64.721 1.00 40.94 548 THR A C 1
ATOM 4345 O O . THR A 1 548 ? 37.310 28.593 64.563 1.00 40.94 548 THR A O 1
ATOM 4348 N N . GLU A 1 549 ? 35.413 29.807 64.588 1.00 41.91 549 GLU A N 1
ATOM 4349 C CA . GLU A 1 549 ? 35.427 30.938 65.547 1.00 41.91 549 GLU A CA 1
ATOM 4350 C C . GLU A 1 549 ? 34.166 31.799 65.390 1.00 41.91 549 GLU A C 1
ATOM 4352 O O . GLU A 1 549 ? 33.685 31.937 64.241 1.00 41.91 549 GLU A O 1
#

Secondary structure (DSSP, 8-state):
-----S-STHHHHTGGGEEEEEESSS--B-HHHHHHHHTTTS-EEEEEESSSSBSEEEEEESSHHHHHHHHHH-EEEETTEEEEEEE--S------S------HHHHHHHHTTS-SHHHHHHHHHHHHSPPHHHHHHHHHHHHHHHHHHTTTBSS-EEEEE-TTT-TTSSSS-TT-EEEEEE--STTTTS---TTS----HHHHHHS-HHHHHHSPBPHHHHHTS-HHHHHHHHHHHHHHHHHH-TTEEEEEEEGGGTEEEEEETTTEEEEEESS--HHHHHHHHHHHH--SHHHHHHHHHHHHHHHHTTSS-SSSSS-PPPHHHHHHHHHHHHHHS----TTS-HHHHHHHHHHHHHHHHHHHH-TT-SHHHHS-GGGGTTSS------SEEEEEE--TTS-HHHHHHHHHHIIIIIS-PEEE-----S---TTPEEEEEEEE-S-TTSSHHHHHHHHTTS-S-----S-----EEEEEEEEEETTEEEEEEEEEEE-HHHHHHHHHHHHHHHHHHHHHHH-SS----PPP----PPP----------